Protein AF-A0A067BP03-F1 (afdb_monomer_lite)

Foldseek 3Di:
DDQDFDWDQDPVRQTATEATPDHDPVNLVVLLVQLLVQCVVCVPPPVCLDLVNSQVSSCVVVSYDCPPVSVSSVVSSVVSVVVVVVVVVVVDDDDDDVPPLVLLVVLLVLLLVLLLVLCPDPVNVLPCLLVSLQLLLLLLLFFPDPVSNVSSLVSSVVSLVVVVVDPSDPDDDPPDDDALVSLLVQLSSQLSCVSSVHGDPCLVVSVVNQVPDPQPDAVCRNQVDHLVPDQADDDPPDHSLQSLLSCLVSLLSCVVVVHDNHDHNLSSLLRVLVCPPPDDCVVDDVVNVVSNLSSLLSVLCSQQVNQQAAEECLLAVSSLVVLVVCLVVCVLVLPLLSLLSSLSSQLSYVVGPSVSLSVSLLSLSLQQDPSSWRDDDPPDDSNSRSSSSSSSSSSSGRTNHPYHTRPDPDPSSVVSSNVNSVVVVVVVVVVVPCPPCVVVVVVVVVVVVVVVVVSVVVSVVVVVVSVVVVVVVVVVDPDD

Secondary structure (DSSP, 8-state):
---PPEEEE-TTS-EEEEPPSS--HHHHHHHHHHHHHHHHHTTT-SGGGSHHHHHHHHHHHTTEE-TT-HHHHHHHHHHHHHHHHHHHHTT------S--HHHHHHHHHHHHHHHHHHHHSTTTHHHHHHHHHHHHHHHHHHB--HHHHHHHHHHHHHHHHHHHHS--S-PPPTTSPPPHHHHHHHHHHHHHHHHTT---TTHHHHHHHHHHSS-S--HHHHHSS-TTT------SS--HHHHHHHHHHHHHHHHHTT---SS-HHHHHTTGGGGPSPPPTTTS-HHHHHHHHHHHHHHHHHHTGGGTSBEEGGGSHHHHHHHHHHHHHHHHTT-HHHHHHHHHHHHTEES--HHHHHHHHHHHHHH--TTS----STT--HHHHHHHHHHHHHHHSPB---SBS-SS--HHHHHHHHHHHHHHHHHHHHHHH-TTTHHHHHHHHHHHHHHHHHHHHHHHHHHHHHHHHHHHHHHS----

InterPro domains:
  IPR014876 DEK, C-terminal [PS51998] (25-82)

Structure (mmCIF, N/CA/C/O backbone):
data_AF-A0A067BP03-F1
#
_entry.id   AF-A0A067BP03-F1
#
loop_
_atom_site.group_PDB
_atom_site.id
_atom_site.type_symbol
_atom_site.label_atom_id
_atom_site.label_alt_id
_atom_site.label_comp_id
_atom_site.label_asym_id
_atom_site.label_entity_id
_atom_site.label_seq_id
_atom_site.pdbx_PDB_ins_code
_atom_site.Cartn_x
_atom_site.Cartn_y
_atom_site.Cartn_z
_atom_site.occupancy
_atom_site.B_iso_or_equiv
_atom_site.auth_seq_id
_atom_site.auth_comp_id
_atom_site.auth_asym_id
_atom_site.auth_atom_id
_atom_site.pdbx_PDB_model_num
ATOM 1 N N . MET A 1 1 ? -45.176 -45.776 41.494 1.00 32.84 1 MET A N 1
ATOM 2 C CA . MET A 1 1 ? -44.899 -45.148 42.805 1.00 32.84 1 MET A CA 1
ATOM 3 C C . MET A 1 1 ? -45.415 -43.717 42.761 1.00 32.84 1 MET A C 1
ATOM 5 O O . MET A 1 1 ? -45.085 -43.007 41.822 1.00 32.84 1 MET A O 1
ATOM 9 N N . ALA A 1 2 ? -46.306 -43.345 43.680 1.00 29.50 2 ALA A N 1
ATOM 10 C CA . ALA A 1 2 ? -47.075 -42.102 43.636 1.00 29.50 2 ALA A CA 1
ATOM 11 C C . ALA A 1 2 ? -46.225 -40.869 44.010 1.00 29.50 2 ALA A C 1
ATOM 13 O O . ALA A 1 2 ? -45.760 -40.758 45.142 1.00 29.50 2 ALA A O 1
ATOM 14 N N . ASN A 1 3 ? -46.057 -39.925 43.078 1.00 37.22 3 ASN A N 1
ATOM 15 C CA . ASN A 1 3 ? -45.496 -38.596 43.345 1.00 37.22 3 ASN A CA 1
ATOM 16 C C . ASN A 1 3 ? -46.619 -37.658 43.818 1.00 37.22 3 ASN A C 1
ATOM 18 O O . ASN A 1 3 ? -47.146 -36.864 43.045 1.00 37.22 3 ASN A O 1
ATOM 22 N N . GLY A 1 4 ? -47.027 -37.798 45.081 1.00 37.66 4 GLY A N 1
ATOM 23 C CA . GLY A 1 4 ? -48.016 -36.918 45.708 1.00 37.66 4 GLY A CA 1
ATOM 24 C C . GLY A 1 4 ? -47.420 -35.557 46.080 1.00 37.66 4 GLY A C 1
ATOM 25 O O . GLY A 1 4 ? -46.332 -35.485 46.649 1.00 37.66 4 GLY A O 1
ATOM 26 N N . MET A 1 5 ? -48.140 -34.481 45.760 1.00 40.00 5 MET A N 1
ATOM 27 C CA . MET A 1 5 ? -47.921 -33.129 46.281 1.00 40.00 5 MET A CA 1
ATOM 28 C C . MET A 1 5 ? -48.347 -33.126 47.759 1.00 40.00 5 MET A C 1
ATOM 30 O O . MET A 1 5 ? -49.492 -33.461 48.055 1.00 40.00 5 MET A O 1
ATOM 34 N N . TRP A 1 6 ? -47.448 -32.801 48.693 1.00 45.97 6 TRP A N 1
ATOM 35 C CA . TRP A 1 6 ? -47.761 -32.828 50.129 1.00 45.97 6 TRP A CA 1
ATOM 36 C C . TRP A 1 6 ? -47.989 -31.411 50.649 1.00 45.97 6 TRP A C 1
ATOM 38 O O . TRP A 1 6 ? -47.105 -30.557 50.563 1.00 45.97 6 TRP A O 1
ATOM 48 N N . THR A 1 7 ? -49.161 -31.166 51.224 1.00 47.22 7 THR A N 1
ATOM 49 C CA . THR A 1 7 ? -49.485 -29.910 51.907 1.00 47.22 7 THR A CA 1
ATOM 50 C C . THR A 1 7 ? -49.153 -30.060 53.389 1.00 47.22 7 THR A C 1
ATOM 52 O O . THR A 1 7 ? -49.647 -30.978 54.042 1.00 47.22 7 THR A O 1
ATOM 55 N N . ARG A 1 8 ? -48.329 -29.168 53.947 1.00 43.50 8 ARG A N 1
ATOM 56 C CA . ARG A 1 8 ? -48.056 -29.114 55.392 1.00 43.50 8 ARG A CA 1
ATOM 57 C C . ARG A 1 8 ? -48.644 -27.822 55.952 1.00 43.50 8 ARG A C 1
ATOM 59 O O . ARG A 1 8 ? -48.328 -26.741 55.461 1.00 43.50 8 ARG A O 1
ATOM 66 N N . MET A 1 9 ? -49.504 -27.927 56.965 1.00 35.94 9 MET A N 1
ATOM 67 C CA . MET A 1 9 ? -50.010 -26.753 57.684 1.00 35.94 9 MET A CA 1
ATOM 68 C C . MET A 1 9 ? -48.899 -26.154 58.550 1.00 35.94 9 MET A C 1
ATOM 70 O O . MET A 1 9 ? -48.306 -26.851 59.377 1.00 35.94 9 MET A O 1
ATOM 74 N N . GLY A 1 10 ? -48.606 -24.869 58.346 1.00 43.59 10 GLY A N 1
ATOM 75 C CA . GLY A 1 10 ? -47.772 -24.087 59.256 1.00 43.59 10 GLY A CA 1
ATOM 76 C C . GLY A 1 10 ? -48.553 -23.652 60.499 1.00 43.59 10 GLY A C 1
ATOM 77 O O . GLY A 1 10 ? -49.780 -23.578 60.477 1.00 43.59 10 GLY A O 1
ATOM 78 N N . ALA A 1 11 ? -47.839 -23.298 61.572 1.00 42.19 11 ALA A N 1
ATOM 79 C CA . ALA A 1 11 ? -48.407 -22.897 62.869 1.00 42.19 11 ALA A CA 1
ATOM 80 C C . ALA A 1 11 ? -49.320 -21.644 62.835 1.00 42.19 11 ALA A C 1
ATOM 82 O O . ALA A 1 11 ? -49.897 -21.289 63.855 1.00 42.19 11 ALA A O 1
ATOM 83 N N . GLY A 1 12 ? -49.470 -20.987 61.678 1.00 42.12 12 GLY A N 1
ATOM 84 C CA . GLY A 1 12 ? -50.340 -19.824 61.461 1.00 42.12 12 GLY A CA 1
ATOM 85 C C . GLY A 1 12 ? -51.489 -20.050 60.469 1.00 42.12 12 GLY A C 1
ATOM 86 O O . GLY A 1 12 ? -51.971 -19.081 59.896 1.00 42.12 12 GLY A O 1
ATOM 87 N N . GLY A 1 13 ? -51.889 -21.298 60.190 1.00 40.41 13 GLY A N 1
ATOM 88 C CA . GLY A 1 13 ? -53.058 -21.599 59.342 1.00 40.41 13 GLY A CA 1
ATOM 89 C C . GLY A 1 13 ? -52.853 -21.433 57.828 1.00 40.41 13 GLY A C 1
ATOM 90 O O . GLY A 1 13 ? -53.800 -21.577 57.063 1.00 40.41 13 GLY A O 1
ATOM 91 N N . THR A 1 14 ? -51.628 -21.169 57.367 1.00 42.59 14 THR A N 1
ATOM 92 C CA . THR A 1 14 ? -51.281 -21.109 55.938 1.00 42.59 14 THR A CA 1
ATOM 93 C C . THR A 1 14 ? -50.851 -22.484 55.420 1.00 42.59 14 THR A C 1
ATOM 95 O O . THR A 1 14 ? -50.010 -23.166 56.020 1.00 42.59 14 THR A O 1
ATOM 98 N N . SER A 1 15 ? -51.454 -22.918 54.310 1.00 45.50 15 SER A N 1
ATOM 99 C CA . SER A 1 15 ? -51.117 -24.157 53.608 1.00 45.50 15 SER A CA 1
ATOM 100 C C . SER A 1 15 ? -49.818 -23.971 52.823 1.00 45.50 15 SER A C 1
ATOM 102 O O . SER A 1 15 ? -49.764 -23.219 51.855 1.00 45.50 15 SER A O 1
ATOM 104 N N . ILE A 1 16 ? -48.751 -24.655 53.241 1.00 48.94 16 ILE A N 1
ATOM 105 C CA . ILE A 1 16 ? -47.470 -24.631 52.530 1.00 48.94 16 ILE A CA 1
ATOM 106 C C . ILE A 1 16 ? -47.398 -25.875 51.651 1.00 48.94 16 ILE A C 1
ATOM 108 O O . ILE A 1 16 ? -47.489 -27.004 52.145 1.00 48.94 16 ILE A O 1
ATOM 112 N N . ILE A 1 17 ? -47.221 -25.672 50.347 1.00 54.03 17 ILE A N 1
ATOM 113 C CA . ILE A 1 17 ? -47.019 -26.761 49.392 1.00 54.03 17 ILE A CA 1
ATOM 114 C C . ILE A 1 17 ? -45.543 -27.168 49.456 1.00 54.03 17 ILE A C 1
ATOM 116 O O . ILE A 1 17 ? -44.642 -26.380 49.160 1.00 54.03 17 ILE A O 1
ATOM 120 N N . ILE A 1 18 ? -45.263 -28.405 49.866 1.00 53.81 18 ILE A N 1
ATOM 121 C CA . ILE A 1 18 ? -43.905 -28.948 49.812 1.00 53.81 18 ILE A CA 1
ATOM 122 C C . ILE A 1 18 ? -43.645 -29.374 48.369 1.00 53.81 18 ILE A C 1
ATOM 124 O O . ILE A 1 18 ? -44.332 -30.251 47.841 1.00 53.81 18 ILE A O 1
ATOM 128 N N . ALA A 1 19 ? -42.656 -28.746 47.729 1.00 54.38 19 ALA A N 1
ATOM 129 C CA . ALA A 1 19 ? -42.290 -29.086 46.363 1.00 54.38 19 ALA A CA 1
ATOM 130 C C . ALA A 1 19 ? -41.838 -30.562 46.282 1.00 54.38 19 ALA A C 1
ATOM 132 O O . ALA A 1 19 ? -41.065 -31.010 47.139 1.00 54.38 19 ALA A O 1
ATOM 133 N N . PRO A 1 20 ? -42.286 -31.328 45.270 1.00 58.09 20 PRO A N 1
ATOM 134 C CA . PRO A 1 20 ? -41.830 -32.700 45.064 1.00 58.09 20 PRO A CA 1
ATOM 135 C C . PRO A 1 20 ? -40.301 -32.770 44.899 1.00 58.09 20 PRO A C 1
ATOM 137 O O . PRO A 1 20 ? -39.647 -31.788 44.539 1.00 58.09 20 PRO A O 1
ATOM 140 N N . LYS A 1 21 ? -39.707 -33.948 45.156 1.00 55.34 21 LYS A N 1
ATOM 141 C CA . LYS A 1 21 ? -38.251 -34.182 45.007 1.00 55.34 21 LYS A CA 1
ATOM 142 C C . LYS A 1 21 ? -37.731 -33.859 43.599 1.00 55.34 21 LYS A C 1
ATOM 144 O O . LYS A 1 21 ? -36.553 -33.559 43.451 1.00 55.34 21 LYS A O 1
ATOM 149 N N . VAL A 1 22 ? -38.604 -33.904 42.595 1.00 58.50 22 VAL A N 1
ATOM 150 C CA . VAL A 1 22 ? -38.336 -33.489 41.216 1.00 58.50 22 VAL A CA 1
ATOM 151 C C . VAL A 1 22 ? -39.242 -32.299 40.909 1.00 58.50 22 VAL A C 1
ATOM 153 O O . VAL A 1 22 ? -40.463 -32.426 40.981 1.00 58.50 22 VAL A O 1
ATOM 156 N N . VAL A 1 23 ? -38.647 -31.143 40.615 1.00 69.81 23 VAL A N 1
ATOM 157 C CA . VAL A 1 23 ? -39.371 -29.916 40.249 1.00 69.81 23 VAL A CA 1
ATOM 158 C C . VAL A 1 23 ? -39.819 -30.034 38.792 1.00 69.81 23 VAL A C 1
ATOM 160 O O . VAL A 1 23 ? -39.015 -30.386 37.932 1.00 69.81 23 VAL A O 1
ATOM 163 N N . SER A 1 24 ? -41.100 -29.782 38.511 1.00 75.62 24 SER A N 1
ATOM 164 C CA . SER A 1 24 ? -41.607 -29.758 37.136 1.00 75.62 24 SER A CA 1
ATOM 165 C C . SER A 1 24 ? -41.068 -28.532 36.380 1.00 75.62 24 SER A C 1
ATOM 167 O O . SER A 1 24 ? -40.842 -27.490 37.000 1.00 75.62 24 SER A O 1
ATOM 169 N N . PRO A 1 25 ? -40.904 -28.602 35.046 1.00 76.00 25 PRO A N 1
ATOM 170 C CA . PRO A 1 25 ? -40.410 -27.474 34.247 1.00 76.00 25 PRO A CA 1
ATOM 171 C C . PRO A 1 25 ? -41.294 -26.220 34.372 1.00 76.00 25 PRO A C 1
ATOM 173 O O . PRO A 1 25 ? -40.793 -25.098 34.369 1.00 76.00 25 PRO A O 1
ATOM 176 N N . GLU A 1 26 ? -42.602 -26.398 34.567 1.00 78.38 26 GLU A N 1
ATOM 177 C CA . GLU A 1 26 ? -43.549 -25.304 34.814 1.00 78.38 26 GLU A CA 1
ATOM 178 C C . GLU A 1 26 ? -43.300 -24.600 36.156 1.00 78.38 26 GLU A C 1
ATOM 180 O O . GLU A 1 26 ? -43.377 -23.374 36.251 1.00 78.38 26 GLU A O 1
ATOM 185 N N . LEU A 1 27 ? -42.983 -25.364 37.208 1.00 79.56 27 LEU A N 1
ATOM 186 C CA . LEU A 1 27 ? -42.673 -24.807 38.522 1.00 79.56 27 LEU A CA 1
ATOM 187 C C . LEU A 1 27 ? -41.298 -24.126 38.518 1.00 79.56 27 LEU A C 1
ATOM 189 O O . LEU A 1 27 ? -41.138 -23.070 39.126 1.00 79.56 27 LEU A O 1
ATOM 193 N N . GLU A 1 28 ? -40.329 -24.683 37.791 1.00 83.38 28 GLU A N 1
ATOM 194 C CA . GLU A 1 28 ? -39.018 -24.063 37.584 1.00 83.38 28 GLU A CA 1
ATOM 195 C C . GLU A 1 28 ? -39.131 -22.717 36.851 1.00 83.38 28 GLU A C 1
ATOM 197 O O . GLU A 1 28 ? -38.498 -21.745 37.267 1.00 83.38 28 GLU A O 1
ATOM 202 N N . ALA A 1 29 ? -39.993 -22.618 35.833 1.00 83.12 29 ALA A N 1
ATOM 203 C CA . ALA A 1 29 ? -40.265 -21.363 35.133 1.00 83.12 29 ALA A CA 1
ATOM 204 C C . ALA A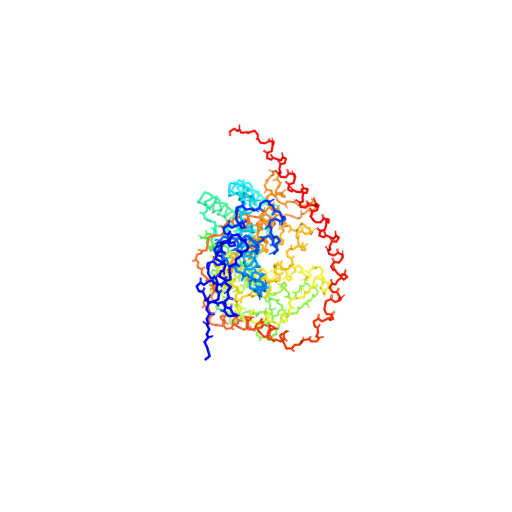 1 29 ? -40.862 -20.291 36.066 1.00 83.12 29 ALA A C 1
ATOM 206 O O . ALA A 1 29 ? -40.380 -19.159 36.080 1.00 83.12 29 ALA A O 1
ATOM 207 N N . LYS A 1 30 ? -41.833 -20.660 36.915 1.00 84.06 30 LYS A N 1
ATOM 208 C CA . LYS A 1 30 ? -42.420 -19.745 37.916 1.00 84.06 30 LYS A CA 1
ATOM 209 C C . LYS A 1 30 ? -41.405 -19.290 38.967 1.00 84.06 30 LYS A C 1
ATOM 211 O O . LYS A 1 30 ? -41.393 -18.125 39.361 1.00 84.06 30 LYS A O 1
ATOM 216 N N . ILE A 1 31 ? -40.538 -20.199 39.421 1.00 84.56 31 ILE A N 1
ATOM 217 C CA . ILE A 1 31 ? -39.440 -19.868 40.340 1.00 84.56 31 ILE A CA 1
ATOM 218 C C . ILE A 1 31 ? -38.479 -18.883 39.670 1.00 84.56 31 ILE A C 1
ATOM 220 O O . ILE A 1 31 ? -38.094 -17.892 40.288 1.00 84.56 31 ILE A O 1
ATOM 224 N N . LYS A 1 32 ? -38.117 -19.126 38.408 1.00 85.88 32 LYS A N 1
ATOM 225 C CA . LYS A 1 32 ? -37.231 -18.252 37.639 1.00 85.88 32 LYS A CA 1
ATOM 226 C C . LYS A 1 32 ? -37.798 -16.839 37.495 1.00 85.88 32 LYS A C 1
ATOM 228 O O . LYS A 1 32 ? -37.095 -15.891 37.826 1.00 85.88 32 LYS A O 1
ATOM 233 N N . GLU A 1 33 ? -39.054 -16.702 37.079 1.00 86.88 33 GLU A N 1
ATOM 234 C CA . GLU A 1 33 ? -39.721 -15.402 36.921 1.00 86.88 33 GLU A CA 1
ATOM 235 C C . GLU A 1 33 ? -39.775 -14.623 38.248 1.00 86.88 33 GLU A C 1
ATOM 237 O O . GLU A 1 33 ? -39.470 -13.431 38.300 1.00 86.88 33 GLU A O 1
ATOM 242 N N . CYS A 1 34 ? -40.063 -15.316 39.356 1.00 86.06 34 CYS A N 1
ATOM 243 C CA . CYS A 1 34 ? -40.067 -14.722 40.692 1.00 86.06 34 CYS A CA 1
ATOM 244 C C . CYS A 1 34 ? -38.676 -14.211 41.114 1.00 86.06 34 CYS A C 1
ATOM 246 O O . CYS A 1 34 ? -38.558 -13.120 41.676 1.00 86.06 34 CYS A O 1
ATOM 248 N N . ILE A 1 35 ? -37.614 -14.969 40.817 1.00 85.19 35 ILE A N 1
ATOM 249 C CA . ILE A 1 35 ? -36.231 -14.559 41.102 1.00 85.19 35 ILE A CA 1
ATOM 250 C C . ILE A 1 35 ? -35.833 -13.365 40.225 1.00 85.19 35 ILE A C 1
ATOM 252 O O . ILE A 1 35 ? -35.262 -12.407 40.744 1.00 85.19 35 ILE A O 1
ATOM 256 N N . GLU A 1 36 ? -36.154 -13.386 38.929 1.00 84.69 36 GLU A N 1
ATOM 257 C CA . GLU A 1 36 ? -35.856 -12.286 38.001 1.00 84.69 36 GLU A CA 1
ATOM 258 C C . GLU A 1 36 ? -36.526 -10.980 38.452 1.00 84.69 36 GLU A C 1
ATOM 260 O O . GLU A 1 36 ? -35.844 -9.963 38.605 1.00 84.69 36 GLU A O 1
ATOM 265 N N . ALA A 1 37 ? -37.824 -11.016 38.773 1.00 84.06 37 ALA A N 1
ATOM 266 C CA . ALA A 1 37 ? -38.563 -9.852 39.263 1.00 84.06 37 ALA A CA 1
ATOM 267 C C . ALA A 1 37 ? -37.995 -9.309 40.588 1.00 84.06 37 ALA A C 1
ATOM 269 O O . ALA A 1 37 ? -37.861 -8.094 40.771 1.00 84.06 37 ALA A O 1
ATOM 270 N N . PHE A 1 38 ? -37.619 -10.199 41.513 1.00 84.31 38 PHE A N 1
ATOM 271 C CA . PHE A 1 38 ? -37.045 -9.811 42.801 1.00 84.31 38 PHE A CA 1
ATOM 272 C C . PHE A 1 38 ? -35.653 -9.182 42.663 1.00 84.31 38 PHE A C 1
ATOM 274 O O . PHE A 1 38 ? -35.372 -8.163 43.300 1.00 84.31 38 PHE A O 1
ATOM 281 N N . MET A 1 39 ? -34.786 -9.756 41.824 1.00 81.25 39 MET A N 1
ATOM 282 C CA . MET A 1 39 ? -33.433 -9.243 41.595 1.00 81.25 39 MET A CA 1
ATOM 283 C C . MET A 1 39 ? -33.441 -7.922 40.821 1.00 81.25 39 MET A C 1
ATOM 285 O O . MET A 1 39 ? -32.620 -7.054 41.112 1.00 81.25 39 MET A O 1
ATOM 289 N N . LEU A 1 40 ? -34.390 -7.736 39.896 1.00 79.88 40 LEU A N 1
ATOM 290 C CA . LEU A 1 40 ? -34.569 -6.475 39.177 1.00 79.88 40 LEU A CA 1
ATOM 291 C C . LEU A 1 40 ? -35.000 -5.343 40.120 1.00 79.88 40 LEU A C 1
ATOM 293 O O . LEU A 1 40 ? -34.442 -4.250 40.068 1.00 79.88 40 LEU A O 1
ATOM 297 N N . LYS A 1 41 ? -35.947 -5.617 41.027 1.00 82.75 41 LYS A N 1
ATOM 298 C CA . LYS A 1 41 ? -36.445 -4.633 42.003 1.00 82.75 41 LYS A CA 1
ATOM 299 C C . LYS A 1 41 ? -35.398 -4.229 43.050 1.00 82.75 41 LYS A C 1
ATOM 301 O O . LYS A 1 41 ? -35.489 -3.143 43.607 1.00 82.75 41 LYS A O 1
ATOM 306 N N . ASN A 1 42 ? -34.410 -5.087 43.310 1.00 78.50 42 ASN A N 1
ATOM 307 C CA . ASN A 1 42 ? -33.359 -4.868 44.310 1.00 78.50 42 ASN A CA 1
ATOM 308 C C . ASN A 1 42 ? -31.964 -4.732 43.674 1.00 78.50 42 ASN A C 1
ATOM 310 O O . ASN A 1 42 ? -30.967 -5.168 44.255 1.00 78.50 42 ASN A O 1
ATOM 314 N N . LYS A 1 43 ? -31.884 -4.149 42.470 1.00 69.81 43 LYS A N 1
ATOM 315 C CA . LYS A 1 43 ? -30.639 -4.050 41.694 1.00 69.81 43 LYS A CA 1
ATOM 316 C C . LYS A 1 43 ? -29.495 -3.400 42.484 1.00 69.81 43 LYS A C 1
ATOM 318 O O . LYS A 1 43 ? -28.375 -3.892 42.389 1.00 69.81 43 LYS A O 1
ATOM 323 N N . ASP A 1 44 ? -29.770 -2.400 43.314 1.00 67.31 44 ASP A N 1
ATOM 324 C CA . ASP A 1 44 ? -28.731 -1.610 43.993 1.00 67.31 44 ASP A CA 1
ATOM 325 C C . ASP A 1 44 ? -28.360 -2.131 45.396 1.00 67.31 44 ASP A C 1
ATOM 327 O O . ASP A 1 44 ? -27.495 -1.569 46.062 1.00 67.31 44 ASP A O 1
ATOM 331 N N . ASN A 1 45 ? -28.976 -3.228 45.854 1.00 75.94 45 ASN A N 1
ATOM 332 C CA . ASN A 1 45 ? -28.742 -3.799 47.181 1.00 75.94 45 ASN A CA 1
ATOM 333 C C . ASN A 1 45 ? -28.012 -5.153 47.085 1.00 75.94 45 ASN A C 1
ATOM 335 O O . ASN A 1 45 ? -28.606 -6.176 46.732 1.00 75.94 45 ASN A O 1
ATOM 339 N N . ALA A 1 46 ? -26.717 -5.168 47.414 1.00 66.19 46 ALA A N 1
ATOM 340 C CA . ALA A 1 46 ? -25.876 -6.367 47.350 1.00 66.19 46 ALA A CA 1
ATOM 341 C C . ALA A 1 46 ? -26.348 -7.487 48.299 1.00 66.19 46 ALA A C 1
ATOM 343 O O . ALA A 1 46 ? -26.318 -8.664 47.927 1.00 66.19 46 ALA A O 1
ATOM 344 N N . ASP A 1 47 ? -26.874 -7.136 49.475 1.00 69.19 47 ASP A N 1
ATOM 345 C CA . ASP A 1 47 ? -27.327 -8.101 50.486 1.00 69.19 47 ASP A CA 1
ATOM 346 C C . ASP A 1 47 ? -28.616 -8.825 50.062 1.00 69.19 47 ASP A C 1
ATOM 348 O O . ASP A 1 47 ? -28.832 -10.004 50.386 1.00 69.19 47 ASP A O 1
ATOM 352 N N . ALA A 1 48 ? -29.440 -8.158 49.245 1.00 68.56 48 ALA A N 1
ATOM 353 C CA . ALA A 1 48 ? -30.654 -8.726 48.660 1.00 68.56 48 ALA A CA 1
ATOM 354 C C . ALA A 1 48 ? -30.367 -9.824 47.618 1.00 68.56 48 ALA A C 1
ATOM 356 O O . ALA A 1 48 ? -31.258 -10.606 47.288 1.00 68.56 48 ALA A O 1
ATOM 357 N N . ARG A 1 49 ? -29.123 -9.938 47.128 1.00 72.06 49 ARG A N 1
ATOM 358 C CA . ARG A 1 49 ? -28.700 -10.962 46.155 1.00 72.06 49 ARG A CA 1
ATOM 359 C C . ARG A 1 49 ? -28.150 -12.232 46.806 1.00 72.06 49 ARG A C 1
ATOM 361 O O . ARG A 1 49 ? -27.688 -13.132 46.105 1.00 72.06 49 ARG A O 1
ATOM 368 N N . SER A 1 50 ? -28.190 -12.339 48.134 1.00 82.88 50 SER A N 1
ATOM 369 C CA . SER A 1 50 ? -27.776 -13.560 48.821 1.00 82.88 50 SER A CA 1
ATOM 370 C C . SER A 1 50 ? -28.773 -14.704 48.584 1.00 82.88 50 SER A C 1
ATOM 372 O O . SER A 1 50 ? -29.992 -14.522 48.594 1.00 82.88 50 SER A O 1
ATOM 374 N N . LEU A 1 51 ? -28.254 -15.926 48.426 1.00 81.50 51 LEU A N 1
ATOM 375 C CA . LEU A 1 51 ? -29.062 -17.134 48.197 1.00 81.50 51 LEU A CA 1
ATOM 376 C C . LEU A 1 51 ? -30.143 -17.337 49.273 1.00 81.50 51 LEU A C 1
ATOM 378 O O . LEU A 1 51 ? -31.227 -17.838 48.986 1.00 81.50 51 LEU A O 1
ATOM 382 N N . LYS A 1 52 ? -29.849 -16.943 50.518 1.00 83.81 52 LYS A N 1
ATOM 383 C CA . LYS A 1 52 ? -30.773 -17.050 51.653 1.00 83.81 52 LYS A CA 1
ATOM 384 C C . LYS A 1 52 ? -31.983 -16.129 51.482 1.00 83.81 52 LYS A C 1
ATOM 386 O O . LYS A 1 52 ? -33.107 -16.583 51.676 1.00 83.81 52 LYS A O 1
ATOM 391 N N . VAL A 1 53 ? -31.753 -14.873 51.100 1.00 84.31 53 VAL A N 1
ATOM 392 C CA . VAL A 1 53 ? -32.807 -13.860 50.941 1.00 84.31 53 VAL A CA 1
ATOM 393 C C . VAL A 1 53 ? -33.678 -14.173 49.728 1.00 84.31 53 VAL A C 1
ATOM 395 O O . VAL A 1 53 ? -34.902 -14.192 49.845 1.00 84.31 53 VAL A O 1
ATOM 398 N N . VAL A 1 54 ? -33.062 -14.517 48.593 1.00 83.44 54 VAL A N 1
ATOM 399 C CA . VAL A 1 54 ? -33.792 -14.896 47.373 1.00 83.44 54 VAL A CA 1
ATOM 400 C C . VAL A 1 54 ? -34.658 -16.130 47.618 1.00 83.44 54 VAL A C 1
ATOM 402 O O . VAL A 1 54 ? -35.836 -16.137 47.272 1.00 83.44 54 VAL A O 1
ATOM 405 N N . ARG A 1 55 ? -34.120 -17.155 48.291 1.00 83.62 55 ARG A N 1
ATOM 406 C CA . ARG A 1 55 ? -34.896 -18.348 48.641 1.00 83.62 55 ARG A CA 1
ATOM 407 C C . ARG A 1 55 ? -36.088 -18.014 49.541 1.00 83.62 55 ARG A C 1
ATOM 409 O O . ARG A 1 55 ? -37.189 -18.455 49.241 1.00 83.62 55 ARG A O 1
ATOM 416 N N . GLN A 1 56 ? -35.891 -17.228 50.602 1.00 85.31 56 GLN A N 1
ATOM 417 C CA . GLN A 1 56 ? -36.986 -16.815 51.491 1.00 85.31 56 GLN A CA 1
ATOM 418 C C . GLN A 1 56 ? -38.067 -16.021 50.749 1.00 85.31 56 GLN A C 1
ATOM 420 O O . GLN A 1 56 ? -39.253 -16.193 51.028 1.00 85.31 56 GLN A O 1
ATOM 425 N N . HIS A 1 57 ? -37.674 -15.176 49.792 1.00 84.81 57 HIS A N 1
ATOM 426 C CA . HIS A 1 57 ? -38.620 -14.440 48.964 1.00 84.81 57 HIS A CA 1
ATOM 427 C C . HIS A 1 57 ? -39.456 -15.381 48.090 1.00 84.81 57 HIS A C 1
ATOM 429 O O . HIS A 1 57 ? -40.679 -15.295 48.113 1.00 84.81 57 HIS A O 1
ATOM 435 N N . VAL A 1 58 ? -38.820 -16.317 47.381 1.00 84.44 58 VAL A N 1
ATOM 436 C CA . VAL A 1 58 ? -39.525 -17.286 46.527 1.00 84.44 58 VAL A CA 1
ATOM 437 C C . VAL A 1 58 ? -40.456 -18.180 47.352 1.00 84.44 58 VAL A C 1
ATOM 439 O O . VAL A 1 58 ? -41.605 -18.383 46.967 1.00 84.44 58 VAL A O 1
ATOM 442 N N . GLU A 1 59 ? -39.994 -18.668 48.509 1.00 84.12 59 GLU A N 1
ATOM 443 C CA . GLU A 1 59 ? -40.802 -19.496 49.416 1.00 84.12 59 GLU A CA 1
ATOM 444 C C . GLU A 1 59 ? -42.049 -18.745 49.912 1.00 84.12 59 GLU A C 1
ATOM 446 O O . GLU A 1 59 ? -43.138 -19.318 49.958 1.00 84.12 59 GLU A O 1
ATOM 451 N N . LYS A 1 60 ? -41.917 -17.446 50.218 1.00 85.81 60 LYS A N 1
ATOM 452 C CA . LYS A 1 60 ? -43.032 -16.593 50.650 1.00 85.81 60 LYS A CA 1
ATOM 453 C C . LYS A 1 60 ? -43.994 -16.268 49.505 1.00 85.81 60 LYS A C 1
ATOM 455 O O . LYS A 1 60 ? -45.202 -16.388 49.676 1.00 85.81 60 LYS A O 1
ATOM 460 N N . THR A 1 61 ? -43.472 -15.858 48.351 1.00 83.94 61 THR A N 1
ATOM 461 C CA . THR A 1 61 ? -44.273 -15.384 47.211 1.00 83.94 61 THR A CA 1
ATOM 462 C C . THR A 1 61 ? -45.052 -16.516 46.549 1.00 83.94 61 THR A C 1
ATOM 464 O O . THR A 1 61 ? -46.205 -16.332 46.175 1.00 83.94 61 THR A O 1
ATOM 467 N N . LEU A 1 62 ? -44.450 -17.700 46.439 1.00 81.25 62 LEU A N 1
ATOM 468 C CA . LEU A 1 62 ? -45.077 -18.856 45.800 1.00 81.25 62 LEU A CA 1
ATOM 469 C C . LEU A 1 62 ? -45.659 -19.863 46.814 1.00 81.25 62 LEU A C 1
ATOM 471 O O . LEU A 1 62 ? -46.125 -20.924 46.409 1.00 81.25 62 LEU A O 1
ATOM 475 N N . SER A 1 63 ? -45.640 -19.541 48.119 1.00 77.12 63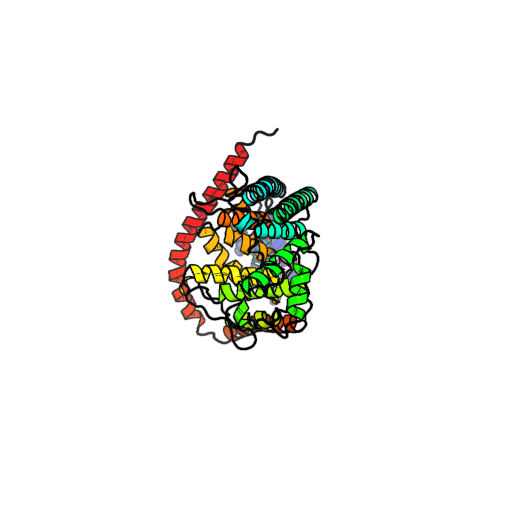 SER A N 1
ATOM 476 C CA . SER A 1 63 ? -46.149 -20.385 49.222 1.00 77.12 63 SER A CA 1
ATOM 477 C C . SER A 1 63 ? -45.654 -21.836 49.167 1.00 77.12 63 SER A C 1
ATOM 479 O O . SER A 1 63 ? -46.405 -22.797 49.364 1.00 77.12 63 SER A O 1
ATOM 481 N N . LEU A 1 64 ? -44.360 -21.988 48.887 1.00 79.50 64 LEU A N 1
ATOM 482 C CA . LEU A 1 64 ? -43.713 -23.276 48.662 1.00 79.50 64 LEU A CA 1
ATOM 483 C C . LEU A 1 64 ? -42.457 -23.444 49.509 1.00 79.50 64 LEU A C 1
ATOM 485 O O . LEU A 1 64 ? -41.823 -22.472 49.903 1.00 79.50 64 LEU A O 1
ATOM 489 N N . SER A 1 65 ? -42.092 -24.691 49.802 1.00 75.56 65 SER A N 1
ATOM 490 C CA . SER A 1 65 ? -40.861 -25.001 50.538 1.00 75.56 65 SER A CA 1
ATOM 491 C C . SER A 1 65 ? -39.744 -25.451 49.591 1.00 75.56 65 SER A C 1
ATOM 493 O O . SER A 1 65 ? -39.896 -26.450 48.888 1.00 75.56 65 SER A O 1
ATOM 495 N N . LEU A 1 66 ? -38.603 -24.745 49.599 1.00 74.44 66 LEU A N 1
ATOM 496 C CA . LEU A 1 66 ? -37.404 -25.044 48.795 1.00 74.44 66 LEU A CA 1
ATOM 497 C C . LEU A 1 66 ? -36.247 -25.582 49.649 1.00 74.44 66 LEU A C 1
ATOM 499 O O . LEU A 1 66 ? -35.081 -25.484 49.263 1.00 74.44 66 LEU A O 1
ATOM 503 N N . THR A 1 67 ? -36.542 -26.172 50.811 1.00 70.56 67 THR A N 1
ATOM 504 C CA . THR A 1 67 ? -35.542 -26.717 51.752 1.00 70.56 67 THR A CA 1
ATOM 505 C C . THR A 1 67 ? -34.540 -27.666 51.111 1.00 70.56 67 THR A C 1
ATOM 507 O O . THR A 1 67 ? -33.360 -27.605 51.452 1.00 70.56 67 THR A O 1
ATOM 510 N N . HIS A 1 68 ? -34.980 -28.469 50.143 1.00 71.12 68 HIS A N 1
ATOM 511 C CA . HIS A 1 68 ? -34.146 -29.447 49.442 1.00 71.12 68 HIS A CA 1
ATOM 512 C C . HIS A 1 68 ? -33.685 -28.999 48.043 1.00 71.12 68 HIS A C 1
ATOM 514 O O . HIS A 1 68 ? -32.961 -29.735 47.386 1.00 71.12 68 HIS A O 1
ATOM 520 N N . HIS A 1 69 ? -34.043 -27.787 47.601 1.00 74.81 69 HIS A N 1
ATOM 521 C CA . HIS A 1 69 ? -33.819 -27.299 46.227 1.00 74.81 69 HIS A CA 1
ATOM 522 C C . HIS A 1 69 ? -32.816 -26.138 46.156 1.00 74.81 69 HIS A C 1
ATOM 524 O O . HIS A 1 69 ? -32.877 -25.282 45.273 1.00 74.81 69 HIS A O 1
ATOM 530 N N . LYS A 1 70 ? -31.862 -26.102 47.094 1.00 77.81 70 LYS A N 1
ATOM 531 C CA . LYS A 1 70 ? -30.839 -25.046 47.196 1.00 77.81 70 LYS A CA 1
ATOM 532 C C . LYS A 1 70 ? -30.026 -24.889 45.904 1.00 77.81 70 LYS A C 1
ATOM 534 O O . LYS A 1 70 ? -29.771 -23.761 45.482 1.00 77.81 70 LYS A O 1
ATOM 539 N N . ASP A 1 71 ? -29.654 -26.000 45.274 1.00 77.69 71 ASP A N 1
ATOM 540 C CA . ASP A 1 71 ? -28.838 -25.991 44.055 1.00 77.69 71 ASP A CA 1
ATOM 541 C C . ASP A 1 71 ? -29.621 -25.520 42.828 1.00 77.69 71 ASP A C 1
ATOM 543 O O . ASP A 1 71 ? -29.054 -24.881 41.944 1.00 77.69 71 ASP A O 1
ATOM 547 N N . LEU A 1 72 ? -30.938 -25.753 42.790 1.00 80.62 72 LEU A N 1
ATOM 548 C CA . LEU A 1 72 ? -31.808 -25.218 41.744 1.00 80.62 72 LEU A CA 1
ATOM 549 C C . LEU A 1 72 ? -31.848 -23.687 41.802 1.00 80.62 72 LEU A C 1
ATOM 551 O O . LEU A 1 72 ? -31.544 -23.029 40.811 1.00 80.62 72 LEU A O 1
ATOM 555 N N . VAL A 1 73 ? -32.132 -23.123 42.981 1.00 82.69 73 VAL A N 1
ATOM 556 C CA . VAL A 1 73 ? -32.156 -21.664 43.183 1.00 82.69 73 VAL A CA 1
ATOM 557 C C . VAL A 1 73 ? -30.792 -21.056 42.855 1.00 82.69 73 VAL A C 1
ATOM 559 O O . VAL A 1 73 ? -30.718 -20.057 42.144 1.00 82.69 73 VAL A O 1
ATOM 562 N N . LYS A 1 74 ? -29.699 -21.697 43.292 1.00 84.00 74 LYS A N 1
ATOM 563 C CA . LYS A 1 74 ? -28.334 -21.250 42.991 1.00 84.00 74 LYS A CA 1
ATOM 564 C C . LYS A 1 74 ? -28.048 -21.237 41.483 1.00 84.00 74 LYS A C 1
ATOM 566 O O . LYS A 1 74 ? -27.475 -20.263 40.999 1.00 84.00 74 LYS A O 1
ATOM 571 N N . ARG A 1 75 ? -28.450 -22.277 40.737 1.00 85.19 75 ARG A N 1
ATOM 572 C CA . ARG A 1 75 ? -28.277 -22.346 39.272 1.00 85.19 75 ARG A CA 1
ATOM 573 C C . ARG A 1 75 ? -29.058 -21.250 38.551 1.00 85.19 75 ARG A C 1
ATOM 575 O O . ARG A 1 75 ? -28.487 -20.571 37.702 1.00 85.19 75 ARG A O 1
ATOM 582 N N . ILE A 1 76 ? -30.324 -21.039 38.915 1.00 85.06 76 ILE A N 1
ATOM 583 C CA . ILE A 1 76 ? -31.164 -20.003 38.297 1.00 85.06 76 ILE A CA 1
ATOM 584 C C . ILE A 1 76 ? -30.593 -18.609 38.595 1.00 85.06 76 ILE A C 1
ATOM 586 O O . ILE A 1 76 ? -30.402 -17.821 37.672 1.00 85.06 76 ILE A O 1
ATOM 590 N N . MET A 1 77 ? -30.210 -18.334 39.847 1.00 83.31 77 MET A N 1
ATOM 591 C CA . MET A 1 77 ? -29.553 -17.076 40.220 1.00 83.31 77 MET A CA 1
ATOM 592 C C . MET A 1 77 ? -28.259 -16.836 39.435 1.00 83.31 77 MET A C 1
ATOM 594 O O . MET A 1 77 ? -28.055 -15.735 38.933 1.00 83.31 77 MET A O 1
ATOM 598 N N . HIS A 1 78 ? -27.400 -17.851 39.280 1.00 81.25 78 HIS A N 1
ATOM 599 C CA . HIS A 1 78 ? -26.188 -17.730 38.463 1.00 81.25 78 HIS A CA 1
ATOM 600 C C . HIS A 1 78 ? -26.508 -17.430 36.998 1.00 81.25 78 HIS A C 1
ATOM 602 O O . HIS A 1 78 ? -25.873 -16.553 36.418 1.00 81.25 78 HIS A O 1
ATOM 608 N N . SER A 1 79 ? -27.503 -18.105 36.413 1.00 81.12 79 SER A N 1
ATOM 609 C CA . SER A 1 79 ? -27.922 -17.847 35.032 1.00 81.12 79 SER A CA 1
ATOM 610 C C . SER A 1 79 ? -28.444 -16.421 34.845 1.00 81.12 79 SER A C 1
ATOM 612 O O . SER A 1 79 ? -28.171 -15.815 33.810 1.00 81.12 79 SER A O 1
ATOM 614 N N . ILE A 1 80 ? -29.192 -15.885 35.811 1.00 79.88 80 ILE A N 1
ATOM 615 C CA . ILE A 1 80 ? -29.730 -14.519 35.761 1.00 79.88 80 ILE A CA 1
ATOM 616 C C . ILE A 1 80 ? -28.602 -13.501 35.935 1.00 79.88 80 ILE A C 1
ATOM 618 O O . ILE A 1 80 ? -28.525 -12.537 35.179 1.00 79.88 80 ILE A O 1
ATOM 622 N N . LEU A 1 81 ? -27.682 -13.740 36.875 1.00 77.38 81 LEU A N 1
ATOM 623 C CA . LEU A 1 81 ? -26.527 -12.873 37.103 1.00 77.38 81 LEU A CA 1
ATOM 624 C C . LEU A 1 81 ? -25.591 -12.836 35.895 1.00 77.38 81 LEU A C 1
ATOM 626 O O . LEU A 1 81 ? -25.186 -11.749 35.495 1.00 77.38 81 LEU A O 1
ATOM 630 N N . GLN A 1 82 ? -25.309 -13.982 35.269 1.00 71.12 82 GLN A N 1
ATOM 631 C CA . GLN A 1 82 ? -24.526 -14.045 34.032 1.00 71.12 82 GLN A CA 1
ATOM 632 C C . GLN A 1 82 ? -25.206 -13.271 32.897 1.00 71.12 82 GLN A C 1
ATOM 634 O O . GLN A 1 82 ? -24.555 -12.448 32.265 1.00 71.12 82 GLN A O 1
ATOM 639 N N . ARG A 1 83 ? -26.523 -13.440 32.692 1.00 69.88 83 ARG A N 1
ATOM 640 C CA . ARG A 1 83 ? -27.277 -12.643 31.704 1.00 69.88 83 ARG A CA 1
ATOM 641 C C . ARG A 1 83 ? -27.249 -11.150 32.021 1.00 69.88 83 ARG A C 1
ATOM 643 O O . ARG A 1 83 ? -27.096 -10.348 31.112 1.00 69.88 83 ARG A O 1
ATOM 650 N N . SER A 1 84 ? -27.368 -10.775 33.294 1.00 59.62 84 SER A N 1
ATOM 651 C CA . SER A 1 84 ? -27.303 -9.374 33.719 1.00 59.62 84 SER A CA 1
ATOM 652 C C . SER A 1 84 ? -25.899 -8.782 33.598 1.00 59.62 84 SER A C 1
ATOM 654 O O . SER A 1 84 ? -25.795 -7.599 33.322 1.00 59.62 84 SER A O 1
ATOM 656 N N . SER A 1 85 ? -24.839 -9.585 33.746 1.00 55.00 85 SER A N 1
ATOM 657 C CA . SER A 1 85 ? -23.455 -9.178 33.477 1.00 55.00 85 SER A CA 1
ATOM 658 C C . SER A 1 85 ? -23.261 -8.943 31.985 1.00 55.00 85 SER A C 1
ATOM 660 O O . SER A 1 85 ? -22.801 -7.879 31.610 1.00 55.00 85 SER A O 1
ATOM 662 N N . MET A 1 86 ? -23.724 -9.867 31.136 1.00 51.78 86 MET A N 1
ATOM 663 C CA . MET A 1 86 ? -23.676 -9.695 29.679 1.00 51.78 86 MET A CA 1
ATOM 664 C C . MET A 1 86 ? -24.530 -8.509 29.196 1.00 51.78 86 MET A C 1
ATOM 666 O O . MET A 1 86 ? -24.171 -7.841 28.233 1.00 51.78 86 MET A O 1
ATOM 670 N N . ALA A 1 87 ? -25.651 -8.220 29.865 1.00 49.22 87 ALA A N 1
ATOM 671 C CA . ALA A 1 87 ? -26.500 -7.067 29.561 1.00 49.22 87 ALA A CA 1
ATOM 672 C C . ALA A 1 87 ? -25.970 -5.748 30.156 1.00 49.22 87 ALA A C 1
ATOM 674 O O . ALA A 1 87 ? -26.180 -4.697 29.564 1.00 49.22 87 ALA A O 1
ATOM 675 N N . ALA A 1 88 ? -25.279 -5.782 31.300 1.00 45.09 88 ALA A N 1
ATOM 676 C CA . ALA A 1 88 ? -24.610 -4.622 31.890 1.00 45.09 88 ALA A CA 1
ATOM 677 C C . ALA A 1 88 ? -23.331 -4.259 31.123 1.00 45.09 88 ALA A C 1
ATOM 679 O O . ALA A 1 88 ? -23.077 -3.073 30.929 1.00 45.09 88 ALA A O 1
ATOM 680 N N . ASP A 1 89 ? -22.614 -5.254 30.591 1.00 42.75 89 ASP A N 1
ATOM 681 C CA . ASP A 1 89 ? -21.558 -5.060 29.589 1.00 42.75 89 ASP A CA 1
ATOM 682 C C . ASP A 1 89 ? -22.118 -4.400 28.315 1.00 42.75 89 ASP A C 1
ATOM 684 O O . ASP A 1 89 ? -21.429 -3.616 27.669 1.00 42.75 89 ASP A O 1
ATOM 688 N N . ALA A 1 90 ? -23.395 -4.635 27.988 1.00 45.06 90 ALA A N 1
ATOM 689 C CA . ALA A 1 90 ? -24.085 -3.959 26.890 1.00 45.06 90 ALA A CA 1
ATOM 690 C C . ALA A 1 90 ? -24.681 -2.581 27.263 1.00 45.06 90 ALA A C 1
ATOM 692 O O . ALA A 1 90 ? -25.072 -1.839 26.364 1.00 45.06 90 ALA A O 1
ATOM 693 N N . SER A 1 91 ? -24.777 -2.217 28.553 1.00 41.03 91 SER A N 1
ATOM 694 C CA . SER A 1 91 ? -25.522 -1.027 29.008 1.00 41.03 91 SER A CA 1
ATOM 695 C C . SER A 1 91 ? -24.749 -0.040 29.903 1.00 41.03 91 SER A C 1
ATOM 697 O O . SER A 1 91 ? -25.358 0.914 30.390 1.00 41.03 91 SER A O 1
ATOM 699 N N . MET A 1 92 ? -23.443 -0.212 30.136 1.00 40.56 92 MET A N 1
ATOM 700 C CA . MET A 1 92 ? -22.579 0.789 30.793 1.00 40.56 92 MET A CA 1
ATOM 701 C C . MET A 1 92 ? -21.835 1.682 29.771 1.00 40.56 92 MET A C 1
ATOM 703 O O . MET A 1 92 ? -20.677 1.456 29.452 1.00 40.56 92 MET A O 1
ATOM 707 N N . ILE A 1 93 ? -22.559 2.680 29.247 1.00 45.56 93 ILE A N 1
ATOM 708 C CA . ILE A 1 93 ? -22.224 4.113 28.997 1.00 45.56 93 ILE A CA 1
ATOM 709 C C . ILE A 1 93 ? -20.710 4.485 29.031 1.00 45.56 93 ILE A C 1
ATOM 711 O O . ILE A 1 93 ? -20.067 4.278 30.055 1.00 45.56 93 ILE A O 1
ATOM 715 N N . VAL A 1 94 ? -20.091 5.078 27.985 1.00 39.72 94 VAL A N 1
ATOM 716 C CA . VAL A 1 94 ? -20.243 6.472 27.464 1.00 39.72 94 VAL A CA 1
ATOM 717 C C . VAL A 1 94 ? -20.015 6.561 25.928 1.00 39.72 94 VAL A C 1
ATOM 719 O O . VAL A 1 94 ? -19.123 5.902 25.415 1.00 39.72 94 VAL A O 1
ATOM 722 N N . LYS A 1 95 ? -20.809 7.417 25.251 1.00 46.72 95 LYS A N 1
ATOM 723 C CA . LYS A 1 95 ? -20.649 8.137 23.950 1.00 46.72 95 LYS A CA 1
ATOM 724 C C . LYS A 1 95 ? -19.659 7.625 22.871 1.00 46.72 95 LYS A C 1
ATOM 726 O O . LYS A 1 95 ? -18.475 7.467 23.118 1.00 46.72 95 LYS A O 1
ATOM 731 N N . GLU A 1 96 ? -20.193 7.536 21.645 1.00 47.62 96 GLU A N 1
ATOM 732 C CA . GLU A 1 96 ? -19.564 7.373 20.313 1.00 47.62 96 GLU A CA 1
ATOM 733 C C . GLU A 1 96 ? -18.068 7.001 20.219 1.00 47.62 96 GLU A C 1
ATOM 735 O O . GLU A 1 96 ? -17.197 7.869 20.287 1.00 47.62 96 GLU A O 1
ATOM 740 N N . PRO A 1 97 ? -17.769 5.764 19.790 1.00 52.09 97 PRO A N 1
ATOM 741 C CA . PRO A 1 97 ? -16.542 5.445 19.080 1.00 52.09 97 PRO A CA 1
ATOM 742 C C . PRO A 1 97 ? -16.870 4.934 17.668 1.00 52.09 97 PRO A C 1
ATOM 744 O O . PRO A 1 97 ? -16.958 3.745 17.395 1.00 52.09 97 PRO A O 1
ATOM 747 N N . VAL A 1 98 ? -17.055 5.881 16.750 1.00 50.81 98 VAL A N 1
ATOM 748 C CA . VAL A 1 98 ? -16.683 5.754 15.320 1.00 50.81 98 VAL A CA 1
ATOM 749 C C . VAL A 1 98 ? -15.660 6.855 14.968 1.00 50.81 98 VAL A C 1
ATOM 751 O O . VAL A 1 98 ? -15.269 7.031 13.821 1.00 50.81 98 VAL A O 1
ATOM 754 N N . TRP A 1 99 ? -15.140 7.510 16.026 1.00 56.22 99 TRP A N 1
ATOM 755 C CA . TRP A 1 99 ? -14.111 8.541 16.036 1.00 56.22 99 TRP A CA 1
ATOM 756 C C . TRP A 1 99 ? -14.511 9.661 15.076 1.00 56.22 99 TRP A C 1
ATOM 758 O O . TRP A 1 99 ? -14.111 9.717 13.917 1.00 56.22 99 TRP A O 1
ATOM 768 N N . LYS A 1 100 ? -15.432 10.477 15.622 1.00 67.75 100 LYS A N 1
ATOM 769 C CA . LYS A 1 100 ? -15.973 11.759 15.154 1.00 67.75 100 LYS A CA 1
ATOM 770 C C . LYS A 1 100 ? -15.685 11.995 13.675 1.00 67.75 100 LYS A C 1
ATOM 772 O O . LYS A 1 100 ? -14.650 12.564 13.336 1.00 67.75 100 LYS A O 1
ATOM 777 N N . ALA A 1 101 ? -16.599 11.544 12.813 1.00 75.44 101 ALA A N 1
ATOM 778 C CA . ALA A 1 101 ? -16.498 11.716 11.362 1.00 75.44 101 ALA A CA 1
ATOM 779 C C . ALA A 1 101 ? -16.104 13.157 11.000 1.00 75.44 101 ALA A C 1
ATOM 781 O O . ALA A 1 101 ? -15.193 13.361 10.212 1.00 75.44 101 ALA A O 1
ATOM 782 N N . GLU A 1 102 ? -16.674 14.136 11.704 1.00 81.12 102 GLU A N 1
ATOM 783 C CA . GLU A 1 102 ? -16.327 15.552 11.580 1.00 81.12 102 GLU A CA 1
ATOM 784 C C . GLU A 1 102 ? -14.847 15.856 11.857 1.00 81.12 102 GLU A C 1
ATOM 786 O O . GLU A 1 102 ? -14.223 16.576 11.085 1.00 81.12 102 GLU A O 1
ATOM 791 N N . MET A 1 103 ? -14.246 15.283 12.907 1.00 85.00 103 MET A N 1
ATOM 792 C CA . MET A 1 103 ? -12.816 15.466 13.195 1.00 85.00 103 MET A CA 1
ATOM 793 C C . MET A 1 103 ? -11.931 14.807 12.138 1.00 85.00 103 MET A C 1
ATOM 795 O O . MET A 1 103 ? -10.901 15.367 11.771 1.00 85.00 103 MET A O 1
ATOM 799 N N . ARG A 1 104 ? -12.324 13.633 11.630 1.00 87.94 104 ARG A N 1
ATOM 800 C CA . ARG A 1 104 ? -11.591 12.968 10.544 1.00 87.94 104 ARG A CA 1
ATOM 801 C C . ARG A 1 104 ? -11.648 13.796 9.270 1.00 87.94 104 ARG A C 1
ATOM 803 O O . ARG A 1 104 ? -10.597 14.114 8.719 1.00 87.94 104 ARG A O 1
ATOM 810 N N . SER A 1 105 ? -12.841 14.211 8.851 1.00 83.25 105 SER A N 1
ATOM 811 C CA . SER A 1 105 ? -13.035 15.080 7.689 1.00 83.25 105 SER A CA 1
ATOM 812 C C . SER A 1 105 ? -12.287 16.412 7.848 1.00 83.25 105 SER A C 1
ATOM 814 O O . SER A 1 105 ? -11.641 16.865 6.901 1.00 83.25 105 SER A O 1
ATOM 816 N N . ALA A 1 106 ? -12.278 17.000 9.051 1.00 87.31 106 ALA A N 1
ATOM 817 C CA . ALA A 1 106 ? -11.525 18.220 9.348 1.00 87.31 106 ALA A CA 1
ATOM 818 C C . ALA A 1 106 ? -9.999 18.029 9.259 1.00 87.31 106 ALA A C 1
ATOM 820 O O . ALA A 1 106 ? -9.306 18.940 8.813 1.00 87.31 106 ALA A O 1
ATOM 821 N N . ALA A 1 107 ? -9.477 16.854 9.628 1.00 92.12 107 ALA A N 1
ATOM 822 C CA . ALA A 1 107 ? -8.053 16.515 9.543 1.00 92.12 107 ALA A CA 1
ATOM 823 C C . ALA A 1 107 ? -7.592 16.139 8.120 1.00 92.12 107 ALA A C 1
ATOM 825 O O . ALA A 1 107 ? -6.441 16.396 7.749 1.00 92.12 107 ALA A O 1
ATOM 826 N N . LEU A 1 108 ? -8.480 15.554 7.305 1.00 93.06 108 LEU A N 1
ATOM 827 C CA . LEU A 1 108 ? -8.169 15.087 5.949 1.00 93.06 108 LEU A CA 1
ATOM 828 C C . LEU A 1 108 ? -7.746 16.228 5.019 1.00 93.06 108 LEU A C 1
ATOM 830 O O . LEU A 1 108 ? -6.759 16.096 4.299 1.00 93.06 108 LEU A O 1
ATOM 834 N N . VAL A 1 109 ? -8.460 17.358 5.020 1.00 92.12 109 VAL A N 1
ATOM 835 C CA . VAL A 1 109 ? -8.187 18.457 4.074 1.00 92.12 109 VAL A CA 1
ATOM 836 C C . VAL A 1 109 ? -6.816 19.116 4.310 1.00 92.12 109 VAL A C 1
ATOM 838 O O . VAL A 1 109 ? -6.069 19.259 3.336 1.00 92.12 109 VAL A O 1
ATOM 841 N N . PRO A 1 110 ? -6.428 19.499 5.545 1.00 95.38 110 PRO A N 1
ATOM 842 C CA . PRO A 1 110 ? -5.069 19.952 5.836 1.00 95.38 110 PRO A CA 1
ATOM 843 C C . PRO A 1 110 ? -4.010 18.913 5.463 1.00 95.38 110 PRO A C 1
ATOM 845 O O . PRO A 1 110 ? -3.029 19.268 4.816 1.00 95.38 110 PRO A O 1
ATOM 848 N N . GLY A 1 111 ? -4.239 17.633 5.775 1.00 97.12 111 GLY A N 1
ATOM 849 C CA . GLY A 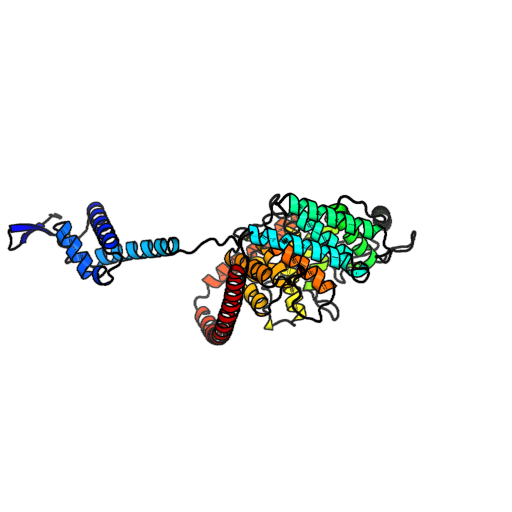1 111 ? -3.309 16.556 5.429 1.00 97.12 111 GLY A CA 1
ATOM 850 C C . GLY A 1 111 ? -3.113 16.372 3.924 1.00 97.12 111 GLY A C 1
ATOM 851 O O . GLY A 1 111 ? -1.989 16.207 3.457 1.00 97.12 111 GLY A O 1
ATOM 852 N N . LEU A 1 112 ? -4.190 16.467 3.140 1.00 97.31 112 LEU A N 1
ATOM 853 C CA . LEU A 1 112 ? -4.129 16.412 1.678 1.00 97.31 112 LEU A CA 1
ATOM 854 C C . LEU A 1 112 ? -3.355 17.592 1.100 1.00 97.31 112 LEU A C 1
ATOM 856 O O . LEU A 1 112 ? -2.547 17.416 0.190 1.00 97.31 112 LEU A O 1
ATOM 860 N N . ARG A 1 113 ? -3.591 18.798 1.631 1.00 97.00 113 ARG A N 1
ATOM 861 C CA . ARG A 1 113 ? -2.832 19.989 1.236 1.00 97.00 113 ARG A CA 1
ATOM 862 C C . ARG A 1 113 ? -1.359 19.823 1.582 1.00 97.00 113 ARG A C 1
ATOM 864 O O . ARG A 1 113 ? -0.531 20.104 0.726 1.00 97.00 113 ARG A O 1
ATOM 871 N N . TYR A 1 114 ? -1.042 19.335 2.780 1.00 97.31 114 TYR A N 1
ATOM 872 C CA . TYR A 1 114 ? 0.328 19.058 3.196 1.00 97.31 114 TYR A CA 1
ATOM 873 C C . TYR A 1 114 ? 1.019 18.091 2.229 1.00 97.31 114 TYR A C 1
ATOM 875 O O . TYR A 1 114 ? 2.047 18.453 1.661 1.00 97.31 114 TYR A O 1
ATOM 883 N N . LEU A 1 115 ? 0.416 16.919 1.972 1.00 97.75 115 LEU A N 1
ATOM 884 C CA . LEU A 1 115 ? 0.951 15.909 1.049 1.00 97.75 115 LEU A CA 1
ATOM 885 C C . LEU A 1 115 ? 1.199 16.494 -0.348 1.00 97.75 115 LEU A C 1
ATOM 887 O O . LEU A 1 115 ? 2.261 16.283 -0.928 1.00 97.75 115 LEU A O 1
ATOM 891 N N . TYR A 1 116 ? 0.246 17.262 -0.877 1.00 97.38 116 TYR A N 1
ATOM 892 C CA . TYR A 1 116 ? 0.407 17.919 -2.171 1.00 97.38 116 TYR A CA 1
ATOM 893 C C . TYR A 1 116 ? 1.559 18.935 -2.170 1.00 97.38 116 TYR A C 1
ATOM 895 O O . TYR A 1 116 ? 2.375 18.928 -3.089 1.00 97.38 116 TYR A O 1
ATOM 903 N N . GLN A 1 117 ? 1.653 19.796 -1.151 1.00 95.88 117 GLN A N 1
ATOM 904 C CA . GLN A 1 117 ? 2.684 20.839 -1.088 1.00 95.88 117 GLN A CA 1
ATOM 905 C C . GLN A 1 117 ? 4.089 20.254 -0.946 1.00 95.88 117 GLN A C 1
ATOM 907 O O . GLN A 1 117 ? 4.998 20.689 -1.651 1.00 95.88 117 GLN A O 1
ATOM 912 N N . ILE A 1 118 ? 4.271 19.255 -0.075 1.00 95.25 118 ILE A N 1
ATOM 913 C CA . ILE A 1 118 ? 5.577 18.614 0.087 1.00 95.25 118 ILE A CA 1
ATOM 914 C C . ILE A 1 118 ? 5.978 17.852 -1.176 1.00 95.25 118 ILE A C 1
ATOM 916 O O . ILE A 1 118 ? 7.107 18.005 -1.630 1.00 95.25 118 ILE A O 1
ATOM 920 N N . ALA A 1 119 ? 5.050 17.110 -1.792 1.00 94.81 119 ALA A N 1
ATOM 921 C CA . ALA A 1 119 ? 5.329 16.364 -3.013 1.00 94.81 119 ALA A CA 1
ATOM 922 C C . ALA A 1 119 ? 5.683 17.292 -4.177 1.00 94.81 119 ALA A C 1
ATOM 924 O O . ALA A 1 119 ? 6.577 16.973 -4.946 1.00 94.81 119 ALA A O 1
ATOM 925 N N . LYS A 1 120 ? 5.028 18.454 -4.283 1.00 93.69 120 LYS A N 1
ATOM 926 C CA . LYS A 1 120 ? 5.277 19.463 -5.322 1.00 93.69 120 LYS A CA 1
ATOM 927 C C . LYS A 1 120 ? 6.649 20.138 -5.216 1.00 93.69 120 LYS A C 1
ATOM 929 O O . LYS A 1 120 ? 7.111 20.716 -6.203 1.00 93.69 120 LYS A O 1
ATOM 934 N N . SER A 1 121 ? 7.270 20.119 -4.036 1.00 92.25 121 SER A N 1
ATOM 935 C CA . SER A 1 121 ? 8.536 20.810 -3.785 1.00 92.25 121 SER A CA 1
ATOM 936 C C . SER A 1 121 ? 9.633 20.333 -4.752 1.00 92.25 121 SER A C 1
ATOM 938 O O . SER A 1 121 ? 9.812 19.123 -4.875 1.00 92.25 121 SER A O 1
ATOM 940 N N . PRO A 1 122 ? 10.399 21.229 -5.408 1.00 89.50 122 PRO A N 1
ATOM 941 C CA . PRO A 1 122 ? 11.418 20.848 -6.393 1.00 89.50 122 PRO A CA 1
ATOM 942 C C . PRO A 1 122 ? 12.471 19.859 -5.879 1.00 89.50 122 PRO A C 1
ATOM 944 O O . PRO A 1 122 ? 12.949 19.034 -6.648 1.00 89.50 122 PRO A O 1
ATOM 947 N N . ASP A 1 123 ? 12.795 19.908 -4.586 1.00 88.12 123 ASP A N 1
ATOM 948 C CA . ASP A 1 123 ? 13.789 19.019 -3.968 1.00 88.12 123 ASP A CA 1
ATOM 949 C C . ASP A 1 123 ? 13.236 17.613 -3.673 1.00 88.12 123 ASP A C 1
ATOM 951 O O . ASP A 1 123 ? 13.990 16.672 -3.436 1.00 88.12 123 ASP A O 1
ATOM 955 N N . VAL A 1 124 ? 11.909 17.467 -3.654 1.00 90.50 124 VAL A N 1
ATOM 956 C CA . VAL A 1 124 ? 11.193 16.245 -3.244 1.00 90.50 124 VAL A CA 1
ATOM 957 C C . VAL A 1 124 ? 10.518 15.573 -4.430 1.00 90.50 124 VAL A C 1
ATOM 959 O O . VAL A 1 124 ? 10.444 14.349 -4.507 1.00 90.50 124 VAL A O 1
ATOM 962 N N . PHE A 1 125 ? 10.033 16.375 -5.374 1.00 91.38 125 PHE A N 1
ATOM 963 C CA . PHE A 1 125 ? 9.296 15.921 -6.539 1.00 91.38 125 PHE A CA 1
ATOM 964 C C . PHE A 1 125 ? 10.057 14.865 -7.361 1.00 91.38 125 PHE A C 1
ATOM 966 O O . PHE A 1 125 ? 9.426 13.874 -7.736 1.00 91.38 125 PHE A O 1
ATOM 973 N N . PRO A 1 126 ? 11.388 14.976 -7.581 1.00 88.12 126 PRO A N 1
ATOM 974 C CA . PRO A 1 126 ? 12.118 13.976 -8.349 1.00 88.12 126 PRO A CA 1
ATOM 975 C C . PRO A 1 126 ? 12.167 12.589 -7.699 1.00 88.12 126 PRO A C 1
ATOM 977 O O . PRO A 1 126 ? 12.227 11.585 -8.397 1.00 88.12 126 PRO A O 1
ATOM 980 N N . THR A 1 127 ? 12.147 12.519 -6.367 1.00 87.50 127 THR A N 1
ATOM 981 C CA . THR A 1 127 ? 12.267 11.250 -5.636 1.00 87.50 127 THR A CA 1
ATOM 982 C C . THR A 1 127 ? 10.910 10.670 -5.259 1.00 87.50 127 THR A C 1
ATOM 984 O O . THR A 1 127 ? 10.709 9.469 -5.381 1.00 87.50 127 THR A O 1
ATOM 987 N N . CYS A 1 128 ? 9.964 11.511 -4.836 1.00 91.06 128 CYS A N 1
ATOM 988 C CA . CYS A 1 128 ? 8.706 11.066 -4.225 1.00 91.06 128 CYS A CA 1
ATOM 989 C C . CYS A 1 128 ? 7.454 11.500 -5.000 1.00 91.06 128 CYS A C 1
ATOM 991 O O . CYS A 1 128 ? 6.336 11.186 -4.587 1.00 91.06 128 CYS A O 1
ATOM 993 N N . GLY A 1 129 ? 7.601 12.247 -6.100 1.00 92.25 129 GLY A N 1
ATOM 994 C CA . GLY A 1 129 ? 6.464 12.760 -6.867 1.00 92.25 129 GLY A CA 1
ATOM 995 C C . GLY A 1 129 ? 5.571 11.638 -7.397 1.00 92.25 129 GLY A C 1
ATOM 996 O O . GLY A 1 129 ? 4.348 11.717 -7.276 1.00 92.25 129 GLY A O 1
ATOM 997 N N . LEU A 1 130 ? 6.176 10.561 -7.911 1.00 92.44 130 LEU A N 1
ATOM 998 C CA . LEU A 1 130 ? 5.437 9.414 -8.437 1.00 92.44 130 LEU A CA 1
ATOM 999 C C . LEU A 1 130 ? 4.669 8.663 -7.341 1.00 92.44 130 LEU A C 1
ATOM 1001 O O . LEU A 1 130 ? 3.491 8.352 -7.525 1.00 92.44 130 LEU A O 1
ATOM 1005 N N . ASP A 1 131 ? 5.304 8.443 -6.189 1.00 94.31 131 ASP A N 1
ATOM 1006 C CA . ASP A 1 131 ? 4.672 7.829 -5.020 1.00 94.31 131 ASP A CA 1
ATOM 1007 C C . ASP A 1 131 ? 3.470 8.645 -4.547 1.00 94.31 131 ASP A C 1
ATOM 1009 O O . ASP A 1 131 ? 2.397 8.096 -4.308 1.00 94.31 131 ASP A O 1
ATOM 1013 N N . ALA A 1 132 ? 3.614 9.971 -4.453 1.00 96.56 132 ALA A N 1
ATOM 1014 C CA . ALA A 1 132 ? 2.529 10.855 -4.045 1.00 96.56 132 ALA A CA 1
ATOM 1015 C C . ALA A 1 132 ? 1.339 10.798 -5.016 1.00 96.56 132 ALA A C 1
ATOM 1017 O O . ALA A 1 132 ? 0.192 10.753 -4.568 1.00 96.56 132 ALA A O 1
ATOM 1018 N N . ILE A 1 133 ? 1.591 10.753 -6.331 1.00 96.94 133 ILE A N 1
ATOM 1019 C CA . ILE A 1 133 ? 0.534 10.574 -7.338 1.00 96.94 133 ILE A CA 1
ATOM 1020 C C . ILE A 1 133 ? -0.171 9.230 -7.126 1.00 96.94 133 ILE A C 1
ATOM 1022 O O . ILE A 1 133 ? -1.402 9.198 -7.082 1.00 96.94 133 ILE A O 1
ATOM 1026 N N . GLN A 1 134 ? 0.584 8.140 -6.946 1.00 96.25 134 GLN A N 1
ATOM 1027 C CA . GLN A 1 134 ? 0.008 6.814 -6.717 1.00 96.25 134 GLN A CA 1
ATOM 1028 C C . GLN A 1 134 ? -0.819 6.778 -5.429 1.00 96.25 134 GLN A C 1
ATOM 1030 O O . GLN A 1 134 ? -1.953 6.309 -5.452 1.00 96.25 134 GLN A O 1
ATOM 1035 N N . TYR A 1 135 ? -0.312 7.329 -4.321 1.00 97.38 135 TYR A N 1
ATOM 1036 C CA . TYR A 1 135 ? -1.055 7.405 -3.064 1.00 97.38 135 TYR A CA 1
ATOM 1037 C C . TYR A 1 135 ? -2.345 8.208 -3.198 1.00 97.38 135 TYR A C 1
ATOM 1039 O O . TYR A 1 135 ? -3.361 7.807 -2.638 1.00 97.38 135 TYR A O 1
ATOM 1047 N N . LEU A 1 136 ? -2.336 9.320 -3.935 1.00 97.88 136 LEU A N 1
ATOM 1048 C CA . LEU A 1 136 ? -3.551 10.093 -4.179 1.00 97.88 136 LEU A CA 1
ATOM 1049 C C . LEU A 1 136 ? -4.539 9.312 -5.055 1.00 97.88 136 LEU A C 1
ATOM 1051 O O . LEU A 1 136 ? -5.719 9.268 -4.723 1.00 97.88 136 LEU A O 1
ATOM 1055 N N . CYS A 1 137 ? -4.092 8.664 -6.132 1.00 96.69 137 CYS A N 1
ATOM 1056 C CA . CYS A 1 137 ? -4.989 7.880 -6.987 1.00 96.69 137 CYS A CA 1
ATOM 1057 C C . CYS A 1 137 ? -5.564 6.651 -6.230 1.00 96.69 137 CYS A C 1
ATOM 1059 O O . CYS A 1 137 ? -6.777 6.445 -6.261 1.00 96.69 137 CYS A O 1
ATOM 1061 N N . ASP A 1 138 ? -4.769 5.951 -5.413 1.00 96.00 138 ASP A N 1
ATOM 1062 C CA . ASP A 1 138 ? -5.244 4.910 -4.481 1.00 96.00 138 ASP A CA 1
ATOM 1063 C C . ASP A 1 138 ? -6.250 5.449 -3.445 1.00 96.00 138 ASP A C 1
ATOM 1065 O O . ASP A 1 138 ? -7.265 4.820 -3.144 1.00 96.00 138 ASP A O 1
ATOM 1069 N N . LEU A 1 139 ? -5.964 6.614 -2.852 1.00 96.44 139 LEU A N 1
ATOM 1070 C CA . LEU A 1 139 ? -6.827 7.225 -1.843 1.00 96.44 139 LEU A CA 1
ATOM 1071 C C . LEU A 1 139 ? -8.159 7.665 -2.458 1.00 96.44 139 LEU A C 1
ATOM 1073 O O . LEU A 1 139 ? -9.202 7.530 -1.817 1.00 96.44 139 LEU A O 1
ATOM 1077 N N . ALA A 1 140 ? -8.146 8.157 -3.699 1.00 95.56 140 ALA A N 1
ATOM 1078 C CA . ALA A 1 140 ? -9.358 8.494 -4.432 1.00 95.56 140 ALA A CA 1
ATOM 1079 C C . ALA A 1 140 ? -10.260 7.265 -4.598 1.00 95.56 140 ALA A C 1
ATOM 1081 O O . ALA A 1 140 ? -11.454 7.366 -4.331 1.00 95.56 140 ALA A O 1
ATOM 1082 N N . GLU A 1 141 ? -9.711 6.097 -4.945 1.00 93.62 141 GLU A N 1
ATOM 1083 C CA . GLU A 1 141 ? -10.520 4.887 -5.145 1.00 93.62 141 GLU A CA 1
ATOM 1084 C C . GLU A 1 141 ? -11.354 4.490 -3.922 1.00 93.62 141 GLU A C 1
ATOM 1086 O O . GLU A 1 141 ? -12.476 3.991 -4.069 1.00 93.62 141 GLU A O 1
ATOM 1091 N N . ILE A 1 142 ? -10.813 4.721 -2.724 1.00 94.06 142 ILE A N 1
ATOM 1092 C CA . ILE A 1 142 ? -11.452 4.335 -1.465 1.00 94.06 142 ILE A CA 1
ATOM 1093 C C . ILE A 1 142 ? -12.252 5.471 -0.819 1.00 94.06 142 ILE A C 1
ATOM 1095 O O . ILE A 1 142 ? -13.022 5.218 0.103 1.00 94.06 142 ILE A O 1
ATOM 1099 N N . THR A 1 143 ? -12.096 6.721 -1.261 1.00 92.94 143 THR A N 1
ATOM 1100 C CA . THR A 1 143 ? -12.730 7.873 -0.602 1.00 92.94 143 THR A CA 1
ATOM 1101 C C . THR A 1 143 ? -14.209 7.985 -0.978 1.00 92.94 143 THR A C 1
ATOM 1103 O O . THR A 1 143 ? -14.563 8.269 -2.123 1.00 92.94 143 THR A O 1
ATOM 1106 N N . ALA A 1 144 ? -15.098 7.831 0.009 1.00 86.00 144 ALA A N 1
ATOM 1107 C CA . ALA A 1 144 ? -16.542 7.997 -0.182 1.00 86.00 144 ALA A CA 1
ATOM 1108 C C . ALA A 1 144 ? -16.988 9.472 -0.271 1.00 86.00 144 ALA A C 1
ATOM 1110 O O . ALA A 1 144 ? -17.932 9.800 -0.997 1.00 86.00 144 ALA A O 1
ATOM 1111 N N . GLU A 1 145 ? -16.329 10.363 0.475 1.00 87.75 145 GLU A N 1
ATOM 1112 C CA . GLU A 1 145 ? -16.686 11.781 0.577 1.00 87.75 145 GLU A CA 1
ATOM 1113 C C . GLU A 1 145 ? -16.400 12.525 -0.734 1.00 87.75 145 GLU A C 1
ATOM 1115 O O . GLU A 1 145 ? -15.253 12.663 -1.156 1.00 87.75 145 GLU A O 1
ATOM 1120 N N . ARG A 1 146 ? -17.451 13.041 -1.385 1.00 88.69 146 ARG A N 1
ATOM 1121 C CA . ARG A 1 146 ? -17.365 13.619 -2.739 1.00 88.69 146 ARG A CA 1
ATOM 1122 C C . ARG A 1 146 ? -16.398 14.798 -2.854 1.00 88.69 146 ARG A C 1
ATOM 1124 O O . ARG A 1 146 ? -15.690 14.892 -3.856 1.00 88.69 146 ARG A O 1
ATOM 1131 N N . ASP A 1 147 ? -16.373 15.689 -1.870 1.00 89.81 147 ASP A N 1
ATOM 1132 C CA . ASP A 1 147 ? -15.540 16.898 -1.926 1.00 89.81 147 ASP A CA 1
ATOM 1133 C C . ASP A 1 147 ? -14.061 16.582 -1.678 1.00 89.81 147 ASP A C 1
ATOM 1135 O O . ASP A 1 147 ? -13.180 17.090 -2.382 1.00 89.81 147 ASP A O 1
ATOM 1139 N N . VAL A 1 148 ? -13.789 15.657 -0.754 1.00 91.69 148 VAL A N 1
ATOM 1140 C CA . VAL A 1 148 ? -12.447 15.116 -0.508 1.00 91.69 148 VAL A CA 1
ATOM 1141 C C . VAL A 1 148 ? -11.954 14.370 -1.750 1.00 91.69 148 VAL A C 1
ATOM 1143 O O . VAL A 1 148 ? -10.879 14.673 -2.260 1.00 91.69 148 VAL A O 1
ATOM 1146 N N . HIS A 1 149 ? -12.780 13.486 -2.316 1.00 93.25 149 HIS A N 1
ATOM 1147 C CA . HIS A 1 149 ? -12.488 12.750 -3.547 1.00 93.25 149 HIS A CA 1
ATOM 1148 C C . HIS A 1 149 ? -12.128 13.679 -4.718 1.00 93.25 149 HIS A C 1
ATOM 1150 O O . HIS A 1 149 ? -11.123 13.479 -5.398 1.00 93.25 149 HIS A O 1
ATOM 1156 N N . ARG A 1 150 ? -12.914 14.742 -4.946 1.00 93.81 150 ARG A N 1
ATOM 1157 C CA . ARG A 1 150 ? -12.617 15.747 -5.984 1.00 93.81 150 ARG A CA 1
ATOM 1158 C C . ARG A 1 150 ? -11.276 16.436 -5.745 1.00 93.81 150 ARG A C 1
ATOM 1160 O O . ARG A 1 150 ? -10.517 16.611 -6.694 1.00 93.81 150 ARG A O 1
ATOM 1167 N N . THR A 1 151 ? -10.982 16.802 -4.499 1.00 94.94 151 THR A N 1
ATOM 1168 C CA . THR A 1 151 ? -9.712 17.442 -4.126 1.00 94.94 151 THR A CA 1
ATOM 1169 C C . THR A 1 151 ? -8.525 16.523 -4.414 1.00 94.94 151 THR A C 1
ATOM 1171 O O . THR A 1 151 ? -7.562 16.950 -5.049 1.00 94.94 151 THR A O 1
ATOM 1174 N N . ILE A 1 152 ? -8.628 15.247 -4.028 1.00 96.62 152 ILE A N 1
ATOM 1175 C CA . ILE A 1 152 ? -7.603 14.230 -4.284 1.00 96.62 152 ILE A CA 1
ATOM 1176 C C . ILE A 1 152 ? -7.323 14.106 -5.788 1.00 96.62 152 ILE A C 1
ATOM 1178 O O . ILE A 1 152 ? -6.169 14.190 -6.201 1.00 96.62 152 ILE A O 1
ATOM 1182 N N . LEU A 1 153 ? -8.366 13.971 -6.617 1.00 95.38 153 LEU A N 1
ATOM 1183 C CA . LEU A 1 153 ? -8.207 13.837 -8.070 1.00 95.38 153 LEU A CA 1
ATOM 1184 C C . LEU A 1 153 ? -7.564 15.069 -8.720 1.00 95.38 153 LEU A C 1
ATOM 1186 O O . LEU A 1 153 ? -6.778 14.930 -9.657 1.00 95.38 153 LEU A O 1
ATOM 1190 N N . VAL A 1 154 ? -7.889 16.275 -8.241 1.00 95.81 154 VAL A N 1
ATOM 1191 C CA . VAL A 1 154 ? -7.257 17.512 -8.725 1.00 95.81 154 VAL A CA 1
ATOM 1192 C C . VAL A 1 154 ? -5.767 17.515 -8.387 1.00 95.81 154 VAL A C 1
ATOM 1194 O O . VAL A 1 154 ? -4.953 17.773 -9.272 1.00 95.81 154 VAL A O 1
ATOM 1197 N N . PHE A 1 155 ? -5.400 17.188 -7.146 1.00 97.31 155 PHE A N 1
ATOM 1198 C CA . PHE A 1 155 ? -3.998 17.132 -6.723 1.00 97.31 155 PHE A CA 1
ATOM 1199 C C . PHE A 1 155 ? -3.209 16.061 -7.477 1.00 97.31 155 PHE A C 1
ATOM 1201 O O . PHE A 1 155 ? -2.127 16.360 -7.981 1.00 97.31 155 PHE A O 1
ATOM 1208 N N . ALA A 1 156 ? -3.773 14.861 -7.635 1.00 97.00 156 ALA A N 1
ATOM 1209 C CA . ALA A 1 156 ? -3.143 13.779 -8.385 1.00 97.00 156 ALA A CA 1
ATOM 1210 C C . ALA A 1 156 ? -2.856 14.192 -9.834 1.00 97.00 156 ALA A C 1
ATOM 1212 O O . ALA A 1 156 ? -1.734 14.043 -10.310 1.00 97.00 156 ALA A O 1
ATOM 1213 N N . ARG A 1 157 ? -3.841 14.788 -10.523 1.00 94.62 157 ARG A N 1
ATOM 1214 C CA . ARG A 1 157 ? -3.677 15.250 -11.912 1.00 94.62 157 ARG A CA 1
ATOM 1215 C C . ARG A 1 157 ? -2.679 16.391 -12.050 1.00 94.62 157 ARG A C 1
ATOM 1217 O O . ARG A 1 157 ? -1.939 16.419 -13.025 1.00 94.62 157 ARG A O 1
ATOM 1224 N N . GLN A 1 158 ? -2.648 17.328 -11.106 1.00 94.75 158 GLN A N 1
ATOM 1225 C CA . GLN A 1 158 ? -1.678 18.424 -11.139 1.00 94.75 158 GLN A CA 1
ATOM 1226 C C . GLN A 1 158 ? -0.244 17.916 -10.974 1.00 94.75 158 GLN A C 1
ATOM 1228 O O . GLN A 1 158 ? 0.623 18.311 -11.750 1.00 94.75 158 GLN A O 1
ATOM 1233 N N . LEU A 1 159 ? -0.008 17.020 -10.010 1.00 95.19 159 LEU A N 1
ATOM 1234 C CA . LEU A 1 159 ? 1.304 16.399 -9.824 1.00 95.19 159 LEU A CA 1
ATOM 1235 C C . LEU A 1 159 ? 1.686 15.538 -11.035 1.00 95.19 159 LEU A C 1
ATOM 1237 O O . LEU A 1 159 ? 2.811 15.633 -11.511 1.00 95.19 159 LEU A O 1
ATOM 1241 N N . ALA A 1 160 ? 0.749 14.764 -11.587 1.00 93.69 160 ALA A N 1
ATOM 1242 C CA . ALA A 1 160 ? 0.988 13.957 -12.782 1.00 93.69 160 ALA A CA 1
ATOM 1243 C C . ALA A 1 160 ? 1.316 14.812 -14.018 1.00 93.69 160 ALA A C 1
ATOM 1245 O O . ALA A 1 160 ? 2.226 14.473 -14.769 1.00 93.69 160 ALA A O 1
ATOM 1246 N N . SER A 1 161 ? 0.633 15.946 -14.212 1.00 91.75 161 SER A N 1
ATOM 1247 C CA . SER A 1 161 ? 0.967 16.898 -15.281 1.00 91.75 161 SER A CA 1
ATOM 1248 C C . SER A 1 161 ? 2.377 17.458 -15.101 1.00 91.75 161 SER A C 1
ATOM 1250 O O . SER A 1 161 ? 3.173 17.400 -16.029 1.00 91.75 161 SER A O 1
ATOM 1252 N N . GLN A 1 162 ? 2.716 17.916 -13.891 1.00 91.19 162 GLN A N 1
ATOM 1253 C CA . GLN A 1 162 ? 4.062 18.404 -13.578 1.00 91.19 162 GLN A CA 1
ATOM 1254 C C . GLN A 1 162 ? 5.131 17.327 -13.812 1.00 91.19 162 GLN A C 1
ATOM 1256 O O . GLN A 1 162 ? 6.252 17.646 -14.199 1.00 91.19 162 GLN A O 1
ATOM 1261 N N . TYR A 1 163 ? 4.789 16.056 -13.594 1.00 88.81 163 TYR A N 1
ATOM 1262 C CA . TYR A 1 163 ? 5.716 14.943 -13.770 1.00 88.81 163 TYR A CA 1
ATOM 1263 C C . TYR A 1 163 ? 6.064 14.730 -15.238 1.00 88.81 163 TYR A C 1
ATOM 1265 O O . TYR A 1 163 ? 7.210 14.440 -15.547 1.00 88.81 163 TYR A O 1
ATOM 1273 N N . LEU A 1 164 ? 5.102 14.918 -16.146 1.00 85.75 164 LEU A N 1
ATOM 1274 C CA . LEU A 1 164 ? 5.367 14.871 -17.585 1.00 85.75 164 LEU A CA 1
ATOM 1275 C C . LEU A 1 164 ? 6.199 16.064 -18.070 1.00 85.75 164 LEU A C 1
ATOM 1277 O O . LEU A 1 164 ? 6.970 15.919 -19.014 1.00 85.75 164 LEU A O 1
ATOM 1281 N N . ASP A 1 165 ? 6.062 17.220 -17.419 1.00 85.62 165 ASP A N 1
ATOM 1282 C CA . ASP A 1 165 ? 6.805 18.436 -17.766 1.00 85.62 165 ASP A CA 1
ATOM 1283 C C . ASP A 1 165 ? 8.227 18.464 -17.172 1.00 85.62 165 ASP A C 1
ATOM 1285 O O . ASP A 1 165 ? 9.054 19.291 -17.563 1.00 85.62 165 ASP A O 1
ATOM 1289 N N . THR A 1 166 ? 8.528 17.577 -16.219 1.00 80.56 166 THR A N 1
ATOM 1290 C CA . THR A 1 166 ? 9.809 17.542 -15.505 1.00 80.56 166 THR A CA 1
ATOM 1291 C C . THR A 1 166 ? 10.609 16.300 -15.915 1.00 80.56 166 THR A C 1
ATOM 1293 O O . THR A 1 166 ? 10.081 15.193 -15.841 1.00 80.56 166 THR A O 1
ATOM 1296 N N . PRO A 1 167 ? 11.899 16.417 -16.275 1.00 66.44 167 PRO A N 1
ATOM 1297 C CA . PRO A 1 167 ? 12.748 15.265 -16.584 1.00 66.44 167 PRO A CA 1
ATOM 1298 C C . PRO A 1 167 ? 13.167 14.547 -15.288 1.00 66.44 167 PRO A C 1
ATOM 1300 O O . PRO A 1 167 ? 14.298 14.673 -14.826 1.00 66.44 167 PRO A O 1
ATOM 1303 N N . VAL A 1 168 ? 12.222 13.857 -14.648 1.00 66.12 168 VAL A N 1
ATOM 1304 C CA . VAL A 1 168 ? 12.422 13.191 -13.348 1.00 66.12 168 VAL A CA 1
ATOM 1305 C C . VAL A 1 168 ? 13.037 11.803 -13.503 1.00 66.12 168 VAL A C 1
ATOM 1307 O O . VAL A 1 168 ? 13.815 11.371 -12.656 1.00 66.12 168 VAL A O 1
ATOM 1310 N N . MET A 1 169 ? 12.705 11.096 -14.582 1.00 60.28 169 MET A N 1
ATOM 1311 C CA . MET A 1 169 ? 13.141 9.716 -14.769 1.00 60.28 169 MET A CA 1
ATOM 1312 C C . MET A 1 169 ? 14.468 9.651 -15.514 1.00 60.28 169 MET A C 1
ATOM 1314 O O . MET A 1 169 ? 14.680 10.448 -16.431 1.00 60.28 169 MET A O 1
ATOM 1318 N N . PRO A 1 170 ? 15.344 8.677 -15.203 1.00 60.38 170 PRO A N 1
ATOM 1319 C CA . PRO A 1 170 ? 16.424 8.320 -16.105 1.00 60.38 170 PRO A CA 1
ATOM 1320 C C . PRO A 1 170 ? 15.804 7.716 -17.369 1.00 60.38 170 PRO A C 1
ATOM 1322 O O . PRO A 1 170 ? 15.685 6.498 -17.516 1.00 60.38 170 PRO A O 1
ATOM 1325 N N . GLU A 1 171 ? 15.369 8.578 -18.283 1.00 69.81 171 GLU A N 1
ATOM 1326 C CA . GLU A 1 171 ? 14.910 8.174 -19.600 1.00 69.81 171 GLU A CA 1
ATOM 1327 C C . GLU A 1 171 ? 16.057 7.445 -20.300 1.00 69.81 171 GLU A C 1
ATOM 1329 O O . GLU A 1 171 ? 17.190 7.932 -20.364 1.00 69.81 171 GLU A O 1
ATOM 1334 N N . TRP A 1 172 ? 15.790 6.237 -20.801 1.00 85.81 172 TRP A N 1
ATOM 1335 C CA . TRP A 1 172 ? 16.745 5.604 -21.699 1.00 85.81 172 TRP A CA 1
ATOM 1336 C C . TRP A 1 172 ? 16.737 6.361 -23.022 1.00 85.81 172 TRP A C 1
ATOM 1338 O O . TRP A 1 172 ? 15.689 6.817 -23.488 1.00 85.81 172 TRP A O 1
ATOM 1348 N N . VAL A 1 173 ? 17.920 6.484 -23.625 1.00 82.62 173 VAL A N 1
ATOM 1349 C CA . VAL A 1 173 ? 18.096 7.197 -24.890 1.00 82.62 173 VAL A CA 1
ATOM 1350 C C . VAL A 1 173 ? 17.157 6.578 -25.936 1.00 82.62 173 VAL A C 1
ATOM 1352 O O . VAL A 1 173 ? 17.179 5.351 -26.103 1.00 82.62 173 VAL A O 1
ATOM 1355 N N . PRO A 1 174 ? 16.330 7.374 -26.643 1.00 79.44 174 PRO A N 1
ATOM 1356 C CA . PRO A 1 174 ? 15.436 6.853 -27.669 1.00 79.44 174 PRO A CA 1
ATOM 1357 C C . PRO A 1 174 ? 16.181 5.987 -28.688 1.00 79.44 174 PRO A C 1
ATOM 1359 O O . PRO A 1 174 ? 17.219 6.385 -29.217 1.00 79.44 174 PRO A O 1
ATOM 1362 N N . GLY A 1 175 ?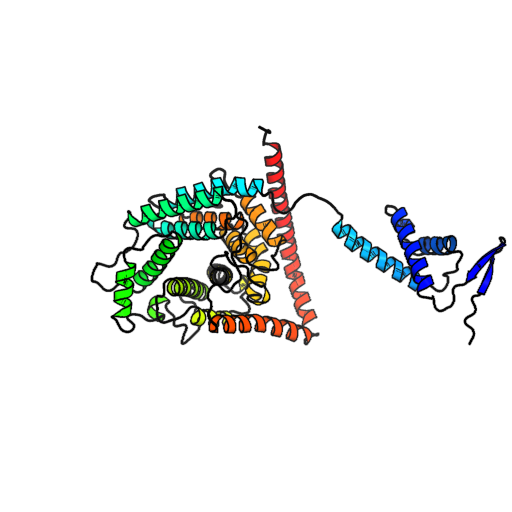 15.660 4.786 -28.941 1.00 75.56 175 GLY A N 1
ATOM 1363 C CA . GLY A 1 175 ? 16.291 3.810 -29.834 1.00 75.56 175 GLY A CA 1
ATOM 1364 C C . GLY A 1 175 ? 17.396 2.956 -29.203 1.00 75.56 175 GLY A C 1
ATOM 1365 O O . GLY A 1 175 ? 17.945 2.096 -29.890 1.00 75.56 175 GLY A O 1
ATOM 1366 N N . THR A 1 176 ? 17.711 3.139 -27.918 1.00 84.88 176 THR A N 1
ATOM 1367 C CA . THR A 1 176 ? 18.579 2.223 -27.159 1.00 84.88 176 THR A CA 1
ATOM 1368 C C . THR A 1 176 ? 17.765 1.247 -26.313 1.00 84.88 176 THR A C 1
ATOM 1370 O O . THR A 1 176 ? 16.579 1.463 -26.064 1.00 84.88 176 THR A O 1
ATOM 1373 N N . ALA A 1 177 ? 18.396 0.154 -25.876 1.00 88.75 177 ALA A N 1
ATOM 1374 C CA . ALA A 1 177 ? 17.749 -0.818 -25.002 1.00 88.75 177 ALA A CA 1
ATOM 1375 C C . ALA A 1 177 ? 17.666 -0.278 -23.557 1.00 88.75 177 ALA A C 1
ATOM 1377 O O . ALA A 1 177 ? 18.701 0.125 -23.017 1.00 88.75 177 ALA A O 1
ATOM 1378 N N . PRO A 1 178 ? 16.480 -0.272 -22.918 1.00 92.75 178 PRO A N 1
ATOM 1379 C CA . PRO A 1 178 ? 16.340 0.116 -21.517 1.00 92.75 178 PRO A CA 1
ATOM 1380 C C . PRO A 1 178 ? 16.991 -0.911 -20.591 1.00 92.75 178 PRO A C 1
ATOM 1382 O O . PRO A 1 178 ? 16.881 -2.106 -20.829 1.00 92.75 178 PRO A O 1
ATOM 1385 N N . THR A 1 179 ? 17.601 -0.464 -19.495 1.00 93.31 179 THR A N 1
ATOM 1386 C CA . THR A 1 179 ? 18.097 -1.357 -18.430 1.00 93.31 179 THR A CA 1
ATOM 1387 C C . THR A 1 179 ? 16.947 -2.024 -17.652 1.00 93.31 179 THR A C 1
ATOM 1389 O O . THR A 1 179 ? 15.830 -1.499 -17.652 1.00 93.31 179 THR A O 1
ATOM 1392 N N . PRO A 1 180 ? 17.189 -3.129 -16.912 1.00 94.19 180 PRO A N 1
ATOM 1393 C CA . PRO A 1 180 ? 16.155 -3.774 -16.095 1.00 94.19 180 PRO A CA 1
ATOM 1394 C C . PRO A 1 180 ? 15.461 -2.821 -15.117 1.00 94.19 180 PRO A C 1
ATOM 1396 O O . PRO A 1 180 ? 14.239 -2.848 -14.995 1.00 94.19 180 PRO A O 1
ATOM 1399 N N . LEU A 1 181 ? 16.226 -1.936 -14.467 1.00 92.75 181 LEU A N 1
ATOM 1400 C CA . LEU A 1 181 ? 15.677 -0.942 -13.546 1.00 92.75 181 LEU A CA 1
ATOM 1401 C C . LEU A 1 181 ? 14.762 0.048 -14.279 1.00 92.75 181 LEU A C 1
ATOM 1403 O O . LEU A 1 181 ? 13.636 0.254 -13.847 1.00 92.75 181 LEU A O 1
ATOM 1407 N N . GLN A 1 182 ? 15.187 0.559 -15.441 1.00 92.94 182 GLN A N 1
ATOM 1408 C CA . GLN A 1 182 ? 14.371 1.456 -16.272 1.00 92.94 182 GLN A CA 1
ATOM 1409 C C . GLN A 1 182 ? 13.070 0.805 -16.760 1.00 92.94 182 GLN A C 1
ATOM 1411 O O . GLN A 1 182 ? 12.058 1.489 -16.917 1.00 92.94 182 GLN A O 1
ATOM 1416 N N . VAL A 1 183 ? 13.071 -0.511 -16.992 1.00 93.94 183 VAL A N 1
ATOM 1417 C CA . VAL A 1 183 ? 11.846 -1.256 -17.311 1.00 93.94 183 VAL A CA 1
ATOM 1418 C C . VAL A 1 183 ? 10.884 -1.258 -16.118 1.00 93.94 183 VAL A C 1
ATOM 1420 O O . VAL A 1 183 ? 9.711 -0.935 -16.297 1.00 93.94 183 VAL A O 1
ATOM 1423 N N . LEU A 1 184 ? 11.357 -1.586 -14.910 1.00 94.25 184 LEU A N 1
ATOM 1424 C CA . LEU A 1 184 ? 10.528 -1.608 -13.692 1.00 94.25 184 LEU A CA 1
ATOM 1425 C C . LEU A 1 184 ? 9.991 -0.219 -13.327 1.00 94.25 184 LEU A C 1
ATOM 1427 O O . LEU A 1 184 ? 8.820 -0.064 -12.973 1.00 94.25 184 LEU A O 1
ATOM 1431 N N . ASP A 1 185 ? 10.841 0.785 -13.476 1.00 92.19 185 ASP A N 1
ATOM 1432 C CA . ASP A 1 185 ? 10.532 2.198 -13.324 1.00 92.19 185 ASP A CA 1
ATOM 1433 C C . ASP A 1 185 ? 9.430 2.641 -14.297 1.00 92.19 185 ASP A C 1
ATOM 1435 O O . ASP A 1 185 ? 8.434 3.233 -13.881 1.00 92.19 185 ASP A O 1
ATOM 1439 N N . CYS A 1 186 ? 9.549 2.279 -15.582 1.00 93.06 186 CYS A N 1
ATOM 1440 C CA . CYS A 1 186 ? 8.533 2.571 -16.594 1.00 93.06 186 CYS A CA 1
ATOM 1441 C C . CYS A 1 186 ? 7.214 1.827 -16.341 1.00 93.06 186 CYS A C 1
ATOM 1443 O O . CYS A 1 186 ? 6.149 2.364 -16.638 1.00 93.06 186 CYS A O 1
ATOM 1445 N N . ILE A 1 187 ? 7.254 0.592 -15.832 1.00 95.12 187 ILE A N 1
ATOM 1446 C CA . ILE A 1 187 ? 6.049 -0.159 -15.445 1.00 95.12 187 ILE A CA 1
ATOM 1447 C C . ILE A 1 187 ? 5.343 0.552 -14.288 1.00 95.12 187 ILE A C 1
ATOM 1449 O O . ILE A 1 187 ? 4.132 0.760 -14.346 1.00 95.12 187 ILE A O 1
ATOM 1453 N N . SER A 1 188 ? 6.097 0.958 -13.264 1.00 94.50 188 SER A N 1
ATOM 1454 C CA . SER A 1 188 ? 5.555 1.660 -12.099 1.00 94.50 188 SER A CA 1
ATOM 1455 C C . SER A 1 188 ? 4.937 2.993 -12.504 1.00 94.50 188 SER A C 1
ATOM 1457 O O . SER A 1 188 ? 3.772 3.245 -12.204 1.00 94.50 188 SER A O 1
ATOM 1459 N N . SER A 1 189 ? 5.664 3.815 -13.268 1.00 93.44 189 SER A N 1
ATOM 1460 C CA . SER A 1 189 ? 5.151 5.105 -13.727 1.00 93.44 189 SER A CA 1
ATOM 1461 C C . SER A 1 189 ? 3.946 4.950 -14.651 1.00 93.44 189 SER A C 1
ATOM 1463 O O . SER A 1 189 ? 2.948 5.651 -14.481 1.00 93.44 189 SER A O 1
ATOM 1465 N N . ALA A 1 190 ? 3.982 4.006 -15.596 1.00 94.62 190 ALA A N 1
ATOM 1466 C CA . ALA A 1 190 ? 2.867 3.754 -16.500 1.00 94.62 190 ALA A CA 1
ATOM 1467 C C . ALA A 1 190 ? 1.605 3.295 -15.769 1.00 94.62 190 ALA A C 1
ATOM 1469 O O . ALA A 1 190 ? 0.508 3.726 -16.134 1.00 94.62 190 ALA A O 1
ATOM 1470 N N . TYR A 1 191 ? 1.751 2.473 -14.728 1.00 95.75 191 TYR A N 1
ATOM 1471 C CA . TYR A 1 191 ? 0.630 2.082 -13.886 1.00 95.75 191 TYR A CA 1
ATOM 1472 C C . TYR A 1 191 ? 0.045 3.306 -13.175 1.00 95.75 191 TYR A C 1
ATOM 1474 O O . TYR A 1 191 ? -1.150 3.573 -13.321 1.00 95.75 191 TYR A O 1
ATOM 1482 N N . THR A 1 192 ? 0.880 4.112 -12.518 1.00 94.88 192 THR A N 1
ATOM 1483 C CA . THR A 1 192 ? 0.447 5.338 -11.836 1.00 94.88 192 THR A CA 1
ATOM 1484 C C . THR A 1 192 ? -0.298 6.295 -12.767 1.00 94.88 192 THR A C 1
ATOM 1486 O O . THR A 1 192 ? -1.382 6.774 -12.431 1.00 94.88 192 THR A O 1
ATOM 1489 N N . PHE A 1 193 ? 0.218 6.536 -13.976 1.00 93.69 193 PHE A N 1
ATOM 1490 C CA . PHE A 1 193 ? -0.468 7.382 -14.958 1.00 93.69 193 PHE A CA 1
ATOM 1491 C C . PHE A 1 193 ? -1.807 6.794 -15.406 1.00 93.69 193 PHE A C 1
ATOM 1493 O O . PHE A 1 193 ? -2.774 7.544 -15.572 1.00 93.69 193 PHE A O 1
ATOM 1500 N N . SER A 1 194 ? -1.901 5.468 -15.543 1.00 94.00 194 SER A N 1
ATOM 1501 C CA . SER A 1 194 ? -3.157 4.806 -15.903 1.00 94.00 194 SER A CA 1
ATOM 1502 C C . SER A 1 194 ? -4.256 5.035 -14.856 1.00 94.00 194 SER A C 1
ATOM 1504 O O . SER A 1 194 ? -5.394 5.328 -15.232 1.00 94.00 194 SER A O 1
ATOM 1506 N N . CYS A 1 195 ? -3.904 5.027 -13.562 1.00 92.62 195 CYS A N 1
ATOM 1507 C CA . CYS A 1 195 ? -4.820 5.300 -12.447 1.00 92.62 195 CYS A CA 1
ATOM 1508 C C . CYS A 1 195 ? -5.414 6.712 -12.508 1.00 92.62 195 CYS A C 1
ATOM 1510 O O . CYS A 1 195 ? -6.535 6.949 -12.065 1.00 92.62 195 CYS A O 1
ATOM 1512 N N . CYS A 1 196 ? -4.677 7.658 -13.086 1.00 91.44 196 CYS A N 1
ATOM 1513 C CA . CYS A 1 196 ? -5.093 9.049 -13.188 1.00 91.44 196 CYS A CA 1
ATOM 1514 C C . CYS A 1 196 ? -5.588 9.410 -14.617 1.00 91.44 196 CYS A C 1
ATOM 1516 O O . CYS A 1 196 ? -5.812 10.584 -14.927 1.00 91.44 196 CYS A O 1
ATOM 1518 N N . HIS A 1 197 ? -5.832 8.392 -15.461 1.00 90.50 197 HIS A N 1
ATOM 1519 C CA . HIS A 1 197 ? -6.306 8.471 -16.854 1.00 90.50 197 HIS A CA 1
ATOM 1520 C C . HIS A 1 197 ? -5.383 9.242 -17.808 1.00 90.50 197 HIS A C 1
ATOM 1522 O O . HIS A 1 197 ? -5.842 9.966 -18.693 1.00 90.50 197 HIS A O 1
ATOM 1528 N N . MET A 1 198 ? -4.076 9.078 -17.634 1.00 91.06 198 MET A N 1
ATOM 1529 C CA . MET A 1 198 ? -3.038 9.673 -18.472 1.00 91.06 198 MET A CA 1
ATOM 1530 C C . MET A 1 198 ? -2.212 8.573 -19.148 1.00 91.06 198 MET A C 1
ATOM 1532 O O . MET A 1 198 ? -2.109 7.455 -18.647 1.00 91.06 198 MET A O 1
ATOM 1536 N N . GLN A 1 199 ? -1.634 8.876 -20.312 1.00 89.25 199 GLN A N 1
ATOM 1537 C CA . GLN A 1 199 ? -0.775 7.938 -21.036 1.00 89.25 199 GLN A CA 1
ATOM 1538 C C . GLN A 1 199 ? 0.692 8.193 -20.701 1.00 89.25 199 GLN A C 1
ATOM 1540 O O . GLN A 1 199 ? 1.151 9.332 -20.743 1.00 89.25 199 GLN A O 1
ATOM 1545 N N . HIS A 1 200 ? 1.437 7.125 -20.414 1.00 91.06 200 HIS A N 1
ATOM 1546 C CA . HIS A 1 200 ? 2.878 7.225 -20.217 1.00 91.06 200 HIS A CA 1
ATOM 1547 C C . HIS A 1 200 ? 3.609 7.316 -21.571 1.00 91.06 200 HIS A C 1
ATOM 1549 O O . HIS A 1 200 ? 3.410 6.431 -22.412 1.00 91.06 200 HIS A O 1
ATOM 1555 N N . PRO A 1 201 ? 4.496 8.310 -21.782 1.00 88.25 201 PRO A N 1
ATOM 1556 C CA . PRO A 1 201 ? 5.116 8.573 -23.087 1.00 88.25 201 PRO A CA 1
ATOM 1557 C C . PRO A 1 201 ? 5.891 7.391 -23.681 1.00 88.25 201 PRO A C 1
ATOM 1559 O O . PRO A 1 201 ? 5.928 7.210 -24.896 1.00 88.25 201 PRO A O 1
ATOM 1562 N N . ARG A 1 202 ? 6.507 6.562 -22.830 1.00 88.25 202 ARG A N 1
ATOM 1563 C CA . ARG A 1 202 ? 7.408 5.475 -23.255 1.00 88.25 202 ARG A CA 1
ATOM 1564 C C . ARG A 1 202 ? 6.770 4.086 -23.224 1.00 88.25 202 ARG A C 1
ATOM 1566 O O . ARG A 1 202 ? 7.432 3.108 -23.555 1.00 88.25 202 ARG A O 1
ATOM 1573 N N . LEU A 1 203 ? 5.494 3.968 -22.840 1.00 91.12 203 LEU A N 1
ATOM 1574 C CA . LEU A 1 203 ? 4.851 2.658 -22.662 1.00 91.12 203 LEU A CA 1
ATOM 1575 C C . LEU A 1 203 ? 4.790 1.853 -23.971 1.00 91.12 203 LEU A C 1
ATOM 1577 O O . LEU A 1 203 ? 5.009 0.643 -23.964 1.00 91.12 203 LEU A O 1
ATOM 1581 N N . LEU A 1 204 ? 4.522 2.519 -25.098 1.00 90.81 204 LEU A N 1
ATOM 1582 C CA . LEU A 1 204 ? 4.489 1.867 -26.412 1.00 90.81 204 LEU A CA 1
ATOM 1583 C C . LEU A 1 204 ? 5.872 1.372 -26.844 1.00 90.81 204 LEU A C 1
ATOM 1585 O O . LEU A 1 204 ? 5.990 0.256 -27.344 1.00 90.81 204 LEU A O 1
ATOM 1589 N N . GLU A 1 205 ? 6.914 2.171 -26.611 1.00 90.19 205 GLU A N 1
ATOM 1590 C CA . GLU A 1 205 ? 8.289 1.768 -26.909 1.00 90.19 205 GLU A CA 1
ATOM 1591 C C . GLU A 1 205 ? 8.724 0.584 -26.047 1.00 90.19 205 GLU A C 1
ATOM 1593 O O . GLU A 1 205 ? 9.298 -0.369 -26.569 1.00 90.19 205 GLU A O 1
ATOM 1598 N N . LEU A 1 206 ? 8.391 0.600 -24.752 1.00 91.56 206 LEU A N 1
ATOM 1599 C CA . LEU A 1 206 ? 8.674 -0.523 -23.863 1.00 91.56 206 LEU A CA 1
ATOM 1600 C C . LEU A 1 206 ? 7.994 -1.807 -24.356 1.00 91.56 206 LEU A C 1
ATOM 1602 O O . LEU A 1 206 ? 8.634 -2.854 -24.424 1.00 91.56 206 LEU A O 1
ATOM 1606 N N . ARG A 1 207 ? 6.713 -1.735 -24.741 1.00 92.19 207 ARG A N 1
ATOM 1607 C CA . ARG A 1 207 ? 5.983 -2.893 -25.281 1.00 92.19 207 ARG A CA 1
ATOM 1608 C C . ARG A 1 207 ? 6.636 -3.438 -26.549 1.00 92.19 207 ARG A C 1
ATOM 1610 O O . ARG A 1 207 ? 6.789 -4.648 -26.665 1.00 92.19 207 ARG A O 1
ATOM 1617 N N . TYR A 1 208 ? 7.059 -2.559 -27.456 1.00 90.25 208 TYR A N 1
ATOM 1618 C CA . TYR A 1 208 ? 7.767 -2.947 -28.677 1.00 90.25 208 TYR A CA 1
ATOM 1619 C C . TYR A 1 208 ? 9.125 -3.604 -28.384 1.00 90.25 208 TYR A C 1
ATOM 1621 O O . TYR A 1 208 ? 9.482 -4.608 -28.999 1.00 90.25 208 TYR A O 1
ATOM 1629 N N . PHE A 1 209 ? 9.881 -3.065 -27.423 1.00 90.31 209 PHE A N 1
ATOM 1630 C CA . PHE A 1 209 ? 11.148 -3.647 -26.982 1.00 90.31 209 PHE A CA 1
ATOM 1631 C C . PHE A 1 209 ? 10.952 -5.067 -26.427 1.00 90.31 209 PHE A C 1
ATOM 1633 O O . PHE A 1 209 ? 11.634 -5.996 -26.863 1.00 90.31 209 PHE A O 1
ATOM 1640 N N . LEU A 1 210 ? 9.978 -5.245 -25.529 1.00 89.75 210 LEU A N 1
ATOM 1641 C CA . LEU A 1 210 ? 9.685 -6.535 -24.901 1.00 89.75 210 LEU A CA 1
ATOM 1642 C C . LEU A 1 210 ? 9.073 -7.558 -25.872 1.00 89.75 210 LEU A C 1
ATOM 1644 O O . LEU A 1 210 ? 9.288 -8.752 -25.690 1.00 89.75 210 LEU A O 1
ATOM 1648 N N . SER A 1 211 ? 8.327 -7.127 -26.898 1.00 86.06 211 SER A N 1
ATOM 1649 C CA . SER A 1 211 ? 7.737 -8.045 -27.884 1.00 86.06 211 SER A CA 1
ATOM 1650 C C . SER A 1 211 ? 8.743 -8.553 -28.915 1.00 86.06 211 SER A C 1
ATOM 1652 O O . SER A 1 211 ? 8.599 -9.667 -29.414 1.00 86.06 211 SER A O 1
ATOM 1654 N N . ASN A 1 212 ? 9.736 -7.734 -29.272 1.00 83.44 212 ASN A N 1
ATOM 1655 C CA . ASN A 1 212 ? 10.664 -8.044 -30.363 1.00 83.44 212 ASN A CA 1
ATOM 1656 C C . ASN A 1 212 ? 11.921 -8.779 -29.920 1.00 83.44 212 ASN A C 1
ATOM 1658 O O . ASN A 1 212 ? 12.539 -9.472 -30.727 1.00 83.44 212 ASN A O 1
ATOM 1662 N N . GLN A 1 213 ? 12.327 -8.618 -28.664 1.00 73.12 213 GLN A N 1
ATOM 1663 C CA . GLN A 1 213 ? 13.408 -9.409 -28.100 1.00 73.12 213 GLN A CA 1
ATOM 1664 C C . GLN A 1 213 ? 12.787 -10.626 -27.419 1.00 73.12 213 GLN A C 1
ATOM 1666 O O . GLN A 1 213 ? 11.993 -10.476 -26.496 1.00 73.12 213 GLN A O 1
ATOM 1671 N N . MET A 1 214 ? 13.114 -11.844 -27.869 1.00 58.44 214 MET A N 1
ATOM 1672 C CA . MET A 1 214 ? 12.738 -13.038 -27.109 1.00 58.44 214 MET A CA 1
ATOM 1673 C C . MET A 1 214 ? 13.455 -12.966 -25.753 1.00 58.44 214 MET A C 1
ATOM 1675 O O . MET A 1 214 ? 14.661 -13.181 -25.686 1.00 58.44 214 MET A O 1
ATOM 1679 N N . THR A 1 215 ? 12.710 -12.603 -24.704 1.00 67.25 215 THR A N 1
ATOM 1680 C CA . THR A 1 215 ? 13.137 -12.547 -23.292 1.00 67.25 215 THR A CA 1
ATOM 1681 C C . THR A 1 215 ? 14.425 -11.743 -23.048 1.00 67.25 215 THR A C 1
ATOM 1683 O O . THR A 1 215 ? 15.461 -12.339 -22.755 1.00 67.25 215 THR A O 1
ATOM 1686 N N . PRO A 1 216 ? 14.395 -10.397 -23.146 1.00 83.19 216 PRO A N 1
ATOM 1687 C CA . PRO A 1 216 ? 15.596 -9.572 -22.975 1.00 83.19 216 PRO A CA 1
ATOM 1688 C C . PRO A 1 216 ? 16.168 -9.632 -21.555 1.00 83.19 216 PRO A C 1
ATOM 1690 O O . PRO A 1 216 ? 17.373 -9.486 -21.371 1.00 83.19 216 PRO A O 1
ATOM 1693 N N . TYR A 1 217 ? 15.302 -9.861 -20.568 1.00 93.12 217 TYR A N 1
ATOM 1694 C CA . TYR A 1 217 ? 15.637 -9.929 -19.154 1.00 93.12 217 TYR A CA 1
ATOM 1695 C C . TYR A 1 217 ? 14.847 -11.041 -18.473 1.00 93.12 217 TYR A C 1
ATOM 1697 O O . TYR A 1 217 ? 13.766 -11.437 -18.918 1.00 93.12 217 TYR A O 1
ATOM 1705 N N . THR A 1 218 ? 15.397 -11.521 -17.368 1.00 93.62 218 THR A N 1
ATOM 1706 C CA . THR A 1 218 ? 14.821 -12.555 -16.513 1.00 93.62 218 THR A CA 1
ATOM 1707 C C . THR A 1 218 ? 14.407 -11.966 -15.161 1.00 93.62 218 THR A C 1
ATOM 1709 O O . THR A 1 218 ? 14.866 -10.884 -14.786 1.00 93.62 218 THR A O 1
ATOM 1712 N N . PRO A 1 219 ? 13.597 -12.682 -14.358 1.00 94.88 219 PRO A N 1
ATOM 1713 C CA . PRO A 1 219 ? 13.310 -12.273 -12.983 1.00 94.88 219 PRO A CA 1
ATOM 1714 C C . PRO A 1 219 ? 14.569 -12.031 -12.132 1.00 94.88 219 PRO A C 1
ATOM 1716 O O . PRO A 1 219 ? 14.554 -11.153 -11.270 1.00 94.88 219 PRO A O 1
ATOM 1719 N N . MET A 1 220 ? 15.677 -12.732 -12.415 1.00 94.75 220 MET A N 1
ATOM 1720 C CA . MET A 1 220 ? 16.970 -12.481 -11.766 1.00 94.75 220 MET A CA 1
ATOM 1721 C C . MET A 1 220 ? 17.487 -11.065 -12.024 1.00 94.75 220 MET A C 1
ATOM 1723 O O . MET A 1 220 ? 17.995 -10.438 -11.098 1.00 94.75 220 MET A O 1
ATOM 1727 N N . ASP A 1 221 ? 17.341 -10.549 -13.245 1.00 95.00 221 ASP A N 1
ATOM 1728 C CA . ASP A 1 221 ? 17.800 -9.203 -13.609 1.00 95.00 221 ASP A CA 1
ATOM 1729 C C . ASP A 1 221 ? 16.946 -8.117 -12.944 1.00 95.00 221 ASP A C 1
ATOM 1731 O O . ASP A 1 221 ? 17.454 -7.065 -12.558 1.00 95.00 221 ASP A O 1
ATOM 1735 N N . TYR A 1 222 ? 15.647 -8.385 -12.784 1.00 94.62 222 TYR A N 1
ATOM 1736 C CA . TYR A 1 222 ? 14.692 -7.454 -12.185 1.00 94.62 222 TYR A CA 1
ATOM 1737 C C . TYR A 1 222 ? 14.743 -7.430 -10.656 1.00 94.62 222 TYR A C 1
ATOM 1739 O O . TYR A 1 222 ? 14.709 -6.361 -10.050 1.00 94.62 222 TYR A O 1
ATOM 1747 N N . PHE A 1 223 ? 14.798 -8.599 -10.019 1.00 94.75 223 PHE A N 1
ATOM 1748 C CA . PHE A 1 223 ? 14.595 -8.728 -8.574 1.00 94.75 223 PHE A CA 1
ATOM 1749 C C . PHE A 1 223 ? 15.818 -9.263 -7.826 1.00 94.75 223 PHE A C 1
ATOM 1751 O O . PHE A 1 223 ? 15.837 -9.247 -6.595 1.00 94.75 223 PHE A O 1
ATOM 1758 N N . GLY A 1 224 ? 16.836 -9.757 -8.535 1.00 93.56 224 GLY A N 1
ATOM 1759 C CA . GLY A 1 224 ? 17.977 -10.448 -7.931 1.00 93.56 224 GLY A CA 1
ATOM 1760 C C . GLY A 1 224 ? 17.647 -11.852 -7.412 1.00 93.56 224 GLY A C 1
ATOM 1761 O O . GLY A 1 224 ? 18.425 -12.411 -6.640 1.00 93.56 224 GLY A O 1
ATOM 1762 N N . TRP A 1 225 ? 16.488 -12.405 -7.781 1.00 95.31 225 TRP A N 1
ATOM 1763 C CA . TRP A 1 225 ? 16.057 -13.772 -7.477 1.00 95.31 225 TRP A CA 1
ATOM 1764 C C . TRP A 1 225 ? 15.013 -14.240 -8.504 1.00 95.31 225 TRP A C 1
ATOM 1766 O O . TRP A 1 225 ? 14.353 -13.415 -9.137 1.00 95.31 225 TRP A O 1
ATOM 1776 N N . ASP A 1 226 ? 14.853 -15.555 -8.666 1.00 95.38 226 ASP A N 1
ATOM 1777 C CA . ASP A 1 226 ? 13.894 -16.139 -9.606 1.00 95.38 226 ASP A CA 1
ATOM 1778 C C . ASP A 1 226 ? 12.785 -16.914 -8.870 1.00 95.38 226 ASP A C 1
ATOM 1780 O O . ASP A 1 226 ? 13.042 -17.998 -8.332 1.00 95.38 226 ASP A O 1
ATOM 1784 N N . PRO A 1 227 ? 11.533 -16.413 -8.895 1.00 95.31 227 PRO A N 1
ATOM 1785 C CA . PRO A 1 227 ? 10.398 -17.083 -8.272 1.00 95.31 227 PRO A CA 1
ATOM 1786 C C . PRO A 1 227 ? 10.095 -18.475 -8.841 1.00 95.31 227 PRO A C 1
ATOM 1788 O O . PRO A 1 227 ? 9.403 -19.265 -8.190 1.00 95.31 227 PRO A O 1
ATOM 1791 N N . ALA A 1 228 ? 10.570 -18.816 -10.040 1.00 93.12 228 ALA A N 1
ATOM 1792 C CA . ALA A 1 228 ? 10.406 -20.156 -10.591 1.00 93.12 228 ALA A CA 1
ATOM 1793 C C . ALA A 1 228 ? 11.269 -21.195 -9.856 1.00 93.12 228 ALA A C 1
ATOM 1795 O O . ALA A 1 228 ? 10.827 -22.335 -9.705 1.00 93.12 228 ALA A O 1
ATOM 1796 N N . THR A 1 229 ? 12.447 -20.803 -9.361 1.00 91.88 229 THR A N 1
ATOM 1797 C CA . THR A 1 229 ? 13.471 -21.736 -8.867 1.00 91.88 229 THR A CA 1
ATOM 1798 C C . THR A 1 229 ? 13.577 -21.788 -7.346 1.00 91.88 229 THR A C 1
ATOM 1800 O O . THR A 1 229 ? 13.716 -22.882 -6.799 1.00 91.88 229 THR A O 1
ATOM 1803 N N . ALA A 1 230 ? 13.487 -20.652 -6.647 1.00 92.44 230 ALA A N 1
ATOM 1804 C CA . ALA A 1 230 ? 13.672 -20.594 -5.196 1.00 92.44 230 ALA A CA 1
ATOM 1805 C C . ALA A 1 230 ? 12.937 -19.413 -4.540 1.00 92.44 230 ALA A C 1
ATOM 1807 O O . ALA A 1 230 ? 12.500 -18.477 -5.208 1.00 92.44 230 ALA A O 1
ATOM 1808 N N . CYS A 1 231 ? 12.826 -19.454 -3.208 1.00 92.31 231 CYS A N 1
ATOM 1809 C CA . CYS A 1 231 ? 12.382 -18.312 -2.410 1.00 92.31 231 CYS A CA 1
ATOM 1810 C C . CYS A 1 231 ? 13.456 -17.212 -2.394 1.00 92.31 231 CYS A C 1
ATOM 1812 O O . CYS A 1 231 ? 14.652 -17.489 -2.489 1.00 92.31 231 CYS A O 1
ATOM 1814 N N . ALA A 1 232 ? 13.039 -15.957 -2.218 1.00 94.06 232 ALA A N 1
ATOM 1815 C CA . ALA A 1 232 ? 13.962 -14.854 -1.991 1.00 94.06 232 ALA A CA 1
ATOM 1816 C C . ALA A 1 232 ? 14.790 -15.079 -0.713 1.00 94.06 232 ALA A C 1
ATOM 1818 O O . ALA A 1 232 ? 14.251 -15.437 0.335 1.00 94.06 232 ALA A O 1
ATOM 1819 N N . HIS A 1 233 ? 16.089 -14.789 -0.791 1.00 93.19 233 HIS A N 1
ATOM 1820 C CA . HIS A 1 233 ? 17.008 -14.794 0.347 1.00 93.19 233 HIS A CA 1
ATOM 1821 C C . HIS A 1 233 ? 17.548 -13.382 0.606 1.00 93.19 233 HIS A C 1
ATOM 1823 O O . HIS A 1 233 ? 17.764 -12.609 -0.340 1.00 93.19 233 HIS A O 1
ATOM 1829 N N . SER A 1 234 ? 17.762 -13.058 1.885 1.00 93.31 234 SER A N 1
ATOM 1830 C CA . SER A 1 234 ? 18.422 -11.816 2.296 1.00 93.31 234 SER A CA 1
ATOM 1831 C C . SER A 1 234 ? 19.861 -11.780 1.776 1.00 93.31 234 SER A C 1
ATOM 1833 O O . SER A 1 234 ? 20.559 -12.794 1.777 1.00 93.31 234 SER A O 1
ATOM 1835 N N . ASP A 1 235 ? 20.306 -10.605 1.347 1.00 91.56 235 ASP A N 1
ATOM 1836 C CA . ASP A 1 235 ? 21.700 -10.319 1.014 1.00 91.56 235 ASP A CA 1
ATOM 1837 C C . ASP A 1 235 ? 22.174 -9.030 1.706 1.00 91.56 235 ASP A C 1
ATOM 1839 O O . ASP A 1 235 ? 21.483 -8.462 2.550 1.00 91.56 235 ASP A O 1
ATOM 1843 N N . SER A 1 236 ? 23.378 -8.561 1.368 1.00 88.56 236 SER A N 1
ATOM 1844 C CA . SER A 1 236 ? 23.969 -7.366 1.981 1.00 88.56 236 SER A CA 1
ATOM 1845 C C . SER A 1 236 ? 23.234 -6.057 1.664 1.00 88.56 236 SER A C 1
ATOM 1847 O O . SER A 1 236 ? 23.454 -5.062 2.354 1.00 88.56 236 SER A O 1
ATOM 1849 N N . LYS A 1 237 ? 22.388 -6.023 0.628 1.00 89.00 237 LYS A N 1
ATOM 1850 C CA . LYS A 1 237 ? 21.673 -4.825 0.166 1.00 89.00 237 LYS A CA 1
ATOM 1851 C C . LYS A 1 237 ? 20.199 -4.842 0.564 1.00 89.00 237 LYS A C 1
ATOM 1853 O O . LYS A 1 237 ? 19.659 -3.789 0.918 1.00 89.00 237 LYS A O 1
ATOM 1858 N N . GLN A 1 238 ? 19.551 -6.003 0.474 1.00 93.19 238 GLN A N 1
ATOM 1859 C CA . GLN A 1 238 ? 18.108 -6.163 0.641 1.00 93.19 238 GLN A CA 1
ATOM 1860 C C . GLN A 1 238 ? 17.761 -7.431 1.424 1.00 93.19 238 GLN A C 1
ATOM 1862 O O . GLN A 1 238 ? 18.285 -8.515 1.158 1.00 93.19 238 GLN A O 1
ATOM 1867 N N . SER A 1 239 ? 16.806 -7.301 2.344 1.00 96.12 239 SER A N 1
ATOM 1868 C CA . SER A 1 239 ? 16.195 -8.445 3.019 1.00 96.12 239 SER A CA 1
ATOM 1869 C C . SER A 1 239 ? 15.329 -9.263 2.051 1.00 96.12 239 SER A C 1
ATOM 1871 O O . SER A 1 239 ? 14.850 -8.753 1.029 1.00 96.12 239 SER A O 1
ATOM 1873 N N . CYS A 1 240 ? 15.072 -10.533 2.381 1.00 96.19 240 CYS A N 1
ATOM 1874 C CA . CYS A 1 240 ? 14.104 -11.346 1.639 1.00 96.19 240 CYS A CA 1
ATOM 1875 C C . CYS A 1 240 ? 12.707 -10.698 1.620 1.00 96.19 240 CYS A C 1
ATOM 1877 O O . CYS A 1 240 ? 12.029 -10.733 0.591 1.00 96.19 240 CYS A O 1
ATOM 1879 N N . TYR A 1 241 ? 12.312 -10.044 2.717 1.00 97.56 241 TYR A N 1
ATOM 1880 C CA . TYR A 1 241 ? 11.030 -9.358 2.848 1.00 97.56 241 TYR A CA 1
ATOM 1881 C C . TYR A 1 241 ? 10.909 -8.172 1.885 1.00 97.56 241 TYR A C 1
ATOM 1883 O O . TYR A 1 241 ? 9.887 -8.030 1.210 1.00 97.56 241 TYR A O 1
ATOM 1891 N N . GLN A 1 242 ? 11.965 -7.362 1.746 1.00 96.69 242 GLN A N 1
ATOM 1892 C CA . GLN A 1 242 ? 11.993 -6.255 0.788 1.00 96.69 242 GLN A CA 1
ATOM 1893 C C . GLN A 1 242 ? 11.941 -6.761 -0.660 1.00 96.69 242 GLN A C 1
ATOM 1895 O O . GLN A 1 242 ? 11.189 -6.227 -1.477 1.00 96.69 242 GLN A O 1
ATOM 1900 N N . LYS A 1 243 ? 12.696 -7.819 -0.985 1.00 96.88 243 LYS A N 1
ATOM 1901 C CA . LYS A 1 243 ? 12.685 -8.428 -2.327 1.00 96.88 243 LYS A CA 1
ATOM 1902 C C . LYS A 1 243 ? 11.303 -8.952 -2.708 1.00 96.88 243 LYS A C 1
ATOM 1904 O O . LYS A 1 243 ? 10.838 -8.693 -3.817 1.00 96.88 243 LYS A O 1
ATOM 1909 N N . LEU A 1 244 ? 10.634 -9.650 -1.788 1.00 97.38 244 LEU A N 1
ATOM 1910 C CA . LEU A 1 244 ? 9.265 -10.131 -1.985 1.00 97.38 244 LEU A CA 1
ATOM 1911 C C . LEU A 1 244 ? 8.270 -8.971 -2.111 1.00 97.38 244 LEU A C 1
ATOM 1913 O O . LEU A 1 244 ? 7.422 -9.002 -2.997 1.00 97.38 244 LEU A O 1
ATOM 1917 N N . THR A 1 245 ? 8.405 -7.924 -1.293 1.00 97.56 245 THR A N 1
ATOM 1918 C CA . THR A 1 245 ? 7.562 -6.714 -1.344 1.00 97.56 245 THR A CA 1
ATOM 1919 C C . THR A 1 245 ? 7.634 -6.040 -2.714 1.00 97.56 245 THR A C 1
ATOM 1921 O O . THR A 1 245 ? 6.600 -5.728 -3.318 1.00 97.56 245 THR A O 1
ATOM 1924 N N . ASN A 1 246 ? 8.852 -5.857 -3.230 1.00 96.25 246 ASN A N 1
ATOM 1925 C CA . ASN A 1 246 ? 9.093 -5.263 -4.542 1.00 96.25 246 ASN A CA 1
ATOM 1926 C C . ASN A 1 246 ? 8.540 -6.153 -5.660 1.00 96.25 246 ASN A C 1
ATOM 1928 O O . ASN A 1 246 ? 7.805 -5.669 -6.518 1.00 96.25 246 ASN A O 1
ATOM 1932 N N . ALA A 1 247 ? 8.830 -7.457 -5.620 1.00 97.25 247 ALA A N 1
ATOM 1933 C CA . ALA A 1 247 ? 8.366 -8.406 -6.627 1.00 97.25 247 ALA A CA 1
ATOM 1934 C C . ALA A 1 247 ? 6.833 -8.514 -6.668 1.00 97.25 247 ALA A C 1
ATOM 1936 O O . ALA A 1 247 ? 6.254 -8.462 -7.752 1.00 97.25 247 ALA A O 1
ATOM 1937 N N . LEU A 1 248 ? 6.155 -8.591 -5.515 1.00 97.50 248 LEU A N 1
ATOM 1938 C CA . LEU A 1 248 ? 4.688 -8.599 -5.438 1.00 97.50 248 LEU A CA 1
ATOM 1939 C C . LEU A 1 248 ? 4.092 -7.322 -6.035 1.00 97.50 248 LEU A C 1
ATOM 1941 O O . LEU A 1 248 ? 3.141 -7.394 -6.803 1.00 97.50 248 LEU A O 1
ATOM 1945 N N . THR A 1 249 ? 4.662 -6.159 -5.718 1.00 97.06 249 THR A N 1
ATOM 1946 C CA . THR A 1 249 ? 4.159 -4.872 -6.224 1.00 97.06 249 THR A CA 1
ATOM 1947 C C . THR A 1 249 ? 4.349 -4.753 -7.738 1.00 97.06 249 THR A C 1
ATOM 1949 O O . THR A 1 249 ? 3.404 -4.456 -8.465 1.00 97.06 249 THR A O 1
ATOM 1952 N N . LEU A 1 250 ? 5.555 -5.036 -8.233 1.00 96.94 250 LEU A N 1
ATOM 1953 C CA . LEU A 1 250 ? 5.909 -4.836 -9.639 1.00 96.94 250 LEU A CA 1
ATOM 1954 C C . LEU A 1 250 ? 5.268 -5.872 -10.565 1.00 96.94 250 LEU A C 1
ATOM 1956 O O . LEU A 1 250 ? 4.799 -5.511 -11.641 1.00 96.94 250 LEU A O 1
ATOM 1960 N N . THR A 1 251 ? 5.173 -7.139 -10.147 1.00 96.88 251 THR A N 1
ATOM 1961 C CA . THR A 1 251 ? 4.417 -8.147 -10.915 1.00 96.88 251 THR A CA 1
ATOM 1962 C C . THR A 1 251 ? 2.928 -7.818 -10.956 1.00 96.88 251 THR A C 1
ATOM 1964 O O . THR A 1 251 ? 2.278 -8.059 -11.974 1.00 96.88 251 THR A O 1
ATOM 1967 N N . TRP A 1 252 ? 2.383 -7.219 -9.894 1.00 96.88 252 TRP A N 1
ATOM 1968 C CA . TRP A 1 252 ? 1.000 -6.764 -9.873 1.00 96.88 252 TRP A CA 1
ATOM 1969 C C . TRP A 1 252 ? 0.778 -5.593 -10.848 1.00 96.88 252 TRP A C 1
ATOM 1971 O O . TRP A 1 252 ? -0.123 -5.678 -11.683 1.00 96.88 252 TRP A O 1
ATOM 1981 N N . PHE A 1 253 ? 1.638 -4.563 -10.846 1.00 97.06 253 PHE A N 1
ATOM 1982 C CA . PHE A 1 253 ? 1.579 -3.466 -11.831 1.00 97.06 253 PHE A CA 1
ATOM 1983 C C . PHE A 1 253 ? 1.729 -3.972 -13.268 1.00 97.06 253 PHE A C 1
ATOM 1985 O O . PHE A 1 253 ? 0.926 -3.622 -14.133 1.00 97.06 253 PHE A O 1
ATOM 1992 N N . ALA A 1 254 ? 2.710 -4.842 -13.518 1.00 95.94 254 ALA A N 1
ATOM 1993 C CA . ALA A 1 254 ? 2.940 -5.434 -14.831 1.00 95.94 254 ALA A CA 1
ATOM 1994 C C . ALA A 1 254 ? 1.707 -6.213 -15.321 1.00 95.94 254 ALA A C 1
ATOM 1996 O O . ALA A 1 254 ? 1.272 -6.019 -16.454 1.00 95.94 254 ALA A O 1
ATOM 1997 N N . THR A 1 255 ? 1.071 -6.996 -14.441 1.00 95.62 255 THR A N 1
ATOM 1998 C CA . THR A 1 255 ? -0.170 -7.728 -14.755 1.00 95.62 255 THR A CA 1
ATOM 1999 C C . THR A 1 255 ? -1.307 -6.773 -15.129 1.00 95.62 255 THR A C 1
ATOM 2001 O O . THR A 1 255 ? -2.022 -7.013 -16.097 1.00 95.62 255 THR A O 1
ATOM 2004 N N . ARG A 1 256 ? -1.469 -5.654 -14.409 1.00 94.94 256 ARG A N 1
ATOM 2005 C CA . ARG A 1 256 ? -2.502 -4.641 -14.709 1.00 94.94 256 ARG A CA 1
ATOM 2006 C C . ARG A 1 256 ? -2.268 -3.907 -16.029 1.00 94.94 256 ARG A C 1
ATOM 2008 O O . ARG A 1 256 ? -3.227 -3.423 -16.625 1.00 94.94 256 ARG A O 1
ATOM 2015 N N . LEU A 1 257 ? -1.018 -3.825 -16.472 1.00 94.88 257 LEU A N 1
ATOM 2016 C CA . LEU A 1 257 ? -0.621 -3.212 -17.739 1.00 94.88 257 LEU A CA 1
ATOM 2017 C C . LEU A 1 257 ? -0.501 -4.211 -18.897 1.00 94.88 257 LEU A C 1
ATOM 2019 O O . LEU A 1 257 ? -0.153 -3.786 -20.003 1.00 94.88 257 LEU A O 1
ATOM 2023 N N . ASP A 1 258 ? -0.775 -5.496 -18.657 1.00 93.69 258 ASP A N 1
ATOM 2024 C CA . ASP A 1 258 ? -0.571 -6.587 -19.617 1.00 93.69 258 ASP A CA 1
ATOM 2025 C C . ASP A 1 258 ? 0.876 -6.629 -20.155 1.00 93.69 258 ASP A C 1
ATOM 2027 O O . ASP A 1 258 ? 1.138 -6.697 -21.355 1.00 93.69 258 ASP A O 1
ATOM 2031 N N . ILE A 1 259 ? 1.845 -6.495 -19.243 1.00 93.62 259 ILE A N 1
ATOM 2032 C CA . ILE A 1 259 ? 3.281 -6.591 -19.524 1.00 93.62 259 ILE A CA 1
ATOM 2033 C C . ILE A 1 259 ? 3.833 -7.853 -18.862 1.00 93.62 259 ILE A C 1
ATOM 2035 O O . ILE A 1 259 ? 3.677 -8.062 -17.661 1.00 93.62 259 ILE A O 1
ATOM 2039 N N . SER A 1 260 ? 4.539 -8.672 -19.642 1.00 92.31 260 SER A N 1
ATOM 2040 C CA . SER A 1 260 ? 5.253 -9.844 -19.133 1.00 92.31 260 SER A CA 1
ATOM 2041 C C . SER A 1 260 ? 6.699 -9.494 -18.787 1.00 92.31 260 SER A C 1
ATOM 2043 O O . SER A 1 260 ? 7.439 -8.998 -19.634 1.00 92.31 260 SER A O 1
ATOM 2045 N N . ILE A 1 261 ? 7.102 -9.790 -17.549 1.00 92.50 261 ILE A N 1
ATOM 2046 C CA . ILE A 1 261 ? 8.476 -9.616 -17.037 1.00 92.50 261 ILE A CA 1
ATOM 2047 C C . ILE A 1 261 ? 9.144 -10.956 -16.678 1.00 92.50 261 ILE A C 1
ATOM 2049 O O . ILE A 1 261 ? 10.068 -11.015 -15.873 1.00 92.50 261 ILE A O 1
ATOM 2053 N N . GLY A 1 262 ? 8.649 -12.059 -17.249 1.00 91.56 262 GLY A N 1
ATOM 2054 C CA . GLY A 1 262 ? 9.207 -13.403 -17.047 1.00 91.56 262 GLY A CA 1
ATOM 2055 C C . GLY A 1 262 ? 8.738 -14.127 -15.780 1.00 91.56 262 GLY A C 1
ATOM 2056 O O . GLY A 1 262 ? 9.037 -15.305 -15.612 1.00 91.56 262 GLY A O 1
ATOM 2057 N N . CYS A 1 263 ? 7.965 -13.475 -14.911 1.00 93.75 263 CYS A N 1
ATOM 2058 C CA . CYS A 1 263 ? 7.281 -14.107 -13.784 1.00 93.75 263 CYS A CA 1
ATOM 2059 C C . CYS A 1 263 ? 5.901 -13.471 -13.550 1.00 93.75 263 CYS A C 1
ATOM 2061 O O . CYS A 1 263 ? 5.619 -12.367 -14.017 1.00 93.75 263 CYS A O 1
ATOM 2063 N N . THR A 1 264 ? 5.024 -14.189 -12.846 1.00 95.00 264 THR A N 1
ATOM 2064 C CA . THR A 1 264 ? 3.655 -13.746 -12.529 1.00 95.00 264 THR A CA 1
ATOM 2065 C C . THR A 1 264 ? 3.507 -13.415 -11.050 1.00 95.00 264 THR A C 1
ATOM 2067 O O . THR A 1 264 ? 4.267 -13.914 -10.216 1.00 95.00 264 THR A O 1
ATOM 2070 N N . TYR A 1 265 ? 2.470 -12.651 -10.699 1.00 96.31 265 TYR A N 1
ATOM 2071 C CA . TYR A 1 265 ? 2.122 -12.393 -9.299 1.00 96.31 265 TYR A CA 1
ATOM 2072 C C . TYR A 1 265 ? 1.969 -13.695 -8.493 1.00 96.31 265 TYR A C 1
ATOM 2074 O O . TYR A 1 265 ? 2.541 -13.834 -7.414 1.00 96.31 265 TYR A O 1
ATOM 2082 N N . ALA A 1 266 ? 1.287 -14.699 -9.057 1.00 95.38 266 ALA A N 1
ATOM 2083 C CA . ALA A 1 266 ? 1.119 -16.010 -8.431 1.00 95.38 266 ALA A CA 1
ATOM 2084 C C . ALA A 1 266 ? 2.453 -16.735 -8.173 1.00 95.38 266 ALA A C 1
ATOM 2086 O O . ALA A 1 266 ? 2.643 -17.335 -7.114 1.00 95.38 266 ALA A O 1
ATOM 2087 N N . SER A 1 267 ? 3.404 -16.639 -9.111 1.00 95.62 267 SER A N 1
ATOM 2088 C CA . SER A 1 267 ? 4.727 -17.259 -8.965 1.00 95.62 267 SER A CA 1
ATOM 2089 C C . SER A 1 267 ? 5.539 -16.678 -7.805 1.00 95.62 267 SER A C 1
ATOM 2091 O O . SER A 1 267 ? 6.355 -17.393 -7.228 1.00 95.62 267 SER A O 1
ATOM 2093 N N . VAL A 1 268 ? 5.289 -15.417 -7.437 1.00 96.56 268 VAL A N 1
ATOM 2094 C CA . VAL A 1 268 ? 5.877 -14.765 -6.260 1.00 96.56 268 VAL A CA 1
ATOM 2095 C C . VAL A 1 268 ? 5.077 -15.124 -5.006 1.00 96.56 268 VAL A C 1
ATOM 2097 O O . VAL A 1 268 ? 5.658 -15.562 -4.015 1.00 96.56 268 VAL A O 1
ATOM 2100 N N . LEU A 1 269 ? 3.744 -15.006 -5.068 1.00 96.06 269 LEU A N 1
ATOM 2101 C CA . LEU A 1 269 ? 2.818 -15.249 -3.955 1.00 96.06 269 LEU A CA 1
ATOM 2102 C C . LEU A 1 269 ? 3.005 -16.629 -3.313 1.00 96.06 269 LEU A C 1
ATOM 2104 O O . LEU A 1 269 ? 2.935 -16.753 -2.092 1.00 96.06 269 LEU A O 1
ATOM 2108 N N . LYS A 1 270 ? 3.291 -17.664 -4.114 1.00 94.62 270 LYS A N 1
ATOM 2109 C CA . LYS A 1 270 ? 3.472 -19.040 -3.622 1.00 94.62 270 LYS A CA 1
ATOM 2110 C C . LYS A 1 270 ? 4.543 -19.175 -2.531 1.00 94.62 270 LYS A C 1
ATOM 2112 O O . LYS A 1 270 ? 4.484 -20.126 -1.756 1.00 94.62 270 LYS A O 1
ATOM 2117 N N . TRP A 1 271 ? 5.516 -18.262 -2.486 1.00 95.50 271 TRP A N 1
ATOM 2118 C CA . TRP A 1 271 ? 6.624 -18.299 -1.532 1.00 95.50 271 TRP A CA 1
ATOM 2119 C C . TRP A 1 271 ? 6.286 -17.676 -0.178 1.00 95.50 271 TRP A C 1
ATOM 2121 O O . TRP A 1 271 ? 7.008 -17.917 0.779 1.00 95.50 271 TRP A O 1
ATOM 2131 N N . VAL A 1 272 ? 5.179 -16.939 -0.040 1.00 93.31 272 VAL A N 1
ATOM 2132 C CA . VAL A 1 272 ? 4.797 -16.318 1.244 1.00 93.31 272 VAL A CA 1
ATOM 2133 C C . VAL A 1 272 ? 4.691 -17.356 2.365 1.00 93.31 272 VAL A C 1
ATOM 2135 O O . VAL A 1 272 ? 5.138 -17.102 3.480 1.00 93.31 272 VAL A O 1
ATOM 2138 N N . VAL A 1 273 ? 4.191 -18.558 2.058 1.00 91.19 273 VAL A N 1
ATOM 2139 C CA . VAL A 1 273 ? 4.017 -19.639 3.041 1.00 91.19 273 VAL A CA 1
ATOM 2140 C C . VAL A 1 273 ? 5.324 -20.056 3.722 1.00 91.19 273 VAL A C 1
ATOM 2142 O O . VAL A 1 273 ? 5.302 -20.515 4.861 1.00 91.19 273 VAL A O 1
ATOM 2145 N N . THR A 1 274 ? 6.477 -19.884 3.064 1.00 92.00 274 THR A N 1
ATOM 2146 C CA . THR A 1 274 ? 7.774 -20.264 3.645 1.00 92.00 274 THR A CA 1
ATOM 2147 C C . THR A 1 274 ? 8.232 -19.301 4.734 1.00 92.00 274 THR A C 1
ATOM 2149 O O . THR A 1 274 ? 9.186 -19.603 5.442 1.00 92.00 274 THR A O 1
ATOM 2152 N N . LEU A 1 275 ? 7.574 -18.146 4.861 1.00 92.31 275 LEU A N 1
ATOM 2153 C CA . LEU A 1 275 ? 7.821 -17.166 5.915 1.00 92.31 275 LEU A CA 1
ATOM 2154 C C . LEU A 1 275 ? 6.976 -17.426 7.163 1.00 92.31 275 LEU A C 1
ATOM 2156 O O . LEU A 1 275 ? 7.087 -16.677 8.127 1.00 92.31 275 LEU A O 1
ATOM 2160 N N . TYR A 1 276 ? 6.103 -18.437 7.155 1.00 90.38 276 TYR A N 1
ATOM 2161 C CA . TYR A 1 276 ? 5.261 -18.741 8.304 1.00 90.38 276 TYR A CA 1
ATOM 2162 C C . TYR A 1 276 ? 5.950 -19.704 9.286 1.00 90.38 276 TYR A C 1
ATOM 2164 O O . TYR A 1 276 ? 6.460 -20.745 8.870 1.00 90.38 276 TYR A O 1
ATOM 2172 N N . PRO A 1 277 ? 5.851 -19.456 10.609 1.00 90.75 277 PRO A N 1
ATOM 2173 C CA . PRO A 1 277 ? 5.313 -18.244 11.233 1.00 90.75 277 PRO A CA 1
ATOM 2174 C C . PRO A 1 277 ? 6.250 -17.049 11.023 1.00 90.75 277 PRO A C 1
ATOM 2176 O O . PRO A 1 277 ? 7.465 -17.222 11.018 1.00 90.75 277 PRO A O 1
ATOM 2179 N N . TYR A 1 278 ? 5.677 -15.849 10.912 1.00 93.19 278 TYR A N 1
ATOM 2180 C CA . TYR A 1 278 ? 6.472 -14.624 10.877 1.00 93.19 278 TYR A CA 1
ATOM 2181 C C . TYR A 1 278 ? 7.340 -14.502 12.127 1.00 93.19 278 TYR A C 1
ATOM 2183 O O . TYR A 1 278 ? 6.895 -14.816 13.236 1.00 93.19 278 TYR A O 1
ATOM 2191 N N . ALA A 1 279 ? 8.567 -14.025 11.942 1.00 91.56 279 ALA A N 1
ATOM 2192 C CA . ALA A 1 279 ? 9.534 -13.954 13.020 1.00 91.56 279 ALA A CA 1
ATOM 2193 C C . ALA A 1 279 ? 9.173 -12.828 14.009 1.00 91.56 279 ALA A C 1
ATOM 2195 O O . ALA A 1 279 ? 8.749 -11.737 13.598 1.00 91.56 279 ALA A O 1
ATOM 2196 N N . PRO A 1 280 ? 9.342 -13.050 15.323 1.00 88.38 280 PRO A N 1
ATOM 2197 C CA . PRO A 1 280 ? 9.173 -12.010 16.324 1.00 88.38 280 PRO A CA 1
ATOM 2198 C C . PRO A 1 280 ? 10.295 -10.954 16.229 1.00 88.38 280 PRO A C 1
ATOM 2200 O O . PRO A 1 280 ? 11.370 -11.224 15.691 1.00 88.38 280 PRO A O 1
ATOM 2203 N N . PRO A 1 281 ? 10.113 -9.750 16.813 1.00 87.81 281 PRO A N 1
ATOM 2204 C CA . PRO A 1 281 ? 11.048 -8.636 16.621 1.00 87.81 281 PRO A CA 1
ATOM 2205 C C . PRO A 1 281 ? 12.461 -8.888 17.168 1.00 87.81 281 PRO A C 1
ATOM 2207 O O . PRO A 1 281 ? 13.388 -8.190 16.785 1.00 87.81 281 PRO A O 1
ATOM 2210 N N . HIS A 1 282 ? 12.630 -9.840 18.091 1.00 88.88 282 HIS A N 1
ATOM 2211 C CA . HIS A 1 282 ? 13.923 -10.154 18.708 1.00 88.88 282 HIS A CA 1
ATOM 2212 C C . HIS A 1 282 ? 14.765 -11.155 17.900 1.00 88.88 282 HIS A C 1
ATOM 2214 O O . HIS A 1 282 ? 15.938 -11.336 18.212 1.00 88.88 282 HIS A O 1
ATOM 2220 N N . GLU A 1 283 ? 14.180 -11.807 16.891 1.00 91.69 283 GLU A N 1
ATOM 2221 C CA . GLU A 1 283 ? 14.879 -12.757 16.011 1.00 91.69 283 GLU A CA 1
ATOM 2222 C C . GLU A 1 283 ? 15.431 -12.097 14.741 1.00 91.69 283 GLU A C 1
ATOM 2224 O O . GLU A 1 283 ? 16.247 -12.692 14.040 1.00 91.69 283 GLU A O 1
ATOM 2229 N N . LEU A 1 284 ? 15.007 -10.867 14.447 1.00 93.69 284 LEU A N 1
ATOM 2230 C CA . LEU A 1 284 ? 15.398 -10.116 13.260 1.00 93.69 284 LEU A CA 1
ATOM 2231 C C . LEU A 1 284 ? 16.190 -8.867 13.641 1.00 93.69 284 LEU A C 1
ATOM 2233 O O . LEU A 1 284 ? 16.053 -8.321 14.736 1.00 93.69 284 LEU A O 1
ATOM 2237 N N . THR A 1 285 ? 16.987 -8.364 12.699 1.00 94.31 285 THR A N 1
ATOM 2238 C CA . THR A 1 285 ? 17.481 -6.988 12.803 1.00 94.31 285 THR A CA 1
ATOM 2239 C C . THR A 1 285 ? 16.305 -6.007 12.748 1.00 94.31 285 THR A C 1
ATOM 2241 O O . THR A 1 285 ? 15.282 -6.300 12.127 1.00 94.31 285 THR A O 1
ATOM 2244 N N . ASP A 1 286 ? 16.440 -4.814 13.344 1.00 92.75 286 ASP A N 1
ATOM 2245 C CA . ASP A 1 286 ? 15.363 -3.809 13.301 1.00 92.75 286 ASP A CA 1
ATOM 2246 C C . ASP A 1 286 ? 14.927 -3.514 11.855 1.00 92.75 286 ASP A C 1
ATOM 2248 O O . ASP A 1 286 ? 13.735 -3.412 11.586 1.00 92.75 286 ASP A O 1
ATOM 2252 N N . ARG A 1 287 ? 15.871 -3.447 10.905 1.00 94.00 287 ARG A N 1
ATOM 2253 C CA . ARG A 1 287 ? 15.562 -3.237 9.483 1.00 94.00 287 ARG A CA 1
ATOM 2254 C C . ARG A 1 287 ? 14.763 -4.395 8.885 1.00 94.00 287 ARG A C 1
ATOM 2256 O O . ARG A 1 287 ? 13.732 -4.151 8.274 1.00 94.00 287 ARG A O 1
ATOM 2263 N N . GLU A 1 288 ? 15.199 -5.639 9.076 1.00 95.69 288 GLU A N 1
ATOM 2264 C CA . GLU A 1 288 ? 14.475 -6.806 8.551 1.00 95.69 288 GLU A CA 1
ATOM 2265 C C . GLU A 1 288 ? 13.092 -6.962 9.182 1.00 95.69 288 GLU A C 1
ATOM 2267 O O . GLU A 1 288 ? 12.150 -7.353 8.498 1.00 95.69 288 GLU A O 1
ATOM 2272 N N . TYR A 1 289 ? 12.945 -6.617 10.463 1.00 96.25 289 TYR A N 1
ATOM 2273 C CA . TYR A 1 289 ? 11.647 -6.593 11.125 1.00 96.25 289 TYR A CA 1
ATOM 2274 C C . TYR A 1 289 ? 10.705 -5.553 10.499 1.00 96.25 289 TYR A C 1
ATOM 2276 O O . TYR A 1 289 ? 9.542 -5.862 10.239 1.00 96.25 289 TYR A O 1
ATOM 2284 N N . LEU A 1 290 ? 11.195 -4.339 10.210 1.00 95.88 290 LEU A N 1
ATOM 2285 C CA . LEU A 1 290 ? 10.405 -3.325 9.500 1.00 95.88 290 LEU A CA 1
ATOM 2286 C C . LEU A 1 290 ? 10.032 -3.801 8.088 1.00 95.88 290 LEU A C 1
ATOM 2288 O O . LEU A 1 290 ? 8.868 -3.692 7.705 1.00 95.88 290 LEU A O 1
ATOM 2292 N N . ASP A 1 291 ? 10.977 -4.388 7.348 1.00 97.50 291 ASP A N 1
ATOM 2293 C CA . ASP A 1 291 ? 10.723 -4.942 6.013 1.00 97.50 291 ASP A CA 1
ATOM 2294 C C . ASP A 1 291 ? 9.671 -6.070 6.060 1.00 97.50 291 ASP A C 1
ATOM 2296 O O . ASP A 1 291 ? 8.800 -6.134 5.190 1.00 97.50 291 ASP A O 1
ATOM 2300 N N . GLN A 1 292 ? 9.686 -6.925 7.094 1.00 97.81 292 GLN A N 1
ATOM 2301 C CA . GLN A 1 292 ? 8.649 -7.937 7.332 1.00 97.81 292 GLN A CA 1
ATOM 2302 C C . GLN A 1 292 ? 7.278 -7.285 7.560 1.00 97.81 292 GLN A C 1
ATOM 2304 O O . GLN A 1 292 ? 6.294 -7.701 6.948 1.00 97.81 292 GLN A O 1
ATOM 2309 N N . CYS A 1 293 ? 7.199 -6.243 8.395 1.00 98.06 293 CYS A N 1
ATOM 2310 C CA . CYS A 1 293 ? 5.956 -5.500 8.614 1.00 98.06 293 CYS A CA 1
ATOM 2311 C C . CYS A 1 293 ? 5.413 -4.897 7.306 1.00 98.06 293 CYS A C 1
ATOM 2313 O O . CYS A 1 293 ? 4.209 -4.979 7.042 1.00 98.06 293 CYS A O 1
ATOM 2315 N N . TYR A 1 294 ? 6.284 -4.330 6.465 1.00 97.69 294 TYR A N 1
ATOM 2316 C CA . TYR A 1 294 ? 5.883 -3.806 5.159 1.00 97.69 294 TYR A CA 1
ATOM 2317 C C . TYR A 1 294 ? 5.430 -4.903 4.200 1.00 97.69 294 TYR A C 1
ATOM 2319 O O . TYR A 1 294 ? 4.427 -4.697 3.517 1.00 97.69 294 TYR A O 1
ATOM 2327 N N . LEU A 1 295 ? 6.094 -6.063 4.174 1.00 98.31 295 LEU A N 1
ATOM 2328 C CA . LEU A 1 295 ? 5.666 -7.198 3.355 1.00 98.31 295 LEU A CA 1
ATOM 2329 C C . LEU A 1 295 ? 4.263 -7.667 3.742 1.00 98.31 295 LEU A C 1
ATOM 2331 O O . LEU A 1 295 ? 3.412 -7.820 2.867 1.00 98.31 295 LEU A O 1
ATOM 2335 N N . VAL A 1 296 ? 4.018 -7.866 5.041 1.00 98.19 296 VAL A N 1
ATOM 2336 C CA . VAL A 1 296 ? 2.723 -8.323 5.569 1.00 98.19 296 VAL A CA 1
ATOM 2337 C C . VAL A 1 296 ? 1.599 -7.395 5.116 1.00 98.19 296 VAL A C 1
ATOM 2339 O O . VAL A 1 296 ? 0.597 -7.840 4.555 1.00 98.19 296 VAL A O 1
ATOM 2342 N N . ALA A 1 297 ? 1.777 -6.085 5.292 1.00 98.19 297 ALA A N 1
ATOM 2343 C CA . ALA A 1 297 ? 0.784 -5.122 4.843 1.00 98.19 297 ALA A CA 1
ATOM 2344 C C . ALA A 1 297 ? 0.686 -5.065 3.310 1.00 98.19 297 ALA A C 1
ATOM 2346 O O . ALA A 1 297 ? -0.414 -4.983 2.764 1.00 98.19 297 ALA A O 1
ATOM 2347 N N . ARG A 1 298 ? 1.812 -5.145 2.587 1.00 97.81 298 ARG A N 1
ATOM 2348 C CA . ARG A 1 298 ? 1.836 -5.105 1.116 1.00 97.81 298 ARG A CA 1
ATOM 2349 C C . ARG A 1 298 ? 1.096 -6.281 0.495 1.00 97.81 298 ARG A C 1
ATOM 2351 O O . ARG A 1 298 ? 0.429 -6.098 -0.524 1.00 97.81 298 ARG A O 1
ATOM 2358 N N . LEU A 1 299 ? 1.188 -7.461 1.097 1.00 97.31 299 LEU A N 1
ATOM 2359 C CA . LEU A 1 299 ? 0.463 -8.642 0.652 1.00 97.31 299 LEU A CA 1
ATOM 2360 C C . LEU A 1 299 ? -1.047 -8.381 0.655 1.00 97.31 299 LEU A C 1
ATOM 2362 O O . LEU A 1 299 ? -1.705 -8.533 -0.374 1.00 97.31 299 LEU A O 1
ATOM 2366 N N . VAL A 1 300 ? -1.568 -7.872 1.775 1.00 97.81 300 VAL A N 1
ATOM 2367 C CA . VAL A 1 300 ? -2.979 -7.484 1.900 1.00 97.81 300 VAL A CA 1
ATOM 2368 C C . VAL A 1 300 ? -3.341 -6.418 0.871 1.00 97.81 300 VAL A C 1
ATOM 2370 O O . VAL A 1 300 ? -4.338 -6.557 0.165 1.00 97.81 300 VAL A O 1
ATOM 2373 N N . LEU A 1 301 ? -2.529 -5.366 0.743 1.00 97.50 301 LEU A N 1
ATOM 2374 C CA . LEU A 1 301 ? -2.823 -4.252 -0.160 1.00 97.50 301 LEU A CA 1
ATOM 2375 C C . LEU A 1 301 ? -2.824 -4.681 -1.633 1.00 97.50 301 LEU A C 1
ATOM 2377 O O . LEU A 1 301 ? -3.742 -4.327 -2.357 1.00 97.50 301 LEU A O 1
ATOM 2381 N N . THR A 1 302 ? -1.871 -5.488 -2.094 1.00 96.62 302 THR A N 1
ATOM 2382 C CA . THR A 1 302 ? -1.867 -5.959 -3.495 1.00 96.62 302 THR A CA 1
ATOM 2383 C C . THR A 1 302 ? -3.051 -6.889 -3.796 1.00 96.62 302 THR A C 1
ATOM 2385 O O . THR A 1 302 ? -3.679 -6.773 -4.850 1.00 96.62 302 THR A O 1
ATOM 2388 N N . LEU A 1 303 ? -3.453 -7.745 -2.850 1.00 95.69 303 LEU A N 1
ATOM 2389 C CA . LEU A 1 303 ? -4.632 -8.606 -3.010 1.00 95.69 303 LEU A CA 1
ATOM 2390 C C . LEU A 1 303 ? -5.960 -7.845 -2.957 1.00 95.69 303 LEU A C 1
ATOM 2392 O O . LEU A 1 303 ? -6.939 -8.296 -3.546 1.00 95.69 303 LEU A O 1
ATOM 2396 N N . THR A 1 304 ? -6.001 -6.688 -2.302 1.00 96.31 304 THR A N 1
ATOM 2397 C CA . THR A 1 304 ? -7.218 -5.878 -2.114 1.00 96.31 304 THR A CA 1
ATOM 23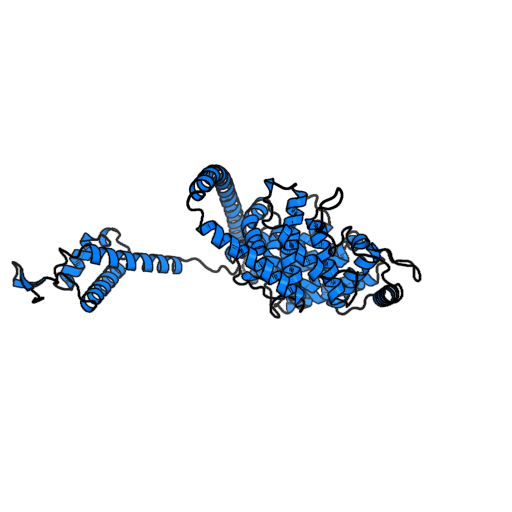98 C C . THR A 1 304 ? -7.309 -4.686 -3.062 1.00 96.31 304 THR A C 1
ATOM 2400 O O . THR A 1 304 ? -8.088 -3.771 -2.810 1.00 96.31 304 THR A O 1
ATOM 2403 N N . HIS A 1 305 ? -6.512 -4.671 -4.137 1.00 95.12 305 HIS A N 1
ATOM 2404 C CA . HIS A 1 305 ? -6.405 -3.525 -5.048 1.00 95.12 305 HIS A CA 1
ATOM 2405 C C . HIS A 1 305 ? -6.131 -2.227 -4.272 1.00 95.12 305 HIS A C 1
ATOM 2407 O O . HIS A 1 305 ? -6.882 -1.260 -4.298 1.00 95.12 305 HIS A O 1
ATOM 2413 N N . HIS A 1 306 ? -5.070 -2.265 -3.474 1.00 94.56 306 HIS A N 1
ATOM 2414 C CA . HIS A 1 306 ? -4.589 -1.169 -2.643 1.00 94.56 306 HIS A CA 1
ATOM 2415 C C . HIS A 1 306 ? -5.610 -0.628 -1.622 1.00 94.56 306 HIS A C 1
ATOM 2417 O O . HIS A 1 306 ? -5.456 0.485 -1.108 1.00 94.56 306 HIS A O 1
ATOM 2423 N N . GLY A 1 307 ? -6.587 -1.459 -1.248 1.00 94.12 307 GLY A N 1
ATOM 2424 C CA . GLY A 1 307 ? -7.577 -1.200 -0.204 1.00 94.12 307 GLY A CA 1
ATOM 2425 C C . GLY A 1 307 ? -8.998 -0.940 -0.704 1.00 94.12 307 GLY A C 1
ATOM 2426 O O . GLY A 1 307 ? -9.870 -0.653 0.116 1.00 94.12 307 GLY A O 1
ATOM 2427 N N . SER A 1 308 ? -9.258 -1.040 -2.013 1.00 94.44 308 SER A N 1
ATOM 2428 C CA . SER A 1 308 ? -10.601 -0.843 -2.578 1.00 94.44 308 SER A CA 1
ATOM 2429 C C . SER A 1 308 ? -11.489 -2.091 -2.549 1.00 94.44 308 SER A C 1
ATOM 2431 O O . SER A 1 308 ? -12.688 -1.996 -2.827 1.00 94.44 308 SER A O 1
ATOM 2433 N N . LEU A 1 309 ? -10.957 -3.251 -2.150 1.00 94.25 309 LEU A N 1
ATOM 2434 C CA . LEU A 1 309 ? -11.702 -4.506 -2.021 1.00 94.25 309 LEU A CA 1
ATOM 2435 C C . LEU A 1 309 ? -11.727 -5.021 -0.580 1.00 94.25 309 LEU A C 1
ATOM 2437 O O . LEU A 1 309 ? -10.737 -4.936 0.147 1.00 94.25 309 LEU A O 1
ATOM 2441 N N . GLN A 1 310 ? -12.855 -5.614 -0.192 1.00 93.69 310 GLN A N 1
ATOM 2442 C CA . GLN A 1 310 ? -13.010 -6.276 1.099 1.00 93.69 310 GLN A CA 1
ATOM 2443 C C . GLN A 1 310 ? -12.398 -7.685 1.067 1.00 93.69 310 GLN A C 1
ATOM 2445 O O . GLN A 1 310 ? -12.550 -8.423 0.096 1.00 93.69 310 GLN A O 1
ATOM 2450 N N . LEU A 1 311 ? -11.721 -8.071 2.144 1.00 91.12 311 LEU A N 1
ATOM 2451 C CA . LEU A 1 311 ? -10.988 -9.321 2.297 1.00 91.12 311 LEU A CA 1
ATOM 2452 C C . LEU A 1 311 ? -11.595 -10.162 3.424 1.00 91.12 311 LEU A C 1
ATOM 2454 O O . LEU A 1 311 ? -11.778 -9.684 4.544 1.00 91.12 311 LEU A O 1
ATOM 2458 N N . ALA A 1 312 ? -11.877 -11.431 3.142 1.00 88.44 312 ALA A N 1
ATOM 2459 C CA . ALA A 1 312 ? -12.244 -12.389 4.179 1.00 88.44 312 ALA A CA 1
ATOM 2460 C C . ALA A 1 312 ? -11.011 -12.752 5.021 1.00 88.44 312 ALA A C 1
ATOM 2462 O O . ALA A 1 312 ? -9.949 -13.025 4.460 1.00 88.44 312 ALA A O 1
ATOM 2463 N N . LEU A 1 313 ? -11.161 -12.777 6.351 1.00 88.75 313 LEU A N 1
ATOM 2464 C CA . LEU A 1 313 ? -10.080 -13.132 7.281 1.00 88.75 313 LEU A CA 1
ATOM 2465 C C . LEU A 1 313 ? -9.429 -14.472 6.935 1.00 88.75 313 LEU A C 1
ATOM 2467 O O . LEU A 1 313 ? -8.204 -14.557 6.918 1.00 88.75 313 LEU A O 1
ATOM 2471 N N . ASP A 1 314 ? -10.238 -15.460 6.560 1.00 84.12 314 ASP A N 1
ATOM 2472 C CA . ASP A 1 314 ? -9.786 -16.820 6.264 1.00 84.12 314 ASP A CA 1
ATOM 2473 C C . ASP A 1 314 ? -8.792 -16.898 5.092 1.00 84.12 314 ASP A C 1
ATOM 2475 O O . ASP A 1 314 ? -8.075 -17.883 4.974 1.00 84.12 314 ASP A O 1
ATOM 2479 N N . LEU A 1 315 ? -8.715 -15.880 4.223 1.00 86.12 315 LEU A N 1
ATOM 2480 C CA . LEU A 1 315 ? -7.784 -15.879 3.088 1.00 86.12 315 LEU A CA 1
ATOM 2481 C C . LEU A 1 315 ? -6.347 -15.510 3.482 1.00 86.12 315 LEU A C 1
ATOM 2483 O O . LEU A 1 315 ? -5.415 -15.970 2.827 1.00 86.12 315 LEU A O 1
ATOM 2487 N N . LEU A 1 316 ? -6.170 -14.673 4.511 1.00 92.00 316 LEU A N 1
ATOM 2488 C CA . LEU A 1 316 ? -4.870 -14.192 5.007 1.00 92.00 316 LEU A CA 1
ATOM 2489 C C . LEU A 1 316 ? -4.875 -14.045 6.544 1.00 92.00 316 LEU A C 1
ATOM 2491 O O . LEU A 1 316 ? -4.731 -12.945 7.094 1.00 92.00 316 LEU A O 1
ATOM 2495 N N . PRO A 1 317 ? -5.088 -15.142 7.282 1.00 90.06 317 PRO A N 1
ATOM 2496 C CA . PRO A 1 317 ? -5.253 -15.062 8.727 1.00 90.06 317 PRO A CA 1
ATOM 2497 C C . PRO A 1 317 ? -3.950 -14.710 9.458 1.00 90.06 317 PRO A C 1
ATOM 2499 O O . PRO A 1 317 ? -3.966 -13.973 10.449 1.00 90.06 317 PRO A O 1
ATOM 2502 N N . HIS A 1 318 ? -2.800 -15.185 8.965 1.00 92.31 318 HIS A N 1
ATOM 2503 C CA . HIS A 1 318 ? -1.498 -14.932 9.595 1.00 92.31 318 HIS A CA 1
ATOM 2504 C C . HIS A 1 318 ? -1.139 -13.448 9.553 1.00 92.31 318 HIS A C 1
ATOM 2506 O O . HIS A 1 318 ? -0.658 -12.907 10.545 1.00 92.31 318 HIS A O 1
ATOM 2512 N N . GLU A 1 319 ? -1.424 -12.771 8.442 1.00 96.31 319 GLU A N 1
ATOM 2513 C CA . GLU A 1 319 ? -1.201 -11.337 8.264 1.00 96.31 319 GLU A CA 1
ATOM 2514 C C . GLU A 1 319 ? -2.107 -10.519 9.184 1.00 96.31 319 GLU A C 1
ATOM 2516 O O . GLU A 1 319 ? -1.643 -9.575 9.832 1.00 96.31 319 GLU A O 1
ATOM 2521 N N . TYR A 1 320 ? -3.390 -10.890 9.273 1.00 95.50 320 TYR A N 1
ATOM 2522 C CA . TYR A 1 320 ? -4.341 -10.262 10.189 1.00 95.50 320 TYR A CA 1
ATOM 2523 C C . TYR A 1 320 ? -3.849 -10.348 11.638 1.00 95.50 320 TYR A C 1
ATOM 2525 O O . TYR A 1 320 ? -3.728 -9.329 12.326 1.00 95.50 320 TYR A O 1
ATOM 2533 N N . HIS A 1 321 ? -3.526 -11.559 12.096 1.00 93.69 321 HIS A N 1
ATOM 2534 C CA . HIS A 1 321 ? -3.093 -11.792 13.469 1.00 93.69 321 HIS A CA 1
ATOM 2535 C C . HIS A 1 321 ? -1.739 -11.148 13.770 1.00 93.69 321 HIS A C 1
ATOM 2537 O O . HIS A 1 321 ? -1.593 -10.541 14.833 1.00 93.69 321 HIS A O 1
ATOM 2543 N N . PHE A 1 322 ? -0.793 -11.186 12.828 1.00 95.81 322 PHE A N 1
ATOM 2544 C CA . PHE A 1 322 ? 0.497 -10.514 12.960 1.00 95.81 322 PHE A CA 1
ATOM 2545 C C . PHE A 1 322 ? 0.324 -9.005 13.166 1.00 95.81 322 PHE A C 1
ATOM 2547 O O . PHE A 1 322 ? 0.809 -8.453 14.153 1.00 95.81 322 PHE A O 1
ATOM 2554 N N . MET A 1 323 ? -0.425 -8.325 12.292 1.00 97.44 323 MET A N 1
ATOM 2555 C CA . MET A 1 323 ? -0.618 -6.875 12.404 1.00 97.44 323 MET A CA 1
ATOM 2556 C C . MET A 1 323 ? -1.344 -6.486 13.698 1.00 97.44 323 MET A C 1
ATOM 2558 O O . MET A 1 323 ? -0.964 -5.511 14.345 1.00 97.44 323 MET A O 1
ATOM 2562 N N . VAL A 1 324 ? -2.357 -7.257 14.116 1.00 95.75 324 VAL A N 1
ATOM 2563 C CA . VAL A 1 324 ? -3.070 -7.021 15.384 1.00 95.75 324 VAL A CA 1
ATOM 2564 C C . VAL A 1 324 ? -2.142 -7.204 16.589 1.00 95.75 324 VAL A C 1
ATOM 2566 O O . VAL A 1 324 ? -2.163 -6.377 17.501 1.00 95.75 324 VAL A O 1
ATOM 2569 N N . GLN A 1 325 ? -1.314 -8.251 16.598 1.00 94.25 325 GLN A N 1
ATOM 2570 C CA . GLN A 1 325 ? -0.388 -8.545 17.695 1.00 94.25 325 GLN A CA 1
ATOM 2571 C C . GLN A 1 325 ? 0.742 -7.511 17.800 1.00 94.25 325 GLN A C 1
ATOM 2573 O O . GLN A 1 325 ? 1.123 -7.126 18.904 1.00 94.25 325 GLN A O 1
ATOM 2578 N N . HIS A 1 326 ? 1.263 -7.043 16.666 1.00 94.12 326 HIS A N 1
ATOM 2579 C CA . HIS A 1 326 ? 2.402 -6.124 16.612 1.00 94.12 326 HIS A CA 1
ATOM 2580 C C . HIS A 1 326 ? 1.997 -4.641 16.652 1.00 94.12 326 HIS A C 1
ATOM 2582 O O . HIS A 1 326 ? 2.852 -3.767 16.806 1.00 94.12 326 HIS A O 1
ATOM 2588 N N . PHE A 1 327 ? 0.698 -4.334 16.582 1.00 94.50 327 PHE A N 1
ATOM 2589 C CA . PHE A 1 327 ? 0.184 -2.966 16.641 1.00 94.50 327 PHE A CA 1
ATOM 2590 C C . PHE A 1 327 ? 0.672 -2.186 17.872 1.00 94.50 327 PHE A C 1
ATOM 2592 O O . PHE A 1 327 ? 1.154 -1.060 17.744 1.00 94.50 327 PHE A O 1
ATOM 2599 N N . ASP A 1 328 ? 0.593 -2.787 19.064 1.00 91.06 328 ASP A N 1
ATOM 2600 C CA . ASP A 1 328 ? 0.981 -2.119 20.314 1.00 91.06 328 ASP A CA 1
ATOM 2601 C C . ASP A 1 328 ? 2.483 -1.777 20.339 1.00 91.06 328 ASP A C 1
ATOM 2603 O O . ASP A 1 328 ? 2.876 -0.770 20.929 1.00 91.06 328 ASP A O 1
ATOM 2607 N N . THR A 1 329 ? 3.327 -2.557 19.653 1.00 91.38 329 THR A N 1
ATOM 2608 C CA . THR A 1 329 ? 4.759 -2.262 19.496 1.00 91.38 329 THR A CA 1
ATOM 2609 C C . THR A 1 329 ? 4.975 -0.977 18.702 1.00 91.38 329 THR A C 1
ATOM 2611 O O . THR A 1 329 ? 5.770 -0.131 19.113 1.00 91.38 329 THR A O 1
ATOM 2614 N N . HIS A 1 330 ? 4.252 -0.797 17.596 1.00 93.69 330 HIS A N 1
ATOM 2615 C CA . HIS A 1 330 ? 4.362 0.403 16.763 1.00 93.69 330 HIS A CA 1
ATOM 2616 C C . HIS A 1 330 ? 3.721 1.624 17.426 1.00 93.69 330 HIS A C 1
ATOM 2618 O O . HIS A 1 330 ? 4.280 2.717 17.359 1.00 93.69 330 HIS A O 1
ATOM 2624 N N . LEU A 1 331 ? 2.624 1.432 18.167 1.00 92.56 331 LEU A N 1
ATOM 2625 C CA . LEU A 1 331 ? 2.042 2.484 18.999 1.00 92.56 331 LEU A CA 1
ATOM 2626 C C . LEU A 1 331 ? 3.016 2.947 20.091 1.00 92.56 331 LEU A C 1
ATOM 2628 O O . LEU A 1 331 ? 3.207 4.147 20.273 1.00 92.56 331 LEU A O 1
ATOM 2632 N N . ALA A 1 332 ? 3.690 2.017 20.773 1.00 90.25 332 ALA A N 1
ATOM 2633 C CA . ALA A 1 332 ? 4.693 2.341 21.788 1.00 90.25 332 ALA A CA 1
ATOM 2634 C C . ALA A 1 332 ? 5.924 3.053 21.204 1.00 90.25 332 ALA A C 1
ATOM 2636 O O . ALA A 1 332 ? 6.488 3.933 21.851 1.00 90.25 332 ALA A O 1
ATOM 2637 N N . ARG A 1 333 ? 6.320 2.705 19.973 1.00 89.94 333 ARG A N 1
ATOM 2638 C CA . ARG A 1 333 ? 7.374 3.405 19.221 1.00 89.94 333 ARG A CA 1
ATOM 2639 C C . ARG A 1 333 ? 6.912 4.755 18.667 1.00 89.94 333 ARG A C 1
ATOM 2641 O O . ARG A 1 333 ? 7.748 5.500 18.170 1.00 89.94 333 ARG A O 1
ATOM 2648 N N . SER A 1 334 ? 5.616 5.072 18.770 1.00 91.56 334 SER A N 1
ATOM 2649 C CA . SER A 1 334 ? 4.992 6.197 18.076 1.00 91.56 334 SER A CA 1
ATOM 2650 C C . SER A 1 334 ? 5.403 6.186 16.606 1.00 91.56 334 SER A C 1
ATOM 2652 O O . SER A 1 334 ? 6.010 7.130 16.136 1.00 91.56 334 SER A O 1
ATOM 2654 N N . ASP A 1 335 ? 5.155 5.102 15.880 1.00 93.81 335 ASP A N 1
ATOM 2655 C CA . ASP A 1 335 ? 5.530 4.996 14.468 1.00 93.81 335 ASP A CA 1
ATOM 2656 C C . ASP A 1 335 ? 4.323 5.318 13.582 1.00 93.81 335 ASP A C 1
ATOM 2658 O O . ASP A 1 335 ? 3.501 4.445 13.302 1.00 93.81 335 ASP A O 1
ATOM 2662 N N . VAL A 1 336 ? 4.192 6.582 13.153 1.00 96.06 336 VAL A N 1
ATOM 2663 C CA . VAL A 1 336 ? 3.081 7.017 12.282 1.00 96.06 336 VAL A CA 1
ATOM 2664 C C . VAL A 1 336 ? 2.987 6.160 11.029 1.00 96.06 336 VAL A C 1
ATOM 2666 O O . VAL A 1 336 ? 1.883 5.801 10.618 1.00 96.06 336 VAL A O 1
ATOM 2669 N N . HIS A 1 337 ? 4.123 5.829 10.418 1.00 96.25 337 HIS A N 1
ATOM 2670 C CA . HIS A 1 337 ? 4.108 5.162 9.131 1.00 96.25 337 HIS A CA 1
ATOM 2671 C C . HIS A 1 337 ? 3.573 3.736 9.272 1.00 96.25 337 HIS A C 1
ATOM 2673 O O . HIS A 1 337 ? 2.583 3.394 8.626 1.00 96.25 337 HIS A O 1
ATOM 2679 N N . LEU A 1 338 ? 4.140 2.928 10.175 1.00 96.81 338 LEU A N 1
ATOM 2680 C CA . LEU A 1 338 ? 3.688 1.543 10.343 1.00 96.81 338 LEU A CA 1
ATOM 2681 C C . LEU A 1 338 ? 2.302 1.421 10.972 1.00 96.81 338 LEU A C 1
ATOM 2683 O O . LEU A 1 338 ? 1.536 0.555 10.550 1.00 96.81 338 LEU A O 1
ATOM 2687 N N . ILE A 1 339 ? 1.929 2.306 11.904 1.00 97.75 339 ILE A N 1
ATOM 2688 C CA . ILE A 1 339 ? 0.547 2.366 12.405 1.00 97.75 339 ILE A CA 1
ATOM 2689 C C . ILE A 1 339 ? -0.414 2.599 11.240 1.00 97.75 339 ILE A C 1
ATOM 2691 O O . ILE A 1 339 ? -1.438 1.921 11.146 1.00 97.75 339 ILE A O 1
ATOM 2695 N N . GLY A 1 340 ? -0.085 3.528 10.339 1.00 97.19 340 GLY A N 1
ATOM 2696 C CA . GLY A 1 340 ? -0.967 3.850 9.228 1.00 97.19 340 GLY A CA 1
ATOM 2697 C C . GLY A 1 340 ? -1.013 2.779 8.143 1.00 97.19 340 GLY A C 1
ATOM 2698 O O . GLY A 1 340 ? -2.088 2.458 7.636 1.00 97.19 340 GLY A O 1
ATOM 2699 N N . VAL A 1 341 ? 0.125 2.156 7.841 1.00 97.06 341 VAL A N 1
ATOM 2700 C CA . VAL A 1 341 ? 0.216 1.024 6.912 1.00 97.06 341 VAL A CA 1
ATOM 2701 C C . VAL A 1 341 ? -0.578 -0.182 7.434 1.00 97.06 341 VAL A C 1
ATOM 2703 O O . VAL A 1 341 ? -1.365 -0.761 6.682 1.00 97.06 341 VAL A O 1
ATOM 2706 N N . PHE A 1 342 ? -0.457 -0.518 8.724 1.00 98.12 342 PHE A N 1
ATOM 2707 C CA . PHE A 1 342 ? -1.256 -1.580 9.346 1.00 98.12 342 PHE A CA 1
ATOM 2708 C C . PHE A 1 342 ? -2.739 -1.229 9.361 1.00 98.12 342 PHE A C 1
ATOM 2710 O O . PHE A 1 342 ? -3.561 -2.061 8.991 1.00 98.12 342 PHE A O 1
ATOM 2717 N N . ALA A 1 343 ? -3.105 0.001 9.732 1.00 97.50 343 ALA A N 1
ATOM 2718 C CA . ALA A 1 343 ? -4.500 0.429 9.734 1.00 97.50 343 ALA A CA 1
ATOM 2719 C C . ALA A 1 343 ? -5.124 0.347 8.331 1.00 97.50 343 ALA A C 1
ATOM 2721 O O . ALA A 1 343 ? -6.245 -0.144 8.194 1.00 97.50 343 ALA A O 1
ATOM 2722 N N . ARG A 1 344 ? -4.396 0.768 7.286 1.00 96.81 344 ARG A N 1
ATOM 2723 C CA . ARG A 1 344 ? -4.837 0.665 5.886 1.00 96.81 344 ARG A CA 1
ATOM 2724 C C . ARG A 1 344 ? -5.119 -0.786 5.492 1.00 96.81 344 ARG A C 1
ATOM 2726 O O . ARG A 1 344 ? -6.179 -1.067 4.945 1.00 96.81 344 ARG A O 1
ATOM 2733 N N . ALA A 1 345 ? -4.206 -1.706 5.798 1.00 97.94 345 ALA A N 1
ATOM 2734 C CA . ALA A 1 345 ? -4.382 -3.124 5.492 1.00 97.94 345 ALA A CA 1
ATOM 2735 C C . ALA A 1 345 ? -5.518 -3.760 6.320 1.00 97.94 345 ALA A C 1
ATOM 2737 O O . ALA A 1 345 ? -6.412 -4.396 5.766 1.00 97.94 345 ALA A O 1
ATOM 2738 N N . LEU A 1 346 ? -5.539 -3.537 7.638 1.00 97.88 346 LEU A N 1
ATOM 2739 C CA . LEU A 1 346 ? -6.523 -4.121 8.560 1.00 97.88 346 LEU A CA 1
ATOM 2740 C C . LEU A 1 346 ? -7.962 -3.679 8.281 1.00 97.88 346 LEU A C 1
ATOM 2742 O O . LEU A 1 346 ? -8.894 -4.438 8.538 1.00 97.88 346 LEU A O 1
ATOM 2746 N N . LYS A 1 347 ? -8.157 -2.480 7.728 1.00 96.06 347 LYS A N 1
ATOM 2747 C CA . LYS A 1 347 ? -9.473 -2.009 7.282 1.00 96.06 347 LYS A CA 1
ATOM 2748 C C . LYS A 1 347 ? -10.114 -2.893 6.223 1.00 96.06 347 LYS A C 1
ATOM 2750 O O . LYS A 1 347 ? -11.335 -2.975 6.189 1.00 96.06 347 LYS A O 1
ATOM 2755 N N . CYS A 1 348 ? -9.315 -3.548 5.385 1.00 96.25 348 CYS A N 1
ATOM 2756 C CA . CYS A 1 348 ? -9.833 -4.388 4.312 1.00 96.25 348 CYS A CA 1
ATOM 2757 C C . CYS A 1 348 ? -10.505 -5.656 4.853 1.00 96.25 348 CYS A C 1
ATOM 2759 O O . CYS A 1 348 ? -11.337 -6.237 4.166 1.00 96.25 348 CYS A O 1
ATOM 2761 N N . TYR A 1 349 ? -10.171 -6.089 6.072 1.00 95.69 349 TYR A N 1
ATOM 2762 C CA . TYR A 1 349 ? -10.642 -7.353 6.626 1.00 95.69 349 TYR A CA 1
ATOM 2763 C C . TYR A 1 349 ? -12.087 -7.322 7.118 1.00 95.69 349 TYR A C 1
ATOM 2765 O O . TYR A 1 349 ? -12.560 -6.350 7.718 1.00 95.69 349 TYR A O 1
ATOM 2773 N N . GLN A 1 350 ? -12.741 -8.473 6.969 1.00 87.81 350 GLN A N 1
ATOM 2774 C CA . GLN A 1 350 ? -13.990 -8.815 7.627 1.00 87.81 350 GLN A CA 1
ATOM 2775 C C . GLN A 1 350 ? -13.819 -10.123 8.435 1.00 87.81 350 GLN A C 1
ATOM 2777 O O . GLN A 1 350 ? -13.498 -11.152 7.838 1.00 87.81 350 GLN A O 1
ATOM 2782 N N . PRO A 1 351 ? -14.041 -10.113 9.769 1.00 88.19 351 PRO A N 1
ATOM 2783 C CA . PRO A 1 351 ? -14.403 -8.962 10.598 1.00 88.19 351 PRO A CA 1
ATOM 2784 C C . PRO A 1 351 ? -13.251 -7.961 10.772 1.00 88.19 351 PRO A C 1
ATOM 2786 O O . PRO A 1 351 ? -12.080 -8.319 10.830 1.00 88.19 351 PRO A O 1
ATOM 2789 N N . THR A 1 352 ? -13.605 -6.685 10.903 1.00 89.75 352 THR A N 1
ATOM 2790 C CA . THR A 1 352 ? -12.643 -5.595 11.089 1.00 89.75 352 THR A CA 1
ATOM 2791 C C . THR A 1 352 ? -12.207 -5.480 12.562 1.00 89.75 352 THR A C 1
ATOM 2793 O O . THR A 1 352 ? -13.070 -5.505 13.450 1.00 89.75 352 THR A O 1
ATOM 2796 N N . PRO A 1 353 ? -10.910 -5.273 12.873 1.00 92.06 353 PRO A N 1
ATOM 2797 C CA . PRO A 1 353 ? -10.416 -5.193 14.249 1.00 92.06 353 PRO A CA 1
ATOM 2798 C C . PRO A 1 353 ? -10.669 -3.801 14.847 1.00 92.06 353 PRO A C 1
ATOM 2800 O O . PRO A 1 353 ? -9.754 -2.985 14.986 1.00 92.06 353 PRO A O 1
ATOM 2803 N N . LYS A 1 354 ? -11.926 -3.525 15.216 1.00 90.12 354 LYS A N 1
ATOM 2804 C CA . LYS A 1 354 ? -12.403 -2.192 15.638 1.00 90.12 354 LYS A CA 1
ATOM 2805 C C . LYS A 1 354 ? -11.509 -1.504 16.669 1.00 90.12 354 LYS A C 1
ATOM 2807 O O . LYS A 1 354 ? -11.124 -0.368 16.447 1.00 90.12 354 LYS A O 1
ATOM 2812 N N . ALA A 1 355 ? -11.100 -2.196 17.733 1.00 89.31 355 ALA A N 1
ATOM 2813 C CA . ALA A 1 355 ? -10.278 -1.605 18.795 1.00 89.31 355 ALA A CA 1
ATOM 2814 C C . ALA A 1 355 ? -8.845 -1.237 18.353 1.00 89.31 355 ALA A C 1
ATOM 2816 O O . ALA A 1 355 ? -8.236 -0.320 18.905 1.00 89.31 355 ALA A O 1
ATOM 2817 N N . VAL A 1 356 ? -8.266 -1.967 17.393 1.00 92.88 356 VAL A N 1
ATOM 2818 C CA . VAL A 1 356 ? -6.951 -1.627 16.820 1.00 92.88 356 VAL A CA 1
ATOM 2819 C C . VAL A 1 356 ? -7.094 -0.435 15.898 1.00 92.88 356 VAL A C 1
ATOM 2821 O O . VAL A 1 356 ? -6.319 0.516 16.017 1.00 92.88 356 VAL A O 1
ATOM 2824 N N . LEU A 1 357 ? -8.118 -0.469 15.038 1.00 94.31 357 LEU A N 1
ATOM 2825 C CA . LEU A 1 357 ? -8.443 0.665 14.200 1.00 94.31 357 LEU A CA 1
ATOM 2826 C C . LEU A 1 357 ? -8.668 1.869 15.096 1.00 94.31 357 LEU A C 1
ATOM 2828 O O . LEU A 1 357 ? -7.773 2.683 15.093 1.00 94.31 357 LEU A O 1
ATOM 2832 N N . GLU A 1 358 ? -9.683 1.932 15.959 1.00 91.50 358 GLU A N 1
ATOM 2833 C CA . GLU A 1 358 ? -10.012 3.065 16.855 1.00 91.50 358 GLU A CA 1
ATOM 2834 C C . GLU A 1 358 ? -8.835 3.733 17.586 1.00 91.50 358 GLU A C 1
ATOM 2836 O O . GLU A 1 358 ? -8.864 4.932 17.859 1.00 91.50 358 GLU A O 1
ATOM 2841 N N . ARG A 1 359 ? -7.759 3.002 17.878 1.00 93.38 359 ARG A N 1
ATOM 2842 C CA . ARG A 1 359 ? -6.533 3.581 18.445 1.00 93.38 359 ARG A CA 1
ATOM 2843 C C . ARG A 1 359 ? -5.631 4.251 17.398 1.00 93.38 359 ARG A C 1
ATOM 2845 O O . ARG A 1 359 ? -4.990 5.246 17.709 1.00 93.38 359 ARG A O 1
ATOM 2852 N N . SER A 1 360 ? -5.617 3.749 16.167 1.00 94.94 360 SER A N 1
ATOM 2853 C CA . SER A 1 360 ? -4.833 4.215 15.011 1.00 94.94 360 SER A CA 1
ATOM 2854 C C . SER A 1 360 ? -5.175 5.644 14.556 1.00 94.94 360 SER A C 1
ATOM 2856 O O . SER A 1 360 ? -4.355 6.531 14.720 1.00 94.94 360 SER A O 1
ATOM 2858 N N . ILE A 1 361 ? -6.368 5.936 14.027 1.00 94.62 361 ILE A N 1
ATOM 2859 C CA . ILE A 1 361 ? -6.860 7.326 13.850 1.00 94.62 361 ILE A CA 1
ATOM 2860 C C . ILE A 1 361 ? -6.882 8.174 15.116 1.00 94.62 361 ILE A C 1
ATOM 2862 O O . ILE A 1 361 ? -6.595 9.352 14.979 1.00 94.62 361 ILE A O 1
ATOM 2866 N N . ALA A 1 362 ? -7.176 7.675 16.324 1.00 92.44 362 ALA A N 1
ATOM 2867 C CA . ALA A 1 362 ? -7.097 8.523 17.514 1.00 92.44 362 ALA A CA 1
ATOM 2868 C C . ALA A 1 362 ? -5.662 9.039 17.674 1.00 92.44 362 ALA A C 1
ATOM 2870 O O . ALA A 1 362 ? -5.449 10.235 17.855 1.00 92.44 362 ALA A O 1
ATOM 2871 N N . PHE A 1 363 ? -4.683 8.151 17.490 1.00 94.19 363 PHE A N 1
ATOM 2872 C CA . PHE A 1 363 ? -3.279 8.514 17.400 1.00 94.19 363 PHE A CA 1
ATOM 2873 C C . PHE A 1 363 ? -2.999 9.481 16.232 1.00 94.19 363 PHE A C 1
ATOM 2875 O O . PHE A 1 363 ? -2.422 10.536 16.478 1.00 94.19 363 PHE A O 1
ATOM 2882 N N . MET A 1 364 ? -3.465 9.206 15.004 1.00 95.75 364 MET A N 1
ATOM 2883 C CA . MET A 1 364 ? -3.238 10.095 13.847 1.00 95.75 364 MET A CA 1
ATOM 2884 C C . MET A 1 364 ? -3.826 11.495 14.039 1.00 95.75 364 MET A C 1
ATOM 2886 O O . MET A 1 364 ? -3.187 12.472 13.664 1.00 95.75 364 MET A O 1
ATOM 2890 N N . LEU A 1 365 ? -5.015 11.609 14.632 1.00 94.06 365 LEU A N 1
ATOM 2891 C CA . LEU A 1 365 ? -5.641 12.891 14.955 1.00 94.06 365 LEU A CA 1
ATOM 2892 C C . LEU A 1 365 ? -4.839 13.645 16.022 1.00 94.06 365 LEU A C 1
ATOM 2894 O O . LEU A 1 365 ? -4.685 14.856 15.925 1.00 94.06 365 LEU A O 1
ATOM 2898 N N . CYS A 1 366 ? -4.312 12.942 17.029 1.00 92.25 366 CYS A N 1
ATOM 2899 C CA . CYS A 1 366 ? -3.569 13.572 18.124 1.00 92.25 366 CYS A CA 1
ATOM 2900 C C . CYS A 1 366 ? -2.168 14.047 17.724 1.00 92.25 366 CYS A C 1
ATOM 2902 O O . CYS A 1 366 ? -1.645 14.967 18.347 1.00 92.25 366 CYS A O 1
ATOM 2904 N N . VAL A 1 367 ? -1.541 13.395 16.743 1.00 94.00 367 VAL A N 1
ATOM 2905 C CA . VAL A 1 367 ? -0.160 13.698 16.330 1.00 94.00 367 VAL A CA 1
ATOM 2906 C C . VAL A 1 367 ? -0.074 14.520 15.043 1.00 94.00 367 VAL A C 1
ATOM 2908 O O . VAL A 1 367 ? 1.034 14.855 14.617 1.00 94.00 367 VAL A O 1
ATOM 2911 N N . GLN A 1 368 ? -1.217 14.870 14.438 1.00 95.62 368 GLN A N 1
ATOM 2912 C CA . GLN A 1 368 ? -1.250 15.796 13.310 1.00 95.62 368 GLN A CA 1
ATOM 2913 C C . GLN A 1 368 ? -0.748 17.175 13.753 1.00 95.62 368 GLN A C 1
ATOM 2915 O O . GLN A 1 368 ? -1.171 17.725 14.770 1.00 95.62 368 GLN A O 1
ATOM 2920 N N . GLN A 1 369 ? 0.173 17.728 12.977 1.00 95.19 369 GLN A N 1
ATOM 2921 C CA . GLN A 1 369 ? 0.766 19.035 13.209 1.00 95.19 369 GLN A CA 1
ATOM 2922 C C . GLN A 1 369 ? -0.150 20.157 12.681 1.00 95.19 369 GLN A C 1
ATOM 2924 O O . GLN A 1 369 ? -1.000 19.908 11.822 1.00 95.19 369 GLN A O 1
ATOM 2929 N N . PRO A 1 370 ? 0.021 21.414 13.139 1.00 93.12 370 PRO A N 1
ATOM 2930 C CA . PRO A 1 370 ? -0.793 22.543 12.673 1.00 93.12 370 PRO A CA 1
ATOM 2931 C C . PRO A 1 370 ? -0.713 22.817 11.162 1.00 93.12 370 PRO A C 1
ATOM 2933 O O . PRO A 1 370 ? -1.635 23.396 10.595 1.00 93.12 370 PRO A O 1
ATOM 2936 N N . ASP A 1 371 ? 0.375 22.405 10.506 1.00 93.75 371 ASP A N 1
ATOM 2937 C CA . ASP A 1 371 ? 0.553 22.493 9.050 1.00 93.75 371 ASP A CA 1
ATOM 2938 C C . ASP A 1 371 ? -0.168 21.369 8.277 1.00 93.75 371 ASP A C 1
ATOM 2940 O O . ASP A 1 371 ? -0.166 21.359 7.046 1.00 93.75 371 ASP A O 1
ATOM 2944 N N . GLY A 1 372 ? -0.805 20.436 8.993 1.00 95.19 372 GLY A N 1
ATOM 2945 C CA . GLY A 1 372 ? -1.497 19.271 8.454 1.00 95.19 372 GLY A CA 1
ATOM 2946 C C . GLY A 1 372 ? -0.627 18.020 8.322 1.00 95.19 372 GLY A C 1
ATOM 2947 O O . GLY A 1 372 ? -1.176 16.972 7.987 1.00 95.19 372 GLY A O 1
ATOM 2948 N N . GLY A 1 373 ? 0.682 18.097 8.581 1.00 95.44 373 GLY A N 1
ATOM 2949 C CA . GLY A 1 373 ? 1.614 16.974 8.472 1.00 95.44 373 GLY A CA 1
ATOM 2950 C C . GLY A 1 373 ? 1.640 16.053 9.696 1.00 95.44 373 GLY A C 1
ATOM 2951 O O . GLY A 1 373 ? 0.976 16.293 10.701 1.00 95.44 373 GLY A O 1
ATOM 2952 N N . TRP A 1 374 ? 2.455 14.997 9.630 1.00 96.56 374 TRP A N 1
ATOM 2953 C CA . TRP A 1 374 ? 2.639 14.014 10.716 1.00 96.56 374 TRP A CA 1
ATOM 2954 C C . TRP A 1 374 ? 4.115 13.788 11.064 1.00 96.56 374 TRP A C 1
ATOM 2956 O O . TRP A 1 374 ? 4.558 12.662 11.302 1.00 96.56 374 TRP A O 1
ATOM 2966 N N . ARG A 1 375 ? 4.895 14.872 11.067 1.00 93.31 375 ARG A N 1
ATOM 2967 C CA . ARG A 1 375 ? 6.295 14.852 11.501 1.00 93.31 375 ARG A CA 1
ATOM 2968 C C . ARG A 1 375 ? 6.388 14.427 12.967 1.00 93.31 375 ARG A C 1
ATOM 2970 O O . ARG A 1 375 ? 5.601 14.874 13.798 1.00 93.31 375 ARG A O 1
ATOM 2977 N N . GLN A 1 376 ? 7.371 13.589 13.280 1.00 88.81 376 GLN A N 1
ATOM 2978 C CA . GLN A 1 376 ? 7.612 13.080 14.636 1.00 88.81 376 GLN A CA 1
ATOM 2979 C C . GLN A 1 376 ? 9.013 13.382 15.153 1.00 88.81 376 GLN A C 1
ATOM 2981 O O . GLN A 1 376 ? 9.230 13.391 16.363 1.00 88.81 376 GLN A O 1
ATOM 2986 N N . ARG A 1 377 ? 9.966 13.605 14.245 1.00 87.69 377 ARG A N 1
ATOM 2987 C CA . ARG A 1 377 ? 11.349 13.971 14.563 1.00 87.69 377 ARG A CA 1
ATOM 2988 C C . ARG A 1 377 ? 11.741 15.183 13.723 1.00 87.69 377 ARG A C 1
ATOM 2990 O O . ARG A 1 377 ? 11.219 15.376 12.630 1.00 87.69 377 ARG A O 1
ATOM 2997 N N . ASP A 1 378 ? 12.677 15.984 14.216 1.00 81.31 378 ASP A N 1
ATOM 2998 C CA . ASP A 1 378 ? 13.126 17.179 13.488 1.00 81.31 378 ASP A CA 1
ATOM 2999 C C . ASP A 1 378 ? 13.947 16.827 12.237 1.00 81.31 378 ASP A C 1
ATOM 3001 O O . ASP A 1 378 ? 13.897 17.539 11.239 1.00 81.31 378 ASP A O 1
ATOM 3005 N N . ALA A 1 379 ? 14.670 15.705 12.277 1.00 86.88 379 ALA A N 1
ATOM 3006 C CA . ALA A 1 379 ? 15.553 15.239 11.209 1.00 86.88 379 ALA A CA 1
ATOM 3007 C C . ALA A 1 379 ? 14.921 14.102 10.384 1.00 86.88 379 ALA A C 1
ATOM 3009 O O . ALA A 1 379 ? 15.489 13.016 10.294 1.00 86.88 379 ALA A O 1
ATOM 3010 N N . GLU A 1 380 ? 13.733 14.333 9.823 1.00 90.88 380 GLU A N 1
ATOM 3011 C CA . GLU A 1 380 ? 13.079 13.385 8.905 1.00 90.88 380 GLU A CA 1
ATOM 3012 C C . GLU A 1 380 ? 13.311 13.790 7.454 1.00 90.88 380 GLU A C 1
ATOM 3014 O O . GLU A 1 380 ? 13.271 14.976 7.116 1.00 90.88 380 GLU A O 1
ATOM 3019 N N . THR A 1 381 ? 13.561 12.806 6.594 1.00 92.06 381 THR A N 1
ATOM 3020 C CA . THR A 1 381 ? 13.724 13.050 5.161 1.00 92.06 381 THR A CA 1
ATOM 3021 C C . THR A 1 381 ? 12.383 13.427 4.536 1.00 92.06 381 THR A C 1
ATOM 3023 O O . THR A 1 381 ? 11.310 13.075 5.030 1.00 92.06 381 THR A O 1
ATOM 3026 N N . SER A 1 382 ? 12.418 14.129 3.405 1.00 90.12 382 SER A N 1
ATOM 3027 C CA . SER A 1 382 ? 11.193 14.464 2.674 1.00 90.12 382 SER A CA 1
ATOM 3028 C C . SER A 1 382 ? 10.407 13.224 2.232 1.00 90.12 382 SER A C 1
ATOM 3030 O O . SER A 1 382 ? 9.180 13.260 2.217 1.00 90.12 382 SER A O 1
ATOM 3032 N N . GLU A 1 383 ? 11.100 12.121 1.938 1.00 90.12 383 GLU A N 1
ATOM 3033 C CA . GLU A 1 383 ? 10.497 10.820 1.623 1.00 90.12 383 GLU A CA 1
ATOM 3034 C C . GLU A 1 383 ? 9.707 10.263 2.813 1.00 90.12 383 GLU A C 1
ATOM 3036 O O . GLU A 1 383 ? 8.523 9.946 2.676 1.00 90.12 383 GLU A O 1
ATOM 3041 N N . GLU A 1 384 ? 10.312 10.252 4.008 1.00 93.31 384 GLU A N 1
ATOM 3042 C CA . GLU A 1 384 ? 9.630 9.831 5.236 1.00 93.31 384 GLU A CA 1
ATOM 3043 C C . GLU A 1 384 ? 8.367 10.670 5.485 1.00 93.31 384 GLU A C 1
ATOM 3045 O O . GLU A 1 384 ? 7.324 10.134 5.863 1.00 93.31 384 GLU A O 1
ATOM 3050 N N . LEU A 1 385 ? 8.432 11.984 5.249 1.00 95.19 385 LEU A N 1
ATOM 3051 C CA . LEU A 1 385 ? 7.300 12.891 5.447 1.00 95.19 385 LEU A CA 1
ATOM 3052 C C . LEU A 1 385 ? 6.157 12.642 4.448 1.00 95.19 385 LEU A C 1
ATOM 3054 O O . LEU A 1 385 ? 4.991 12.637 4.855 1.00 95.19 385 LEU A O 1
ATOM 3058 N N . VAL A 1 386 ? 6.466 12.401 3.167 1.00 96.44 386 VAL A N 1
ATOM 3059 C CA . VAL A 1 386 ? 5.470 12.055 2.132 1.00 96.44 386 VAL A CA 1
ATOM 3060 C C . VAL A 1 386 ? 4.762 10.751 2.495 1.00 96.44 386 VAL A C 1
ATOM 3062 O O . VAL A 1 386 ? 3.529 10.697 2.524 1.00 96.44 386 VAL A O 1
ATOM 3065 N N . HIS A 1 387 ? 5.526 9.703 2.812 1.00 95.56 387 HIS A N 1
ATOM 3066 C CA . HIS A 1 387 ? 4.976 8.382 3.124 1.00 95.56 387 HIS A CA 1
ATOM 3067 C C . HIS A 1 387 ? 4.161 8.394 4.426 1.00 95.56 387 HIS A C 1
ATOM 3069 O O . HIS A 1 387 ? 3.073 7.815 4.475 1.00 95.56 387 HIS A O 1
ATOM 3075 N N . LYS A 1 388 ? 4.606 9.121 5.462 1.00 96.56 388 LYS A N 1
ATOM 3076 C CA . LYS A 1 388 ? 3.832 9.319 6.703 1.00 96.56 388 LYS A CA 1
ATOM 3077 C C . LYS A 1 388 ? 2.516 10.041 6.459 1.00 96.56 388 LYS A C 1
ATOM 3079 O O . LYS A 1 388 ? 1.487 9.602 6.972 1.00 96.56 388 LYS A O 1
ATOM 3084 N N . ALA A 1 389 ? 2.532 11.117 5.671 1.00 97.62 389 ALA A N 1
ATOM 3085 C CA . ALA A 1 389 ? 1.315 11.846 5.335 1.00 97.62 389 ALA A CA 1
ATOM 3086 C C . ALA A 1 389 ? 0.322 10.953 4.581 1.00 97.62 389 ALA A C 1
ATOM 3088 O O . ALA A 1 389 ? -0.853 10.900 4.943 1.00 97.62 389 ALA A O 1
ATOM 3089 N N . ALA A 1 390 ? 0.794 10.181 3.598 1.00 97.50 390 ALA A N 1
ATOM 3090 C CA . ALA A 1 390 ? -0.040 9.210 2.898 1.00 97.50 390 ALA A CA 1
ATOM 3091 C C . ALA A 1 390 ? -0.632 8.164 3.862 1.00 97.50 390 ALA A C 1
ATOM 3093 O O . ALA A 1 390 ? -1.850 7.982 3.901 1.00 97.50 390 ALA A O 1
ATOM 3094 N N . ALA A 1 391 ? 0.196 7.515 4.688 1.00 97.38 391 ALA A N 1
ATOM 3095 C CA . ALA A 1 391 ? -0.248 6.498 5.644 1.00 97.38 391 ALA A CA 1
ATOM 3096 C C . ALA A 1 391 ? -1.292 7.037 6.641 1.00 97.38 391 ALA A C 1
ATOM 3098 O O . ALA A 1 391 ? -2.292 6.368 6.928 1.00 97.38 391 ALA A O 1
ATOM 3099 N N . ALA A 1 392 ? -1.113 8.266 7.129 1.00 97.62 392 ALA A N 1
ATOM 3100 C CA . ALA A 1 392 ? -2.074 8.920 8.009 1.00 97.62 392 ALA A CA 1
ATOM 3101 C C . ALA A 1 392 ? -3.401 9.237 7.298 1.00 97.62 392 ALA A C 1
ATOM 3103 O O . ALA A 1 392 ? -4.469 8.983 7.857 1.00 97.62 392 ALA A O 1
ATOM 3104 N N . LEU A 1 393 ? -3.364 9.702 6.045 1.00 97.50 393 LEU A N 1
ATOM 3105 C CA . LEU A 1 393 ? -4.568 9.949 5.244 1.00 97.50 393 LEU A CA 1
ATOM 3106 C C . LEU A 1 393 ? -5.375 8.666 4.998 1.00 97.50 393 LEU A C 1
ATOM 3108 O O . LEU A 1 393 ? -6.587 8.661 5.216 1.00 97.50 393 LEU A O 1
ATOM 3112 N N . PHE A 1 394 ? -4.719 7.557 4.639 1.00 96.81 394 PHE A N 1
ATOM 3113 C CA . PHE A 1 394 ? -5.377 6.244 4.532 1.00 96.81 394 PHE A CA 1
ATOM 3114 C C . PHE A 1 394 ? -5.975 5.781 5.860 1.00 96.81 394 PHE A C 1
ATOM 3116 O O . PHE A 1 394 ? -7.029 5.141 5.903 1.00 96.81 394 PHE A O 1
ATOM 3123 N N . THR A 1 395 ? -5.313 6.111 6.966 1.00 95.81 395 THR A N 1
ATOM 3124 C CA . THR A 1 395 ? -5.826 5.813 8.301 1.00 95.81 395 THR A CA 1
ATOM 3125 C C . THR A 1 395 ? -7.087 6.613 8.578 1.00 95.81 395 THR A C 1
ATOM 3127 O O . THR A 1 395 ? -8.068 6.028 9.012 1.00 95.81 395 THR A O 1
ATOM 3130 N N . LEU A 1 396 ? -7.118 7.910 8.277 1.00 94.38 396 LEU A N 1
ATOM 3131 C CA . LEU A 1 396 ? -8.263 8.784 8.549 1.00 94.38 396 LEU A CA 1
ATOM 3132 C C . LEU A 1 396 ? -9.461 8.534 7.623 1.00 94.38 396 LEU A C 1
ATOM 3134 O O . LEU A 1 396 ? -10.606 8.626 8.069 1.00 94.38 396 LEU A O 1
ATOM 3138 N N . CYS A 1 397 ? -9.208 8.174 6.366 1.00 92.44 397 CYS A N 1
ATOM 3139 C CA . CYS A 1 397 ? -10.235 7.943 5.352 1.00 92.44 397 CYS A CA 1
ATOM 3140 C C . CYS A 1 397 ? -11.047 6.668 5.627 1.00 92.44 397 CYS A C 1
ATOM 3142 O O . CYS A 1 397 ? -10.474 5.598 5.822 1.00 92.44 397 CYS A O 1
ATOM 3144 N N . GLU A 1 398 ? -12.379 6.737 5.619 1.00 88.31 398 GLU A N 1
ATOM 3145 C CA . GLU A 1 398 ? -13.209 5.527 5.660 1.00 88.31 398 GLU A CA 1
ATOM 3146 C C . GLU A 1 398 ? -13.268 4.881 4.267 1.00 88.31 398 GLU A C 1
ATOM 3148 O O . GLU A 1 398 ? -13.682 5.554 3.318 1.00 88.31 398 GLU A O 1
ATOM 3153 N N . PRO A 1 399 ? -12.873 3.605 4.112 1.00 89.00 399 PRO A N 1
ATOM 3154 C CA . PRO A 1 399 ? -12.830 2.980 2.802 1.00 89.00 399 PRO A CA 1
ATOM 3155 C C . PRO A 1 399 ? -14.236 2.678 2.281 1.00 89.00 399 PRO A C 1
ATOM 3157 O O . PRO A 1 399 ? -15.075 2.091 2.968 1.00 89.00 399 PRO A O 1
ATOM 3160 N N . ARG A 1 400 ? -14.467 3.016 1.015 1.00 90.88 400 ARG A N 1
ATOM 3161 C CA . ARG A 1 400 ? -15.569 2.490 0.217 1.00 90.88 400 ARG A CA 1
ATOM 3162 C C . ARG A 1 400 ? -15.080 1.275 -0.558 1.00 90.88 400 ARG A C 1
ATOM 3164 O O . ARG A 1 400 ? -14.291 1.411 -1.489 1.00 90.88 400 ARG A O 1
ATOM 3171 N N . PHE A 1 401 ? -15.592 0.102 -0.208 1.00 91.69 401 PHE A N 1
ATOM 3172 C CA . PHE A 1 401 ? -15.284 -1.113 -0.951 1.00 91.69 401 PHE A CA 1
ATOM 3173 C C . PHE A 1 401 ? -16.111 -1.197 -2.234 1.00 91.69 401 PHE A C 1
ATOM 3175 O O . PHE A 1 401 ? -17.327 -1.003 -2.216 1.00 91.69 401 PHE A O 1
ATOM 3182 N N . ASN A 1 402 ? -15.444 -1.512 -3.342 1.00 89.38 402 ASN A N 1
ATOM 3183 C CA . ASN A 1 402 ? -16.055 -1.678 -4.662 1.00 89.38 402 ASN A CA 1
ATOM 3184 C C . ASN A 1 402 ? -16.225 -3.167 -5.041 1.00 89.38 402 ASN A C 1
ATOM 3186 O O . ASN A 1 402 ? -16.611 -3.479 -6.165 1.00 89.38 402 ASN A O 1
ATOM 3190 N N . GLY A 1 403 ? -15.938 -4.091 -4.117 1.00 91.06 403 GLY A N 1
ATOM 3191 C CA . GLY A 1 403 ? -16.041 -5.533 -4.327 1.00 91.06 403 GLY A CA 1
ATOM 3192 C C . GLY A 1 403 ? -15.280 -6.335 -3.272 1.00 91.06 403 GLY A C 1
ATOM 3193 O O . GLY A 1 403 ? -14.993 -5.833 -2.183 1.00 91.06 403 GLY A O 1
ATOM 3194 N N . TYR A 1 404 ? -14.932 -7.571 -3.628 1.00 92.12 404 TYR A N 1
ATOM 3195 C CA . TYR A 1 404 ? -14.229 -8.521 -2.768 1.00 92.12 404 TYR A CA 1
ATOM 3196 C C . TYR A 1 404 ? -12.901 -8.950 -3.395 1.00 92.12 404 TYR A C 1
ATOM 3198 O O . TYR A 1 404 ? -12.794 -9.076 -4.613 1.00 92.12 404 TYR A O 1
ATOM 3206 N N . ALA A 1 405 ? -11.895 -9.157 -2.552 1.00 90.31 405 ALA A N 1
ATOM 3207 C CA . ALA A 1 405 ? -10.599 -9.702 -2.927 1.00 90.31 405 ALA A CA 1
ATOM 3208 C C . ALA A 1 405 ? -10.711 -11.205 -3.286 1.00 90.31 405 ALA A C 1
ATOM 3210 O O . ALA A 1 405 ? -11.626 -11.873 -2.794 1.00 90.31 405 ALA A O 1
ATOM 3211 N N . PRO A 1 406 ? -9.780 -11.762 -4.090 1.00 92.88 406 PRO A N 1
ATOM 3212 C CA . PRO A 1 406 ? -8.568 -11.132 -4.629 1.00 92.88 406 PRO A CA 1
ATOM 3213 C C . PRO A 1 406 ? -8.810 -10.231 -5.853 1.00 92.88 406 PRO A C 1
ATOM 3215 O O . PRO A 1 406 ? -9.678 -10.487 -6.679 1.00 92.88 406 PRO A O 1
ATOM 3218 N N . ALA A 1 407 ? -7.985 -9.190 -5.996 1.00 91.25 407 ALA A N 1
ATOM 3219 C CA . ALA A 1 407 ? -8.050 -8.210 -7.086 1.00 91.25 407 ALA A CA 1
ATOM 3220 C C . ALA A 1 407 ? -7.704 -8.770 -8.473 1.00 91.25 407 ALA A C 1
ATOM 3222 O O . ALA A 1 407 ? -8.134 -8.225 -9.492 1.00 91.25 407 ALA A O 1
ATOM 3223 N N . LEU A 1 408 ? -6.878 -9.816 -8.515 1.00 88.50 408 LEU A N 1
ATOM 3224 C CA . LEU A 1 408 ? -6.473 -10.495 -9.740 1.00 88.50 408 LEU A CA 1
ATOM 3225 C C . LEU A 1 408 ? -7.250 -11.808 -9.849 1.00 88.50 408 LEU A C 1
ATOM 3227 O O . LEU A 1 408 ? -7.126 -12.685 -8.994 1.00 88.50 408 LEU A O 1
ATOM 3231 N N . ALA A 1 409 ? -8.048 -11.934 -10.909 1.00 77.19 409 ALA A N 1
ATOM 3232 C CA . ALA A 1 409 ? -8.853 -13.117 -11.189 1.00 77.19 409 ALA A CA 1
ATOM 3233 C C . ALA A 1 409 ? -8.000 -14.219 -11.847 1.00 77.19 409 ALA A C 1
ATOM 3235 O O . ALA A 1 409 ? -8.102 -14.467 -13.046 1.00 77.19 409 ALA A O 1
ATOM 3236 N N . ASP A 1 410 ? -7.138 -14.860 -11.057 1.00 84.06 410 ASP A N 1
ATOM 3237 C CA . ASP A 1 410 ? -6.266 -15.960 -11.483 1.00 84.06 410 ASP A CA 1
ATOM 3238 C C . ASP A 1 410 ? -6.483 -17.181 -10.572 1.00 84.06 410 ASP A C 1
ATOM 3240 O O . ASP A 1 410 ? -6.383 -17.096 -9.345 1.00 84.06 410 ASP A O 1
ATOM 3244 N N . ALA A 1 411 ? -6.777 -18.336 -11.174 1.00 84.50 411 ALA A N 1
ATOM 3245 C CA . ALA A 1 411 ? -7.028 -19.582 -10.451 1.00 84.50 411 ALA A CA 1
ATOM 3246 C C . ALA A 1 411 ? -5.818 -20.046 -9.619 1.00 84.50 411 ALA A C 1
ATOM 3248 O O . ALA A 1 411 ? -5.991 -20.639 -8.554 1.00 84.50 411 ALA A O 1
ATOM 3249 N N . SER A 1 412 ? -4.595 -19.751 -10.067 1.00 89.81 412 SER A N 1
ATOM 3250 C CA . SER A 1 412 ? -3.380 -20.077 -9.318 1.00 89.81 412 SER A CA 1
ATOM 3251 C C . SER A 1 412 ? -3.259 -19.247 -8.038 1.00 89.81 412 SER A C 1
ATOM 3253 O O . SER A 1 412 ? -2.851 -19.775 -7.004 1.00 89.81 412 SER A O 1
ATOM 3255 N N . ILE A 1 413 ? -3.697 -17.981 -8.059 1.00 90.31 413 ILE A N 1
ATOM 3256 C CA . ILE A 1 413 ? -3.751 -17.125 -6.865 1.00 90.31 413 ILE A CA 1
ATOM 3257 C C . ILE A 1 413 ? -4.716 -17.719 -5.840 1.00 90.31 413 ILE A C 1
ATOM 3259 O O . ILE A 1 413 ? -4.345 -17.855 -4.676 1.00 90.31 413 ILE A O 1
ATOM 3263 N N . LEU A 1 414 ? -5.916 -18.127 -6.268 1.00 85.69 414 LEU A N 1
ATOM 3264 C CA . LEU A 1 414 ? -6.896 -18.760 -5.379 1.00 85.69 414 LEU A CA 1
ATOM 3265 C C . LEU A 1 414 ? -6.335 -20.032 -4.737 1.00 85.69 414 LEU A C 1
ATOM 3267 O O . LEU A 1 414 ? -6.397 -20.176 -3.519 1.00 85.69 414 LEU A O 1
ATOM 3271 N N . GLN A 1 415 ? -5.691 -20.897 -5.524 1.00 86.62 415 GLN A N 1
ATOM 3272 C CA . GLN A 1 415 ? -5.060 -22.108 -5.000 1.00 86.62 415 GLN A CA 1
ATOM 3273 C C . GLN A 1 415 ? -3.973 -21.797 -3.959 1.00 86.62 415 GLN A C 1
ATOM 3275 O O . GLN A 1 415 ? -3.812 -22.527 -2.980 1.00 86.62 415 GLN A O 1
ATOM 3280 N N . HIS A 1 416 ? -3.191 -20.735 -4.162 1.00 89.69 416 HIS A N 1
ATOM 3281 C CA . HIS A 1 416 ? -2.195 -20.315 -3.181 1.00 89.69 416 HIS A CA 1
ATOM 3282 C C . HIS A 1 416 ? -2.848 -19.779 -1.904 1.00 89.69 416 HIS A C 1
ATOM 3284 O O . HIS A 1 416 ? -2.424 -20.182 -0.825 1.00 89.69 416 HIS A O 1
ATOM 3290 N N . LEU A 1 417 ? -3.902 -18.966 -2.002 1.00 86.75 417 LEU A N 1
ATOM 3291 C CA . LEU A 1 417 ? -4.635 -18.457 -0.836 1.00 86.75 417 LEU A CA 1
ATOM 3292 C C . LEU A 1 417 ? -5.286 -19.584 -0.021 1.00 86.75 417 LEU A C 1
ATOM 3294 O O . LEU A 1 417 ? -5.172 -19.591 1.199 1.00 86.75 417 LEU A O 1
ATOM 3298 N N . GLU A 1 418 ? -5.877 -20.587 -0.676 1.00 83.00 418 GLU A N 1
ATOM 3299 C CA . GLU A 1 418 ? -6.420 -21.777 -0.002 1.00 83.00 418 GLU A CA 1
ATOM 3300 C C . GLU A 1 418 ? -5.346 -22.526 0.801 1.00 83.00 418 GLU A C 1
ATOM 3302 O O . GLU A 1 418 ? -5.594 -22.981 1.919 1.00 83.00 418 GLU A O 1
ATOM 3307 N N . ARG A 1 419 ? -4.120 -22.624 0.266 1.00 82.94 419 ARG A N 1
ATOM 3308 C CA . ARG A 1 419 ? -2.991 -23.219 0.999 1.00 82.94 419 ARG A CA 1
ATOM 3309 C C . ARG A 1 419 ? -2.573 -22.360 2.188 1.00 82.94 419 ARG A C 1
ATOM 3311 O O . ARG A 1 419 ? -2.315 -22.919 3.250 1.00 82.94 419 ARG A O 1
ATOM 3318 N N . LEU A 1 420 ? -2.515 -21.034 2.034 1.00 81.88 420 LEU A N 1
ATOM 3319 C CA . LEU A 1 420 ? -2.196 -20.122 3.141 1.00 81.88 420 LEU A CA 1
ATOM 3320 C C . LEU A 1 420 ? -3.226 -20.272 4.275 1.00 81.88 420 LEU A C 1
ATOM 3322 O O . LEU A 1 420 ? -2.830 -20.451 5.427 1.00 81.88 420 LEU A O 1
ATOM 3326 N N . ALA A 1 421 ? -4.517 -20.338 3.943 1.00 75.94 421 ALA A N 1
ATOM 3327 C CA . ALA A 1 421 ? -5.615 -20.571 4.885 1.00 75.94 421 ALA A CA 1
ATOM 3328 C C . ALA A 1 421 ? -5.517 -21.922 5.627 1.00 75.94 421 ALA A C 1
ATOM 3330 O O . ALA A 1 421 ? -5.753 -22.016 6.837 1.00 75.94 421 ALA A O 1
ATOM 3331 N N . ALA A 1 422 ? -5.139 -22.993 4.921 1.00 70.50 422 ALA A N 1
ATOM 3332 C CA . ALA A 1 422 ? -5.031 -24.334 5.500 1.00 70.50 422 ALA A CA 1
ATOM 3333 C C . ALA A 1 422 ? -3.934 -24.438 6.577 1.00 70.50 422 ALA A C 1
ATOM 3335 O O . ALA A 1 422 ? -4.122 -25.125 7.583 1.00 70.50 422 ALA A O 1
ATOM 3336 N N . THR A 1 423 ? -2.819 -23.713 6.420 1.00 68.94 423 THR A N 1
ATOM 3337 C CA . THR A 1 423 ? -1.719 -23.741 7.407 1.00 68.94 423 THR A CA 1
ATOM 3338 C C . THR A 1 423 ? -2.122 -23.240 8.798 1.00 68.94 423 THR A C 1
ATOM 3340 O O . THR A 1 423 ? -1.493 -23.603 9.793 1.00 68.94 423 THR A O 1
ATOM 3343 N N . GLU A 1 424 ? -3.175 -22.427 8.909 1.00 61.88 424 GLU A N 1
ATOM 3344 C CA . GLU A 1 424 ? -3.727 -22.025 10.204 1.00 61.88 424 GLU A CA 1
ATOM 3345 C C . GLU A 1 424 ? -4.554 -23.149 10.848 1.00 61.88 424 GLU A C 1
ATOM 3347 O O . GLU A 1 424 ? -4.390 -23.448 12.034 1.00 61.88 424 GLU A O 1
ATOM 3352 N N . HIS A 1 425 ? -5.397 -23.825 10.063 1.00 54.22 425 HIS A N 1
ATOM 3353 C CA . HIS A 1 425 ? -6.251 -24.914 10.542 1.00 54.22 425 HIS A CA 1
ATOM 3354 C C . HIS A 1 425 ? -5.432 -26.074 11.122 1.00 54.22 425 HIS A C 1
ATOM 3356 O O . HIS A 1 425 ? -5.773 -26.625 12.172 1.00 54.22 425 HIS A O 1
ATOM 3362 N N . GLU A 1 426 ? -4.309 -26.412 10.485 1.00 53.41 426 GLU A N 1
ATOM 3363 C CA . GLU A 1 426 ? -3.387 -27.434 10.986 1.00 53.41 426 GLU A CA 1
ATOM 3364 C C . GLU A 1 426 ? -2.772 -27.043 12.342 1.00 53.41 426 GLU A C 1
ATOM 3366 O O . GLU A 1 426 ? -2.634 -27.894 13.223 1.00 53.41 426 GLU A O 1
ATOM 3371 N N . ARG A 1 427 ? -2.498 -25.753 12.585 1.00 51.75 427 ARG A N 1
ATOM 3372 C CA . ARG A 1 427 ? -1.992 -25.270 13.884 1.00 51.75 427 ARG A CA 1
ATOM 3373 C C . ARG A 1 427 ? -3.026 -25.386 14.998 1.00 51.75 427 ARG A C 1
ATOM 3375 O O . ARG A 1 427 ? -2.694 -25.868 16.082 1.00 51.75 427 ARG A O 1
ATOM 3382 N N . VAL A 1 428 ? -4.274 -24.991 14.741 1.00 44.47 428 VAL A N 1
ATOM 3383 C CA . VAL A 1 428 ? -5.362 -25.100 15.731 1.00 44.47 428 VAL A CA 1
ATOM 3384 C C . VAL A 1 428 ? -5.579 -26.565 16.134 1.00 44.47 428 VAL A C 1
ATOM 3386 O O . VAL A 1 428 ? -5.746 -26.870 17.318 1.00 44.47 428 VAL A O 1
ATOM 3389 N N . CYS A 1 429 ? -5.489 -27.489 15.173 1.00 30.78 429 CYS A N 1
ATOM 3390 C CA . CYS A 1 429 ? -5.602 -28.925 15.421 1.00 30.78 429 CYS A CA 1
ATOM 3391 C C . CYS A 1 429 ? -4.419 -29.493 16.227 1.00 30.78 429 CYS A C 1
ATOM 3393 O O . CYS A 1 429 ? -4.651 -30.227 17.192 1.00 30.78 429 CYS A O 1
ATOM 3395 N N . VAL A 1 430 ? -3.170 -29.130 15.910 1.00 39.44 430 VAL A N 1
ATOM 3396 C CA . VAL A 1 430 ? -1.974 -29.611 16.635 1.00 39.44 430 VAL A CA 1
ATOM 3397 C C . VAL A 1 430 ? -1.944 -29.102 18.083 1.00 39.44 430 VAL A C 1
ATOM 3399 O O . VAL A 1 430 ? -1.686 -29.879 19.003 1.00 39.44 430 VAL A O 1
ATOM 3402 N N . CYS A 1 431 ? -2.315 -27.841 18.331 1.00 35.34 431 CYS A N 1
ATOM 3403 C CA . CYS A 1 431 ? -2.404 -27.295 19.690 1.00 35.34 431 CYS A CA 1
ATOM 3404 C C . CYS A 1 431 ? -3.459 -27.994 20.570 1.00 35.34 431 CYS A C 1
ATOM 3406 O O . CYS A 1 431 ? -3.356 -27.955 21.797 1.00 35.34 431 CYS A O 1
ATOM 3408 N N . SER A 1 432 ? -4.461 -28.653 19.977 1.00 33.53 432 SER A N 1
ATOM 3409 C CA . SER A 1 432 ? -5.487 -29.395 20.723 1.00 33.53 432 SER A CA 1
ATOM 3410 C C . SER A 1 432 ? -5.021 -30.774 21.225 1.00 33.53 432 SER A C 1
ATOM 3412 O O . SER A 1 432 ? -5.617 -31.322 22.160 1.00 33.53 432 SER A O 1
ATOM 3414 N N . LEU A 1 433 ? -3.947 -31.319 20.640 1.00 42.31 433 LEU A N 1
ATOM 3415 C CA . LEU A 1 433 ? -3.441 -32.670 20.911 1.00 42.31 433 LEU A CA 1
ATOM 3416 C C . LEU A 1 433 ? -2.351 -32.701 22.002 1.00 42.31 433 LEU A C 1
ATOM 3418 O O . LEU A 1 433 ? -2.284 -33.672 22.756 1.00 42.31 433 LEU A O 1
ATOM 3422 N N . ASP A 1 434 ? -1.577 -31.626 22.186 1.00 38.41 434 ASP A N 1
ATOM 3423 C CA . ASP A 1 434 ? -0.495 -31.551 23.185 1.00 38.41 434 ASP A CA 1
ATOM 3424 C C . ASP A 1 434 ? -0.928 -30.898 24.515 1.00 38.41 434 ASP A C 1
ATOM 3426 O O . ASP A 1 434 ? -0.556 -29.775 24.870 1.00 38.41 434 ASP A O 1
ATOM 3430 N N . ARG A 1 435 ? -1.691 -31.637 25.332 1.00 41.44 435 ARG A N 1
ATOM 3431 C CA . ARG A 1 435 ? -2.139 -31.191 26.676 1.00 41.44 435 ARG A CA 1
ATOM 3432 C C . ARG A 1 435 ? -1.023 -31.031 27.726 1.00 41.44 435 ARG A C 1
ATOM 3434 O O . ARG A 1 435 ? -1.303 -30.555 28.822 1.00 41.44 435 ARG A O 1
ATOM 3441 N N . ASN A 1 436 ? 0.224 -31.399 27.418 1.00 35.50 436 ASN A N 1
ATOM 3442 C CA . ASN A 1 436 ? 1.347 -31.341 28.367 1.00 35.50 436 ASN A CA 1
ATOM 3443 C C . ASN A 1 436 ? 2.357 -30.207 28.097 1.00 35.50 436 ASN A C 1
ATOM 3445 O O . ASN A 1 436 ? 3.172 -29.909 28.972 1.00 35.50 436 ASN A O 1
ATOM 3449 N N . LEU A 1 437 ? 2.294 -29.524 26.946 1.00 40.81 437 LEU A N 1
ATOM 3450 C CA . LEU A 1 437 ? 3.181 -28.387 26.639 1.00 40.81 437 LEU A CA 1
ATOM 3451 C C . LEU A 1 437 ? 2.630 -27.036 27.138 1.00 40.81 437 LEU A C 1
ATOM 3453 O O . LEU A 1 437 ? 3.371 -26.062 27.284 1.00 40.81 437 LEU A O 1
ATOM 3457 N N . THR A 1 438 ? 1.342 -26.992 27.484 1.00 38.22 438 THR A N 1
ATOM 3458 C CA . THR A 1 438 ? 0.610 -25.791 27.920 1.00 38.22 438 THR A CA 1
ATOM 3459 C C . THR A 1 438 ? 1.167 -25.189 29.219 1.00 38.22 438 THR A C 1
ATOM 3461 O O . THR A 1 438 ? 1.130 -23.976 29.411 1.00 38.22 438 THR A O 1
ATOM 3464 N N . VAL A 1 439 ? 1.770 -26.010 30.088 1.00 34.47 439 VAL A N 1
ATOM 3465 C CA . VAL A 1 439 ? 2.309 -25.568 31.390 1.00 34.47 439 VAL A CA 1
ATOM 3466 C C . VAL A 1 439 ? 3.687 -24.897 31.264 1.00 34.47 439 VAL A C 1
ATOM 3468 O O . VAL A 1 439 ? 4.039 -24.050 32.088 1.00 34.47 439 VAL A O 1
ATOM 3471 N N . ARG A 1 440 ? 4.477 -25.229 30.231 1.00 29.28 440 ARG A N 1
ATOM 3472 C CA . ARG A 1 440 ? 5.817 -24.641 30.033 1.00 29.28 440 ARG A CA 1
ATOM 3473 C C . ARG A 1 440 ? 5.757 -23.267 29.364 1.00 29.28 440 ARG A C 1
ATOM 3475 O O . ARG A 1 440 ? 6.490 -22.375 29.781 1.00 29.28 440 ARG A O 1
ATOM 3482 N N . VAL A 1 441 ? 4.826 -23.070 28.430 1.00 38.31 441 VAL A N 1
ATOM 3483 C CA . VAL A 1 441 ? 4.575 -21.764 27.792 1.00 38.31 441 VAL A CA 1
ATOM 3484 C C . VAL A 1 441 ? 4.014 -20.749 28.803 1.00 38.31 441 VAL A C 1
ATOM 3486 O O . VAL A 1 441 ? 4.407 -19.585 28.797 1.00 38.31 441 VAL A O 1
ATOM 3489 N N . GLN A 1 442 ? 3.196 -21.189 29.767 1.00 32.66 442 GLN A N 1
ATOM 3490 C CA . GLN A 1 442 ? 2.642 -20.308 30.807 1.00 32.66 442 GLN A CA 1
ATOM 3491 C C . GLN A 1 442 ? 3.674 -19.745 31.802 1.00 32.66 442 GLN A C 1
ATOM 3493 O O . GLN A 1 442 ? 3.460 -18.657 32.332 1.00 32.66 442 GLN A O 1
ATOM 3498 N N . ARG A 1 443 ? 4.788 -20.444 32.075 1.00 28.34 443 ARG A N 1
ATOM 3499 C CA . ARG A 1 443 ? 5.794 -19.972 33.053 1.00 28.34 443 ARG A CA 1
ATOM 3500 C C . ARG A 1 443 ? 6.815 -18.991 32.477 1.00 28.34 443 ARG A C 1
ATOM 3502 O O . ARG A 1 443 ? 7.320 -18.168 33.230 1.00 28.34 443 ARG A O 1
ATOM 3509 N N . VAL A 1 444 ? 7.094 -19.041 31.174 1.00 36.00 444 VAL A N 1
ATOM 3510 C CA . VAL A 1 444 ? 7.943 -18.035 30.504 1.00 36.00 444 VAL A CA 1
ATOM 3511 C C . VAL A 1 444 ? 7.134 -16.759 30.227 1.00 36.00 444 VAL A C 1
ATOM 3513 O O . VAL A 1 444 ? 7.622 -15.656 30.466 1.00 36.00 444 VAL A O 1
ATOM 3516 N N . ALA A 1 445 ? 5.842 -16.906 29.905 1.00 34.19 445 ALA A N 1
ATOM 3517 C CA . ALA A 1 445 ? 4.921 -15.785 29.731 1.00 34.19 445 ALA A CA 1
ATOM 3518 C C . ALA A 1 445 ? 4.766 -14.900 30.985 1.00 34.19 445 ALA A C 1
ATOM 3520 O O . ALA A 1 445 ? 4.517 -13.707 30.841 1.00 34.19 445 ALA A O 1
ATOM 3521 N N . SER A 1 446 ? 4.933 -15.421 32.211 1.00 31.42 446 SER A N 1
ATOM 3522 C CA . SER A 1 446 ? 4.715 -14.618 33.430 1.00 31.42 446 SER A CA 1
ATOM 3523 C C . SER A 1 446 ? 5.843 -13.625 33.741 1.00 31.42 446 SER A C 1
ATOM 3525 O O . SER A 1 446 ? 5.592 -12.625 34.408 1.00 31.42 446 SER A O 1
ATOM 3527 N N . ALA A 1 447 ? 7.073 -13.880 33.281 1.00 32.22 447 ALA A N 1
ATOM 3528 C CA . ALA A 1 447 ? 8.195 -12.952 33.453 1.00 32.22 447 ALA A CA 1
ATOM 3529 C C . ALA A 1 447 ? 8.152 -11.830 32.401 1.00 32.22 447 ALA A C 1
ATOM 3531 O O . ALA A 1 447 ? 8.304 -10.658 32.742 1.00 32.22 447 ALA A O 1
ATOM 3532 N N . GLU A 1 448 ? 7.817 -12.172 31.152 1.00 39.44 448 GLU A N 1
ATOM 3533 C CA . GLU A 1 448 ? 7.568 -11.200 30.078 1.00 39.44 448 GLU A CA 1
ATOM 3534 C C . GLU A 1 448 ? 6.303 -10.366 30.327 1.00 39.44 448 GLU A C 1
ATOM 3536 O O . GLU A 1 448 ? 6.266 -9.187 29.978 1.00 39.44 448 GLU A O 1
ATOM 3541 N N . HIS A 1 449 ? 5.285 -10.923 30.998 1.00 37.16 449 HIS A N 1
ATOM 3542 C CA . HIS A 1 449 ? 4.097 -10.169 31.411 1.00 37.16 449 HIS A CA 1
ATOM 3543 C C . HIS A 1 449 ? 4.414 -9.083 32.439 1.00 37.16 449 HIS A C 1
ATOM 3545 O O . HIS A 1 449 ? 3.797 -8.033 32.376 1.00 37.16 449 HIS A O 1
ATOM 3551 N N . LEU A 1 450 ? 5.393 -9.262 33.332 1.00 29.02 450 LEU A N 1
ATOM 3552 C CA . LEU A 1 450 ? 5.720 -8.245 34.340 1.00 29.02 450 LEU A CA 1
ATOM 3553 C C . LEU A 1 450 ? 6.405 -7.015 33.716 1.00 29.02 450 LEU A C 1
ATOM 3555 O O . LEU A 1 450 ? 6.108 -5.870 34.066 1.00 29.02 450 LEU A O 1
ATOM 3559 N N . GLU A 1 451 ? 7.296 -7.243 32.750 1.00 34.47 451 GLU A N 1
ATOM 3560 C CA . GLU A 1 451 ? 7.966 -6.175 32.004 1.00 34.47 451 GLU A CA 1
ATOM 3561 C C . GLU A 1 451 ? 7.022 -5.524 30.973 1.00 34.47 451 GLU A C 1
ATOM 3563 O O . GLU A 1 451 ? 7.024 -4.302 30.793 1.00 34.47 451 GLU A O 1
ATOM 3568 N N . SER A 1 452 ? 6.143 -6.329 30.365 1.00 41.34 452 SER A N 1
ATOM 3569 C CA . SER A 1 452 ? 5.013 -5.886 29.541 1.00 41.34 452 SER A CA 1
ATOM 3570 C C . SER A 1 452 ? 3.989 -5.086 30.348 1.00 41.34 452 SER A C 1
ATOM 3572 O O . SER A 1 452 ? 3.507 -4.076 29.853 1.00 41.34 452 SER A O 1
ATOM 3574 N N . ASP A 1 453 ? 3.715 -5.428 31.608 1.00 35.00 453 ASP A N 1
ATOM 3575 C CA . ASP A 1 453 ? 2.772 -4.717 32.480 1.00 35.00 453 ASP A CA 1
ATOM 3576 C C . ASP A 1 453 ? 3.333 -3.372 32.953 1.00 35.00 453 ASP A C 1
ATOM 3578 O O . ASP A 1 453 ? 2.600 -2.382 33.014 1.00 35.00 453 ASP A O 1
ATOM 3582 N N . LEU A 1 454 ? 4.645 -3.281 33.195 1.00 34.00 454 LEU A N 1
ATOM 3583 C CA . LEU A 1 454 ? 5.339 -2.012 33.445 1.00 34.00 454 LEU A CA 1
ATOM 3584 C C . LEU A 1 454 ? 5.340 -1.109 32.201 1.00 34.00 454 LEU A C 1
ATOM 3586 O O . LEU A 1 454 ? 5.062 0.091 32.308 1.00 34.00 454 LEU A O 1
ATOM 3590 N N . LYS A 1 455 ? 5.573 -1.675 31.008 1.00 46.16 455 LYS A N 1
ATOM 3591 C CA . LYS A 1 455 ? 5.465 -0.955 29.726 1.00 46.16 455 LYS A CA 1
ATOM 3592 C C . LYS A 1 455 ? 4.015 -0.568 29.411 1.00 46.16 455 LYS A C 1
ATOM 3594 O O . LYS A 1 455 ? 3.770 0.562 29.008 1.00 46.16 455 LYS A O 1
ATOM 3599 N N . ARG A 1 456 ? 3.037 -1.430 29.696 1.00 39.16 456 ARG A N 1
ATOM 3600 C CA . ARG A 1 456 ? 1.589 -1.207 29.540 1.00 39.16 456 ARG A CA 1
ATOM 3601 C C . ARG A 1 456 ? 1.060 -0.184 30.544 1.00 39.16 456 ARG A C 1
ATOM 3603 O O . ARG A 1 456 ? 0.155 0.571 30.207 1.00 39.16 456 ARG A O 1
ATOM 3610 N N . SER A 1 457 ? 1.638 -0.100 31.741 1.00 36.66 457 SER A N 1
ATOM 3611 C CA . SER A 1 457 ? 1.355 0.946 32.732 1.00 36.66 457 SER A CA 1
ATOM 3612 C C . SER A 1 457 ? 1.871 2.314 32.266 1.00 36.66 457 SER A C 1
ATOM 3614 O O . SER A 1 457 ? 1.114 3.287 32.259 1.00 36.66 457 SER A O 1
ATOM 3616 N N . ARG A 1 458 ? 3.110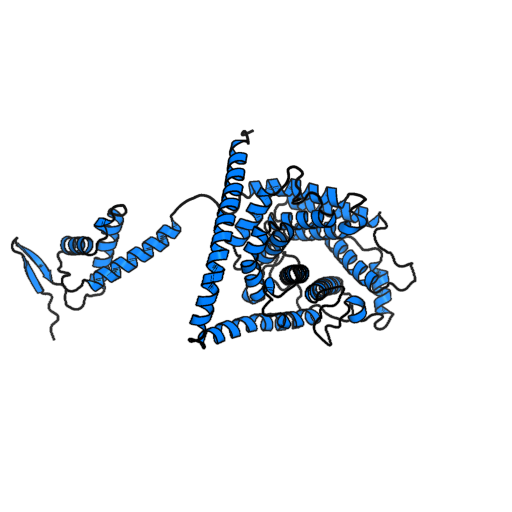 2.379 31.752 1.00 44.41 458 ARG A N 1
ATOM 3617 C CA . ARG A 1 458 ? 3.670 3.593 31.125 1.00 44.41 458 ARG A CA 1
ATOM 3618 C C . ARG A 1 458 ? 2.913 4.002 29.855 1.00 44.41 458 ARG A C 1
ATOM 3620 O O . ARG A 1 458 ? 2.625 5.178 29.666 1.00 44.41 458 ARG A O 1
ATOM 3627 N N . MET A 1 459 ? 2.505 3.036 29.035 1.00 43.06 459 MET A N 1
ATOM 3628 C CA . MET A 1 459 ? 1.702 3.250 27.829 1.00 43.06 459 MET A CA 1
ATOM 3629 C C . MET A 1 459 ? 0.280 3.719 28.168 1.00 43.06 459 MET A C 1
ATOM 3631 O O . MET A 1 459 ? -0.217 4.642 27.538 1.00 43.06 459 MET A O 1
ATOM 3635 N N . LYS A 1 460 ? -0.362 3.174 29.212 1.00 42.03 460 LYS A N 1
ATOM 3636 C CA . LYS A 1 460 ? -1.644 3.690 29.730 1.00 42.03 460 LYS A CA 1
ATOM 3637 C C . LYS A 1 460 ? -1.517 5.121 30.248 1.00 42.03 460 LYS A C 1
ATOM 3639 O O . LYS A 1 460 ? -2.457 5.891 30.079 1.00 42.03 460 LYS A O 1
ATOM 3644 N N . ALA A 1 461 ? -0.392 5.480 30.866 1.00 44.28 461 ALA A N 1
ATOM 3645 C CA . ALA A 1 461 ? -0.129 6.851 31.296 1.00 44.28 461 ALA A CA 1
ATOM 3646 C C . ALA A 1 461 ? 0.043 7.796 30.095 1.00 44.28 461 ALA A C 1
ATOM 3648 O O . ALA A 1 461 ? -0.604 8.836 30.061 1.00 44.28 461 ALA A O 1
ATOM 3649 N N . SER A 1 462 ? 0.808 7.392 29.077 1.00 44.81 462 SER A N 1
ATOM 3650 C CA . SER A 1 462 ? 1.001 8.171 27.847 1.00 44.81 462 SER A CA 1
ATOM 3651 C C . SER A 1 462 ? -0.294 8.323 27.038 1.00 44.81 462 SER A C 1
ATOM 3653 O O . SER A 1 462 ? -0.650 9.430 26.650 1.00 44.81 462 SER A O 1
ATOM 3655 N N . VAL A 1 463 ? -1.082 7.254 26.880 1.00 42.22 463 VAL A N 1
ATOM 3656 C CA . VAL A 1 463 ? -2.405 7.311 26.232 1.00 42.22 463 VAL A CA 1
ATOM 3657 C C . VAL A 1 463 ? -3.374 8.187 27.030 1.00 42.22 463 VAL A C 1
ATOM 3659 O O . VAL A 1 463 ? -4.109 8.968 26.438 1.00 42.22 463 VAL A O 1
ATOM 3662 N N . ARG A 1 464 ? -3.364 8.125 28.370 1.00 46.91 464 ARG A N 1
ATOM 3663 C CA . ARG A 1 464 ? -4.157 9.044 29.207 1.00 46.91 464 ARG A CA 1
ATOM 3664 C C . ARG A 1 464 ? -3.711 10.493 29.056 1.00 46.91 464 ARG A C 1
ATOM 3666 O O . ARG A 1 464 ? -4.565 11.366 29.052 1.00 46.91 464 ARG A O 1
ATOM 3673 N N . GLU A 1 465 ? -2.415 10.749 28.920 1.00 48.97 465 GLU A N 1
ATOM 3674 C CA . GLU A 1 465 ? -1.880 12.092 28.695 1.00 48.97 465 GLU A CA 1
ATOM 3675 C C . GLU A 1 465 ? -2.290 12.637 27.319 1.00 48.97 465 GLU A C 1
ATOM 3677 O O . GLU A 1 465 ? -2.707 13.787 27.212 1.00 48.97 465 GLU A O 1
ATOM 3682 N N . VAL A 1 466 ? -2.258 11.796 26.281 1.00 48.03 466 VAL A N 1
ATOM 3683 C CA . VAL A 1 466 ? -2.732 12.132 24.929 1.00 48.03 466 VAL A CA 1
ATOM 3684 C C . VAL A 1 466 ? -4.241 12.404 24.927 1.00 48.03 466 VAL A C 1
ATOM 3686 O O . VAL A 1 466 ? -4.677 13.429 24.409 1.00 48.03 466 VAL A O 1
ATOM 3689 N N . LEU A 1 467 ? -5.038 11.548 25.574 1.00 43.84 467 LEU A N 1
ATOM 3690 C CA . LEU A 1 467 ? -6.486 11.743 25.714 1.00 43.84 467 LEU A CA 1
ATOM 3691 C C . LEU A 1 467 ? -6.829 12.987 26.552 1.00 43.84 467 LEU A C 1
ATOM 3693 O O . LEU A 1 467 ? -7.788 13.690 26.241 1.00 43.84 467 LEU A O 1
ATOM 3697 N N . ALA A 1 468 ? -6.039 13.296 27.584 1.00 51.25 468 ALA A N 1
ATOM 3698 C CA . ALA A 1 468 ? -6.203 14.507 28.384 1.00 51.25 468 ALA A CA 1
ATOM 3699 C C . ALA A 1 468 ? -5.858 15.771 27.582 1.00 51.25 468 ALA A C 1
ATOM 3701 O O . ALA A 1 468 ? -6.605 16.746 27.641 1.00 51.25 468 ALA A O 1
ATOM 3702 N N . LYS A 1 469 ? -4.784 15.746 26.779 1.00 48.62 469 LYS A N 1
ATOM 3703 C CA . LYS A 1 469 ? -4.442 16.841 25.856 1.00 48.62 469 LYS A CA 1
ATOM 3704 C C . LYS A 1 469 ? -5.547 17.061 24.820 1.00 48.62 469 LYS A C 1
ATOM 3706 O O . LYS A 1 469 ? -5.958 18.201 24.612 1.00 48.62 469 LYS A O 1
ATOM 3711 N N . ALA A 1 470 ? -6.102 15.990 24.252 1.00 47.28 470 ALA A N 1
ATOM 3712 C CA . ALA A 1 470 ? -7.234 16.074 23.329 1.00 47.28 470 ALA A CA 1
ATOM 3713 C C . ALA A 1 470 ? -8.476 16.721 23.979 1.00 47.28 470 ALA A C 1
ATOM 3715 O O . ALA A 1 470 ? -9.103 17.587 23.373 1.00 47.28 470 ALA A O 1
ATOM 3716 N N . ALA A 1 471 ? -8.779 16.384 25.237 1.00 45.34 471 ALA A N 1
ATOM 3717 C CA . ALA A 1 471 ? -9.879 16.997 25.986 1.00 45.34 471 ALA A CA 1
ATOM 3718 C C . ALA A 1 471 ? -9.640 18.489 26.307 1.00 45.34 471 ALA A C 1
ATOM 3720 O O . ALA A 1 471 ? -10.585 19.274 26.344 1.00 45.34 471 ALA A O 1
ATOM 3721 N N . THR A 1 472 ? -8.387 18.916 26.509 1.00 49.44 472 THR A N 1
ATOM 3722 C CA . THR A 1 472 ? -8.067 20.342 26.728 1.00 49.44 472 THR A CA 1
ATOM 3723 C C . THR A 1 472 ? -8.163 21.191 25.460 1.00 49.44 472 THR A C 1
ATOM 3725 O O . THR A 1 472 ? -8.525 22.361 25.545 1.00 49.44 472 THR A O 1
ATOM 3728 N N . VAL A 1 473 ? -7.906 20.610 24.283 1.00 48.50 473 VAL A N 1
ATOM 3729 C CA . VAL A 1 473 ? -8.093 21.287 22.985 1.00 48.50 473 VAL A CA 1
ATOM 3730 C C . VAL A 1 473 ? -9.584 21.521 22.698 1.00 48.50 473 VAL A C 1
ATOM 3732 O O . VAL A 1 473 ? -9.954 22.576 22.187 1.00 48.50 473 VAL A O 1
ATOM 3735 N N . GLU A 1 474 ? -10.447 20.597 23.129 1.00 40.38 474 GLU A N 1
ATOM 3736 C CA . GLU A 1 474 ? -11.914 20.700 23.049 1.00 40.38 474 GLU A CA 1
ATOM 3737 C C . GLU A 1 474 ? -12.478 21.861 23.899 1.00 40.38 474 GLU A C 1
ATOM 3739 O O . GLU A 1 474 ? -13.491 22.457 23.545 1.00 40.38 474 GLU A O 1
ATOM 3744 N N . ALA A 1 475 ? -11.797 22.241 24.987 1.00 45.56 475 ALA A N 1
ATOM 3745 C CA . ALA A 1 475 ? -12.171 23.388 25.822 1.00 45.56 475 ALA A CA 1
ATOM 3746 C C . ALA A 1 475 ? -11.686 24.744 25.268 1.00 45.56 475 ALA A C 1
ATOM 3748 O O . ALA A 1 475 ? -12.171 25.792 25.693 1.00 45.56 475 ALA A O 1
ATOM 3749 N N . ALA A 1 476 ? -10.727 24.735 24.336 1.00 42.03 476 ALA A N 1
ATOM 3750 C CA . ALA A 1 476 ? -10.109 25.934 23.770 1.00 42.03 476 ALA A CA 1
ATOM 3751 C C . ALA A 1 476 ? -10.718 26.365 22.424 1.00 42.03 476 ALA A C 1
ATOM 3753 O O . ALA A 1 476 ? -10.281 27.364 21.856 1.00 42.03 476 ALA A O 1
ATOM 3754 N N . THR A 1 477 ? -11.714 25.637 21.905 1.00 34.00 477 THR A N 1
ATOM 3755 C CA . THR A 1 477 ? -12.432 26.013 20.679 1.00 34.00 477 THR A CA 1
ATOM 3756 C C . THR A 1 477 ? -13.672 26.839 21.054 1.00 34.00 477 THR A C 1
ATOM 3758 O O . THR A 1 477 ? -14.661 26.263 21.510 1.00 34.00 477 THR A O 1
ATOM 3761 N N . PRO A 1 478 ? -13.670 28.180 20.928 1.00 36.72 478 PRO A N 1
ATOM 3762 C CA . PRO A 1 478 ? -14.906 28.938 21.056 1.00 36.72 478 PRO A CA 1
ATOM 3763 C C . PRO A 1 478 ? -15.819 28.584 19.877 1.00 36.72 478 PRO A C 1
ATOM 3765 O O . PRO A 1 478 ? -15.394 28.628 18.724 1.00 36.72 478 PRO A O 1
ATOM 3768 N N . LEU A 1 479 ? -17.064 28.219 20.190 1.00 40.47 479 LEU A N 1
ATOM 3769 C CA . LEU A 1 479 ? -18.145 28.062 19.219 1.00 40.47 479 LEU A CA 1
ATOM 3770 C C . LEU A 1 479 ? -18.286 29.367 18.418 1.00 40.47 479 LEU A C 1
ATOM 3772 O O . LEU A 1 479 ? -18.692 30.387 18.980 1.00 40.47 479 LEU A O 1
ATOM 3776 N N . LEU A 1 480 ? -17.944 29.316 17.131 1.00 33.59 480 LEU A N 1
ATOM 3777 C CA . LEU A 1 480 ? -18.336 30.290 16.113 1.00 33.59 480 LEU A CA 1
ATOM 3778 C C . LEU A 1 480 ? -19.154 29.576 15.044 1.00 33.59 480 LEU A C 1
ATOM 3780 O O . LEU A 1 480 ? -18.648 28.560 14.515 1.00 33.59 480 LEU A O 1
#

Radius of gyration: 31.21 Å; chains: 1; bounding box: 77×75×93 Å

Organism: Saprolegnia parasitica (strain CBS 223.65) (NCBI:txid695850)

Sequence (480 aa):
MANGMWTRMGAGGTSIIIAPKVVSPELEAKIKECIEAFMLKNKDNADARSLKVVRQHVEKTLSLSLTHHKDLVKRIMHSILQRSSMAADASMIVKEPVWKAEMRSAALVPGLRYLYQIAKSPDVFPTCGLDAIQYLCDLAEITAERDVHRTILVFARQLASQYLDTPVMPEWVPGTAPTPLQVLDCISSAYTFSCCHMQHPRLLELRYFLSNQMTPYTPMDYFGWDPATACAHSDSKQSCYQKLTNALTLTWFATRLDISIGCTYASVLKWVVTLYPYAPPHELTDREYLDQCYLVARLVLTLTHHGSLQLALDLLPHEYHFMVQHFDTHLARSDVHLIGVFARALKCYQPTPKAVLERSIAFMLCVQQPDGGWRQRDAETSEELVHKAAAALFTLCEPRFNGYAPALADASILQHLERLAATEHERVCVCSLDRNLTVRVQRVASAEHLESDLKRSRMKASVREVLAKAATVEAATPLL

pLDDT: mean 80.57, std 20.21, range [28.34, 98.31]